Protein AF-0000000084336436 (afdb_homodimer)

Radius of gyration: 24.44 Å; Cα contacts (8 Å, |Δi|>4): 1216; chains: 2; bounding box: 79×57×63 Å

pLDDT: mean 85.17, std 22.77, range [29.2, 98.94]

Solvent-accessible surface area (backbone atoms only — not comparable to full-atom values): 19191 Å² total; per-residue (Å²): 118,68,67,59,51,52,50,51,50,45,49,48,48,43,42,50,48,41,46,50,44,49,47,39,57,66,70,48,52,79,75,49,39,40,53,66,83,33,50,74,69,47,58,77,39,84,58,49,68,41,61,39,40,39,32,42,28,52,22,47,38,39,38,32,40,68,29,36,38,28,11,29,59,77,58,43,68,75,45,28,58,38,48,21,35,39,38,27,32,68,73,8,38,39,36,36,40,36,48,24,39,36,25,12,28,38,37,40,26,52,34,29,32,40,36,35,37,34,29,45,41,28,45,39,23,35,41,32,14,46,58,90,46,25,85,49,68,70,46,34,74,67,65,39,67,88,58,36,57,57,31,48,28,38,37,31,38,38,23,37,37,26,33,53,18,37,41,34,41,52,16,33,39,27,41,50,15,36,36,37,58,56,14,32,37,71,52,71,38,63,56,32,27,33,31,35,17,61,66,43,38,87,72,48,74,58,84,130,118,72,67,58,53,52,51,51,50,47,49,49,49,44,42,53,48,40,52,52,44,53,57,36,59,74,75,44,52,86,71,58,50,36,57,61,82,32,49,73,66,46,55,76,38,83,60,48,68,40,64,40,46,38,32,43,26,51,22,45,37,39,38,30,37,70,28,38,36,27,11,28,60,75,57,44,90,87,62,39,55,23,40,22,22,38,30,27,33,66,75,7,38,38,36,37,40,37,49,23,41,38,25,13,28,14,35,34,26,52,34,29,33,42,36,35,35,35,30,45,41,28,45,39,22,34,41,33,13,47,60,90,46,27,88,47,56,72,47,33,74,66,64,39,70,88,60,36,56,56,30,48,26,39,37,33,37,49,22,37,38,26,34,51,17,37,40,34,40,52,17,34,38,27,41,51,14,35,38,36,58,54,13,32,37,70,51,72,39,62,54,31,27,34,31,36,35,42,61,43,38,88,73,48,73,58,83,130

InterPro domains:
  IPR001451 Hexapeptide repeat [PF14602] (152-187)
  IPR011004 Trimeric LpxA-like superfamily [SSF51161] (95-206)
  IPR018357 Hexapeptide transferase, conserved site [PS00101] (161-189)
  IPR051159 Hexapeptide-repeat containing acetyltransferases [PTHR23416] (104-206)

Sequence (416 aa):
MKRIYKICRKIYLDIETWCTYKIRSLCKKIYYPFIFNAQEIEYITIPIIRGKLKINNYGRCVLGTNLVFNSSFVSNPMGLSKQCTIYVSKTGYLSIDNGSGFSGVSIYCSNKIIIGKNLFCGGNVSIWDTDFHSLNYKLRREHDENSIISLPIEIGNDVFIGANSIILKGVIIGDKSIIGAGSVVTKKIPAYEIWAGNPAKFIKKIIDMKRIYKICRKIYLDIETWCTYKIRSLCKKIYYPFIFNAQEIEYITIPIIRGKLKINNYGRCVLGTNLVFNSSFVSNPMGLSKQCTIYVSKTGYLSIDNGSGFSGVSIYCSNKIIIGKNLFCGGNVSIWDTDFHSLNYKLRREHDENSIISLPIEIGNDVFIGANSIILKGVIIGDKSIIGAGSVVTKKIPAYEIWAGNPAKFIKKIID

Secondary structure (DSSP, 8-state):
-HHHHHHHHHHHHHHHHHIIIIIHHHSS-----SEE-SS-EEESSPPEEEE--EEEESSEEEE-SS-EEEESTTSSTTT--S--EEEE-TT-EEEE-TT-EEES-EEEESSEEEE-S--EEEET-EEE-B-SS-SSHHHHHTT-GGG--B--EEE-TT-EE-TT-EEPTT-EE-TT-EE-TT-EE-S-B-TTEEEEETTEEEEEE---/-HHHHHHHHHHHHHHHHHHHHHHHHHS-S----S---SS-EEESSPPEEEE--EEEESSEEEE-SS-EEEESTTSSTTT-SS--EEEE-TT-EEEE-TT-EEES-EEEESSEEEE-SS-EEEET-EEE-B-SS-SSHHHHHTT-GGG--B--EEE-TT-EE-TT-EEPTT-EE-TT-EEPTT-EE-S-B-TTEEEEETTEEEEEE---

Foldseek 3Di:
DVVVVVVVVVVVVCCCVVCCVVCCVPVVPCCVLAPEPEDDAAEPDDEAEADREHEYHDDYHYYEEHEYFAADQVSDPVGADGGHYYYADNQWHEYAYEAEYAAREYHHTDHYEYHEAYEDYEHNEYEHQWPCAAPPPVCRVVRPVVRIDGAYEYHYHCEYEYHCEYEYHPEYEEHNEYEYHNEYEDYYHYHQFYWYDDPIDTDGGHDD/DVVVVVVVVVVVVVCVVVVCVVCCVPVVPCPQLAPEPADDEAEPDDEAEADREHEYHQDYHYYEEHEYFAADQPSDVVGADGGHYHYADNQWHEYAYPAEYAYREYHHTDHYEYAEAYEDEEHNEYEHQWPCAAPDVVCRVVRPPVRIDGAYEAEYYCEYEYHCEYEYHPEYEEHNEYEYHNEYEDYYHYHQFYWYDDPTDTDGGHDD

Organism: NCBI:txid1302689

Structure (mmCIF, N/CA/C/O backbone):
data_AF-0000000084336436-model_v1
#
loop_
_entity.id
_entity.type
_entity.pdbx_description
1 polymer Acyltransferase
#
loop_
_atom_site.group_PDB
_atom_site.id
_atom_site.type_symbol
_atom_site.label_atom_id
_atom_site.label_alt_id
_atom_site.label_comp_id
_atom_site.label_asym_id
_atom_site.label_entity_id
_atom_site.label_seq_id
_atom_site.pdbx_PDB_ins_code
_atom_site.Cartn_x
_atom_site.Cartn_y
_atom_site.Cartn_z
_atom_site.occupancy
_atom_site.B_iso_or_equiv
_atom_site.auth_seq_id
_atom_site.auth_comp_id
_atom_site.auth_asym_id
_atom_site.auth_atom_id
_atom_site.pdbx_PDB_model_num
ATOM 1 N N . MET A 1 1 ? -54.031 -21.281 12.773 1 31.69 1 MET A N 1
ATOM 2 C CA . MET A 1 1 ? -53.062 -20.609 13.625 1 31.69 1 MET A CA 1
ATOM 3 C C . MET A 1 1 ? -51.719 -20.438 12.914 1 31.69 1 MET A C 1
ATOM 5 O O . MET A 1 1 ? -50.938 -19.531 13.234 1 31.69 1 MET A O 1
ATOM 9 N N . LYS A 1 2 ? -51.469 -21.281 11.898 1 47.47 2 LYS A N 1
ATOM 10 C CA . LYS A 1 2 ? -50.25 -21.266 11.109 1 47.47 2 LYS A CA 1
ATOM 11 C C . LYS A 1 2 ? -50.281 -20.172 10.047 1 47.47 2 LYS A C 1
ATOM 13 O O . LYS A 1 2 ? -49.25 -19.578 9.711 1 47.47 2 LYS A O 1
ATOM 18 N N . ARG A 1 3 ? -51.438 -19.828 9.508 1 46.62 3 ARG A N 1
ATOM 19 C CA . ARG A 1 3 ? -51.562 -18.859 8.43 1 46.62 3 ARG A CA 1
ATOM 20 C C . ARG A 1 3 ? -51.438 -17.438 8.945 1 46.62 3 ARG A C 1
ATOM 22 O O . ARG A 1 3 ? -50.844 -16.578 8.273 1 46.62 3 ARG A O 1
ATOM 29 N N . ILE A 1 4 ? -51.844 -17.203 10.117 1 42.69 4 ILE A N 1
ATOM 30 C CA . ILE A 1 4 ? -51.719 -15.875 10.711 1 42.69 4 ILE A CA 1
ATOM 31 C C . ILE A 1 4 ? -50.281 -15.617 11.125 1 42.69 4 ILE A C 1
ATOM 33 O O . ILE A 1 4 ? -49.781 -14.5 10.969 1 42.69 4 ILE A O 1
ATOM 37 N N . TYR A 1 5 ? -49.562 -16.734 11.539 1 40.16 5 TYR A N 1
ATOM 38 C CA . TYR A 1 5 ? -48.156 -16.547 11.914 1 40.16 5 TYR A CA 1
ATOM 39 C C . TYR A 1 5 ? -47.312 -16.203 10.703 1 40.16 5 TYR A C 1
ATOM 41 O O . TYR A 1 5 ? -46.375 -15.398 10.789 1 40.16 5 TYR A O 1
ATOM 49 N N . LYS A 1 6 ? -47.719 -16.672 9.492 1 46.62 6 LYS A N 1
ATOM 50 C CA . LYS A 1 6 ? -46.938 -16.375 8.289 1 46.62 6 LYS A CA 1
ATOM 51 C C . LYS A 1 6 ? -47.188 -14.945 7.824 1 46.62 6 LYS A C 1
ATOM 53 O O . LYS A 1 6 ? -46.25 -14.273 7.371 1 46.62 6 LYS A O 1
ATOM 58 N N . ILE A 1 7 ? -48.375 -14.5 8.062 1 43.38 7 ILE A N 1
ATOM 59 C CA . ILE A 1 7 ? -48.688 -13.141 7.645 1 43.38 7 ILE A CA 1
ATOM 60 C C . ILE A 1 7 ? -48.031 -12.141 8.602 1 43.38 7 ILE A C 1
ATOM 62 O O . ILE A 1 7 ? -47.438 -11.156 8.172 1 43.38 7 ILE A O 1
ATOM 66 N N . CYS A 1 8 ? -48.031 -12.438 9.938 1 42.44 8 CYS A N 1
ATOM 67 C CA . CYS A 1 8 ? -47.406 -11.516 10.875 1 42.44 8 CYS A CA 1
ATOM 68 C C . CYS A 1 8 ? -45.875 -11.547 10.719 1 42.44 8 CYS A C 1
ATOM 70 O O . CYS A 1 8 ? -45.219 -10.508 10.82 1 42.44 8 CYS A O 1
ATOM 72 N N . ARG A 1 9 ? -45.25 -12.766 10.461 1 42.75 9 ARG A N 1
ATOM 73 C CA . ARG A 1 9 ? -43.812 -12.805 10.211 1 42.75 9 ARG A CA 1
ATOM 74 C C . ARG A 1 9 ? -43.469 -12.062 8.922 1 42.75 9 ARG A C 1
ATOM 76 O O . ARG A 1 9 ? -42.438 -11.398 8.852 1 42.75 9 ARG A O 1
ATOM 83 N N . LYS A 1 10 ? -44.375 -12.094 7.941 1 45.69 10 LYS A N 1
ATOM 84 C CA . LYS A 1 10 ? -44.125 -11.344 6.715 1 45.69 10 LYS A CA 1
ATOM 85 C C . LYS A 1 10 ? -44.281 -9.844 6.953 1 45.69 10 LYS A C 1
ATOM 87 O O . LYS A 1 10 ? -43.469 -9.055 6.461 1 45.69 10 LYS A O 1
ATOM 92 N N . ILE A 1 11 ? -45.281 -9.461 7.645 1 42.94 11 ILE A N 1
ATOM 93 C CA . ILE A 1 11 ? -45.438 -8.039 7.965 1 42.94 11 ILE A CA 1
ATOM 94 C C . ILE A 1 11 ? -44.281 -7.594 8.844 1 42.94 11 ILE A C 1
ATOM 96 O O . ILE A 1 11 ? -43.688 -6.52 8.633 1 42.94 11 ILE A O 1
ATOM 100 N N . TYR A 1 12 ? -43.844 -8.469 9.906 1 36.88 12 TYR A N 1
ATOM 101 C CA . TYR A 1 12 ? -42.688 -8.117 10.695 1 36.88 12 TYR A CA 1
ATOM 102 C C . TYR A 1 12 ? -41.438 -8.055 9.828 1 36.88 12 TYR A C 1
ATOM 104 O O . TYR A 1 12 ? -40.625 -7.129 9.961 1 36.88 12 TYR A O 1
ATOM 112 N N . LEU A 1 13 ? -41.25 -9.016 8.898 1 41.38 13 LEU A N 1
ATOM 113 C CA . LEU A 1 13 ? -40.125 -8.953 7.98 1 41.38 13 LEU A CA 1
ATOM 114 C C . LEU A 1 13 ? -40.281 -7.785 7.016 1 41.38 13 LEU A C 1
ATOM 116 O O . LEU A 1 13 ? -39.281 -7.133 6.676 1 41.38 13 LEU A O 1
ATOM 120 N N . ASP A 1 14 ? -41.438 -7.57 6.594 1 42.78 14 ASP A N 1
ATOM 121 C CA . ASP A 1 14 ? -41.688 -6.418 5.727 1 42.78 14 ASP A CA 1
ATOM 122 C C . ASP A 1 14 ? -41.5 -5.109 6.488 1 42.78 14 ASP A C 1
ATOM 124 O O . ASP A 1 14 ? -40.938 -4.152 5.957 1 42.78 14 ASP A O 1
ATOM 128 N N . ILE A 1 15 ? -42.062 -5.047 7.738 1 38.72 15 ILE A N 1
ATOM 129 C CA . ILE A 1 15 ? -41.844 -3.84 8.531 1 38.72 15 ILE A CA 1
ATOM 130 C C . ILE A 1 15 ? -40.375 -3.74 8.938 1 38.72 15 ILE A C 1
ATOM 132 O O . ILE A 1 15 ? -39.781 -2.654 8.914 1 38.72 15 ILE A O 1
ATOM 136 N N . GLU A 1 16 ? -39.75 -4.926 9.422 1 35.56 16 GLU A N 1
ATOM 137 C CA . GLU A 1 16 ? -38.312 -4.848 9.664 1 35.56 16 GLU A CA 1
ATOM 138 C C . GLU A 1 16 ? -37.562 -4.453 8.398 1 35.56 16 GLU A C 1
ATOM 140 O O . GLU A 1 16 ? -36.625 -3.645 8.445 1 35.56 16 GLU A O 1
ATOM 145 N N . THR A 1 17 ? -37.875 -5.059 7.246 1 36.53 17 THR A N 1
ATOM 146 C CA . THR A 1 17 ? -37.281 -4.637 5.973 1 36.53 17 THR A CA 1
ATOM 147 C C . THR A 1 17 ? -37.719 -3.209 5.637 1 36.53 17 THR A C 1
ATOM 149 O O . THR A 1 17 ? -36.906 -2.412 5.16 1 36.53 17 THR A O 1
ATOM 152 N N . TRP A 1 18 ? -39.062 -2.967 5.711 1 34.72 18 TRP A N 1
ATOM 153 C CA . TRP A 1 18 ? -39.531 -1.622 5.402 1 34.72 18 TRP A CA 1
ATOM 154 C C . TRP A 1 18 ? -39 -0.615 6.426 1 34.72 18 TRP A C 1
ATOM 156 O O . TRP A 1 18 ? -38.531 0.465 6.059 1 34.72 18 TRP A O 1
ATOM 166 N N . CYS A 1 19 ? -39.188 -0.868 7.824 1 31.12 19 CYS A N 1
ATOM 167 C CA . CYS A 1 19 ? -38.625 0.05 8.789 1 31.12 19 CYS A CA 1
ATOM 168 C C . CYS A 1 19 ? -37.094 0.109 8.633 1 31.12 19 CYS A C 1
ATOM 170 O O . CYS A 1 19 ? -36.5 1.163 8.828 1 31.12 19 CYS A O 1
ATOM 172 N N . THR A 1 20 ? -36.375 -1.113 8.391 1 31.91 20 THR A N 1
ATOM 173 C CA . THR A 1 20 ? -34.969 -1.029 8.047 1 31.91 20 THR A CA 1
ATOM 174 C C . THR A 1 20 ? -34.781 -0.245 6.75 1 31.91 20 THR A C 1
ATOM 176 O O . THR A 1 20 ? -33.781 0.478 6.602 1 31.91 20 THR A O 1
ATOM 179 N N . TYR A 1 21 ? -35.625 -0.418 5.727 1 29.59 21 TYR A N 1
ATOM 180 C CA . TYR A 1 21 ? -35.562 0.346 4.484 1 29.59 21 TYR A CA 1
ATOM 181 C C . TYR A 1 21 ? -35.938 1.804 4.723 1 29.59 21 TYR A C 1
ATOM 183 O O . TYR A 1 21 ? -35.25 2.713 4.23 1 29.59 21 TYR A O 1
ATOM 191 N N . LYS A 1 22 ? -37.25 2.207 5.148 1 32.25 22 LYS A N 1
ATOM 192 C CA . LYS A 1 22 ? -37.625 3.609 5.297 1 32.25 22 LYS A CA 1
ATOM 193 C C . LYS A 1 22 ? -36.812 4.285 6.398 1 32.25 22 LYS A C 1
ATOM 195 O O . LYS A 1 22 ? -36.406 5.449 6.266 1 32.25 22 LYS A O 1
ATOM 200 N N . ILE A 1 23 ? -36.781 3.795 7.703 1 29.2 23 ILE A N 1
ATOM 201 C CA . ILE A 1 23 ? -35.938 4.398 8.719 1 29.2 23 ILE A CA 1
ATOM 202 C C . ILE A 1 23 ? -34.469 4.277 8.305 1 29.2 23 ILE A C 1
ATOM 204 O O . ILE A 1 23 ? -33.656 5.109 8.68 1 29.2 23 ILE A O 1
ATOM 208 N N . ARG A 1 24 ? -33.969 3.199 7.574 1 31.31 24 ARG A N 1
ATOM 209 C CA . ARG A 1 24 ? -32.75 3.229 6.797 1 31.31 24 ARG A CA 1
ATOM 210 C C . ARG A 1 24 ? -32.781 4.328 5.742 1 31.31 24 ARG A C 1
ATOM 212 O O . ARG A 1 24 ? -31.734 4.871 5.359 1 31.31 24 ARG A O 1
ATOM 219 N N . SER A 1 25 ? -33.781 4.598 5.027 1 31.28 25 SER A N 1
ATOM 220 C CA . SER A 1 25 ? -34 5.719 4.113 1 31.28 25 SER A CA 1
ATOM 221 C C . SER A 1 25 ? -33.844 7.055 4.832 1 31.28 25 SER A C 1
ATOM 223 O O . SER A 1 25 ? -33.188 7.969 4.316 1 31.28 25 SER A O 1
ATOM 225 N N . LEU A 1 26 ? -34.844 7.594 5.715 1 30.36 26 LEU A N 1
ATOM 226 C CA . LEU A 1 26 ? -34.781 8.891 6.383 1 30.36 26 LEU A CA 1
ATOM 227 C C . LEU A 1 26 ? -33.562 8.953 7.297 1 30.36 26 LEU A C 1
ATOM 229 O O . LEU A 1 26 ? -32.812 9.953 7.297 1 30.36 26 LEU A O 1
ATOM 233 N N . CYS A 1 27 ? -33.625 8.383 8.57 1 29.61 27 CYS A N 1
ATOM 234 C CA . CYS A 1 27 ? -32.5 8.367 9.516 1 29.61 27 CYS A CA 1
ATOM 235 C C . CYS A 1 27 ? -31.344 7.547 8.969 1 29.61 27 CYS A C 1
ATOM 237 O O . CYS A 1 27 ? -30.438 7.184 9.719 1 29.61 27 CYS A O 1
ATOM 239 N N . LYS A 1 28 ? -31.453 6.727 8.102 1 31.61 28 LYS A N 1
ATOM 240 C CA . LYS A 1 28 ? -30.234 6.227 7.492 1 31.61 28 LYS A CA 1
ATOM 241 C C . LYS A 1 28 ? -29.312 7.375 7.094 1 31.61 28 LYS A C 1
ATOM 243 O O . LYS A 1 28 ? -28.75 7.383 5.992 1 31.61 28 LYS A O 1
ATOM 248 N N . LYS A 1 29 ? -29.531 8.609 7.387 1 30.83 29 LYS A N 1
ATOM 249 C CA . LYS A 1 29 ? -28.688 9.789 7.52 1 30.83 29 LYS A CA 1
ATOM 250 C C . LYS A 1 29 ? -27.25 9.398 7.82 1 30.83 29 LYS A C 1
ATOM 252 O O . LYS A 1 29 ? -26.969 8.258 8.195 1 30.83 29 LYS A O 1
ATOM 257 N N . ILE A 1 30 ? -26.344 10.648 8.555 1 29.91 30 ILE A N 1
ATOM 258 C CA . ILE A 1 30 ? -24.906 10.883 8.711 1 29.91 30 ILE A CA 1
ATOM 259 C C . ILE A 1 30 ? -24.297 9.82 9.625 1 29.91 30 ILE A C 1
ATOM 261 O O . ILE A 1 30 ? -24.422 9.906 10.852 1 29.91 30 ILE A O 1
ATOM 265 N N . TYR A 1 31 ? -24.891 8.758 9.867 1 32.06 31 TYR A N 1
ATOM 266 C CA . TYR A 1 31 ? -23.938 7.91 10.562 1 32.06 31 TYR A CA 1
ATOM 267 C C . TYR A 1 31 ? -22.5 8.297 10.203 1 32.06 31 TYR A C 1
ATOM 269 O O . TYR A 1 31 ? -22.016 7.957 9.117 1 32.06 31 TYR A O 1
ATOM 277 N N . TYR A 1 32 ? -22.188 9.539 10.195 1 35.62 32 TYR A N 1
ATOM 278 C CA . TYR A 1 32 ? -20.953 10.219 9.828 1 35.62 32 TYR A CA 1
ATOM 279 C C . TYR A 1 32 ? -19.734 9.461 10.359 1 35.62 32 TYR A C 1
ATOM 281 O O . TYR A 1 32 ? -19.484 9.453 11.57 1 35.62 32 TYR A O 1
ATOM 289 N N . PRO A 1 33 ? -19.703 8.336 9.938 1 41.66 33 PRO A N 1
ATOM 290 C CA . PRO A 1 33 ? -18.469 7.66 10.359 1 41.66 33 PRO A CA 1
ATOM 291 C C . PRO A 1 33 ? -17.328 8.633 10.609 1 41.66 33 PRO A C 1
ATOM 293 O O . PRO A 1 33 ? -16.172 8.211 10.734 1 41.66 33 PRO A O 1
ATOM 296 N N . PHE A 1 34 ? -17.594 9.836 10.164 1 45.47 34 PHE A N 1
ATOM 297 C CA . PHE A 1 34 ? -16.672 10.914 10.508 1 45.47 34 PHE A CA 1
ATOM 298 C C . PHE A 1 34 ? -16.703 11.195 12 1 45.47 34 PHE A C 1
ATOM 300 O O . PHE A 1 34 ? -17.766 11.266 12.609 1 45.47 34 PHE A O 1
ATOM 307 N N . ILE A 1 35 ? -16.141 10.625 12.797 1 46.66 35 ILE A N 1
ATOM 308 C CA . ILE A 1 35 ? -15.977 11.156 14.141 1 46.66 35 ILE A CA 1
ATOM 309 C C . ILE A 1 35 ? -15.523 12.609 14.078 1 46.66 35 ILE A C 1
ATOM 311 O O . ILE A 1 35 ? -14.43 12.898 13.586 1 46.66 35 ILE A O 1
ATOM 315 N N . PHE A 1 36 ? -16.438 13.625 13.945 1 48 36 PHE A N 1
ATOM 316 C CA . PHE A 1 36 ? -16.234 15.055 13.766 1 48 36 PHE A CA 1
ATOM 317 C C . PHE A 1 36 ? -16.016 15.742 15.109 1 48 36 PHE A C 1
ATOM 319 O O . PHE A 1 36 ? -16.812 15.586 16.031 1 48 36 PHE A O 1
ATOM 326 N N . ASN A 1 37 ? -14.945 15.562 15.711 1 50.47 37 ASN A N 1
ATOM 327 C CA . ASN A 1 37 ? -14.867 16.578 16.766 1 50.47 37 ASN A CA 1
ATOM 328 C C . ASN A 1 37 ? -14.719 17.984 16.172 1 50.47 37 ASN A C 1
ATOM 330 O O . ASN A 1 37 ? -14.43 18.938 16.891 1 50.47 37 ASN A O 1
ATOM 334 N N . ALA A 1 38 ? -14.508 18.234 14.758 1 53.06 38 ALA A N 1
ATOM 335 C CA . ALA A 1 38 ? -13.695 19.328 14.242 1 53.06 38 ALA A CA 1
ATOM 336 C C . ALA A 1 38 ? -14.562 20.438 13.664 1 53.06 38 ALA A C 1
ATOM 338 O O . ALA A 1 38 ? -15.766 20.25 13.461 1 53.06 38 ALA A O 1
ATOM 339 N N . GLN A 1 39 ? -13.984 21.844 13.789 1 61.22 39 GLN A N 1
ATOM 340 C CA . GLN A 1 39 ? -14.336 22.969 12.93 1 61.22 39 GLN A CA 1
ATOM 341 C C . GLN A 1 39 ? -14.93 22.5 11.609 1 61.22 39 GLN A C 1
ATOM 343 O O . GLN A 1 39 ? -14.719 21.359 11.203 1 61.22 39 GLN A O 1
ATOM 348 N N . GLU A 1 40 ? -15.805 23.344 11.062 1 69.25 40 GLU A N 1
ATOM 349 C CA . GLU A 1 40 ? -16.578 23.078 9.852 1 69.25 40 GLU A CA 1
ATOM 350 C C . GLU A 1 40 ? -15.664 22.641 8.703 1 69.25 40 GLU A C 1
ATOM 352 O O . GLU A 1 40 ? -14.531 23.125 8.586 1 69.25 40 GLU A O 1
ATOM 357 N N . ILE A 1 41 ? -15.969 21.516 8.133 1 78.06 41 ILE A N 1
ATOM 358 C CA . ILE A 1 41 ? -15.383 21.062 6.871 1 78.06 41 ILE A CA 1
ATOM 359 C C . ILE A 1 41 ? -16.172 21.641 5.699 1 78.06 41 ILE A C 1
ATOM 361 O O . ILE A 1 41 ? -17.406 21.594 5.691 1 78.06 41 ILE A O 1
ATOM 365 N N . GLU A 1 42 ? -15.469 22.391 4.875 1 81.06 42 GLU A N 1
ATOM 366 C CA . GLU A 1 42 ? -16.094 22.844 3.637 1 81.06 42 GLU A CA 1
ATOM 367 C C . GLU A 1 42 ? -16.047 21.766 2.561 1 81.06 42 GLU A C 1
ATOM 369 O O . GLU A 1 42 ? -14.977 21.234 2.254 1 81.06 42 GLU A O 1
ATOM 374 N N . TYR A 1 43 ? -17.203 21.281 2.166 1 78 43 TYR A N 1
ATOM 375 C CA . TYR A 1 43 ? -17.234 20.312 1.073 1 78 43 TYR A CA 1
ATOM 376 C C . TYR A 1 43 ? -18.172 20.781 -0.031 1 78 43 TYR A C 1
ATOM 378 O O . TYR A 1 43 ? -19.219 21.375 0.245 1 78 43 TYR A O 1
ATOM 386 N N . ILE A 1 44 ? -17.625 20.562 -1.24 1 74.5 44 ILE A N 1
ATOM 387 C CA . ILE A 1 44 ? -18.516 20.859 -2.354 1 74.5 44 ILE A CA 1
ATOM 388 C C . ILE A 1 44 ? -19.578 19.766 -2.467 1 74.5 44 ILE A C 1
ATOM 390 O O . ILE A 1 44 ? -20.766 20.062 -2.594 1 74.5 44 ILE A O 1
ATOM 394 N N . THR A 1 45 ? -19.234 18.531 -2.449 1 79.19 45 THR A N 1
ATOM 395 C CA . THR A 1 45 ? -20.125 17.375 -2.352 1 79.19 45 THR A CA 1
ATOM 396 C C . THR A 1 45 ? -19.625 16.391 -1.298 1 79.19 45 THR A C 1
ATOM 398 O O . THR A 1 45 ? -18.422 16.328 -1.024 1 79.19 45 THR A O 1
ATOM 401 N N . ILE A 1 46 ? -20.547 15.695 -0.781 1 83.19 46 ILE A N 1
ATOM 402 C CA . ILE A 1 46 ? -20.203 14.695 0.221 1 83.19 46 ILE A CA 1
ATOM 403 C C . ILE A 1 46 ? -19.422 13.562 -0.434 1 83.19 46 ILE A C 1
ATOM 405 O O . ILE A 1 46 ? -19.859 12.992 -1.436 1 83.19 46 ILE A O 1
ATOM 409 N N . PRO A 1 47 ? -18.297 13.281 0.141 1 91.56 47 PRO A N 1
ATOM 410 C CA . PRO A 1 47 ? -17.531 12.172 -0.429 1 91.56 47 PRO A CA 1
ATOM 411 C C . PRO A 1 47 ? -18.219 10.82 -0.241 1 91.56 47 PRO A C 1
ATOM 413 O O . PRO A 1 47 ? -19.078 10.68 0.625 1 91.56 47 PRO A O 1
ATOM 416 N N . ILE A 1 48 ? -17.922 9.906 -1.159 1 92.94 48 ILE A N 1
ATOM 417 C CA . ILE A 1 48 ? -18.312 8.516 -0.959 1 92.94 48 ILE A CA 1
ATOM 418 C C . ILE A 1 48 ? -17.391 7.852 0.055 1 92.94 48 ILE A C 1
ATOM 420 O O . ILE A 1 48 ? -16.156 7.867 -0.111 1 92.94 48 ILE A O 1
ATOM 424 N N . ILE A 1 49 ? -17.953 7.305 1.114 1 91.62 49 ILE A N 1
ATOM 425 C CA . ILE A 1 49 ? -17.172 6.68 2.166 1 91.62 49 ILE A CA 1
ATOM 426 C C . ILE A 1 49 ? -17.594 5.223 2.336 1 91.62 49 ILE A C 1
ATOM 428 O O . ILE A 1 49 ? -18.766 4.938 2.602 1 91.62 49 ILE A O 1
ATOM 432 N N . ARG A 1 50 ? -16.719 4.363 2.131 1 91.69 50 ARG A N 1
ATOM 433 C CA . ARG A 1 50 ? -16.922 2.949 2.41 1 91.69 50 ARG A CA 1
ATOM 434 C C . ARG A 1 50 ? -16.219 2.531 3.695 1 91.69 50 ARG A C 1
ATOM 436 O O . ARG A 1 50 ? -15 2.33 3.701 1 91.69 50 ARG A O 1
ATOM 443 N N . GLY A 1 51 ? -17 2.42 4.703 1 89.88 51 GLY A N 1
ATOM 444 C CA . GLY A 1 51 ? -16.453 2.207 6.031 1 89.88 51 GLY A CA 1
ATOM 445 C C . GLY A 1 51 ? -16.531 3.438 6.914 1 89.88 51 GLY A C 1
ATOM 446 O O . GLY A 1 51 ? -17.516 4.16 6.895 1 89.88 51 GLY A O 1
ATOM 447 N N . LYS A 1 52 ? -15.539 3.555 7.77 1 87.94 52 LYS A N 1
ATOM 448 C CA . LYS A 1 52 ? -15.531 4.664 8.719 1 87.94 52 LYS A CA 1
ATOM 449 C C . LYS A 1 52 ? -14.375 5.613 8.445 1 87.94 52 LYS A C 1
ATOM 451 O O . LYS A 1 52 ? -13.211 5.207 8.477 1 87.94 52 LYS A O 1
ATOM 456 N N . LEU A 1 53 ? -14.664 6.805 8.117 1 90.44 53 LEU A N 1
ATOM 457 C CA . LEU A 1 53 ? -13.656 7.848 7.961 1 90.44 53 LEU A CA 1
ATOM 458 C C . LEU A 1 53 ? -13.539 8.68 9.234 1 90.44 53 LEU A C 1
ATOM 460 O O . LEU A 1 53 ? -14.5 9.32 9.656 1 90.44 53 LEU A O 1
ATOM 464 N N . LYS A 1 54 ? -12.43 8.625 9.852 1 90.75 54 LYS A N 1
ATOM 465 C CA . LYS A 1 54 ? -12.195 9.43 11.047 1 90.75 54 LYS A CA 1
ATOM 466 C C . LYS A 1 54 ? -11.609 10.789 10.688 1 90.75 54 LYS A C 1
ATOM 468 O O . LYS A 1 54 ? -10.5 10.875 10.156 1 90.75 54 LYS A O 1
ATOM 473 N N . ILE A 1 55 ? -12.32 11.852 10.992 1 91.81 55 ILE A N 1
ATOM 474 C CA . ILE A 1 55 ? -11.867 13.203 10.68 1 91.81 55 ILE A CA 1
ATOM 475 C C . ILE A 1 55 ? -11.812 14.039 11.961 1 91.81 55 ILE A C 1
ATOM 477 O O . ILE A 1 55 ? -12.812 14.164 12.672 1 91.81 55 ILE A O 1
ATOM 481 N N . ASN A 1 56 ? -10.664 14.453 12.328 1 92.12 56 ASN A N 1
ATOM 482 C CA . ASN A 1 56 ? -10.453 15.453 13.367 1 92.12 56 ASN A CA 1
ATOM 483 C C . ASN A 1 56 ? -9.984 16.781 12.781 1 92.12 56 ASN A C 1
ATOM 485 O O . ASN A 1 56 ? -8.797 16.969 12.516 1 92.12 56 ASN A O 1
ATOM 489 N N . ASN A 1 57 ? -10.922 17.703 12.609 1 92 57 ASN A N 1
ATOM 490 C CA . ASN A 1 57 ? -10.609 18.984 11.969 1 92 57 ASN A CA 1
ATOM 491 C C . ASN A 1 57 ? -10.672 20.141 12.961 1 92 57 ASN A C 1
ATOM 493 O O . ASN A 1 57 ? -11.75 20.484 13.445 1 92 57 ASN A O 1
ATOM 497 N N . TYR A 1 58 ? -9.523 20.734 13.25 1 92.5 58 TYR A N 1
ATOM 498 C CA . TYR A 1 58 ? -9.469 21.891 14.133 1 92.5 58 TYR A CA 1
ATOM 499 C C . TYR A 1 58 ? -9.094 23.156 13.359 1 92.5 58 TYR A C 1
ATOM 501 O O . TYR A 1 58 ? -9.094 24.25 13.914 1 92.5 58 TYR A O 1
ATOM 509 N N . GLY A 1 59 ? -8.688 22.922 12.086 1 93.94 59 GLY A N 1
ATOM 510 C CA . GLY A 1 59 ? -8.297 24.016 11.211 1 93.94 59 GLY A CA 1
ATOM 511 C C . GLY A 1 59 ? -9.227 24.203 10.023 1 93.94 59 GLY A C 1
ATOM 512 O O . GLY A 1 59 ? -10.445 24.203 10.18 1 93.94 59 GLY A O 1
ATOM 513 N N . ARG A 1 60 ? -8.68 24.453 8.852 1 93.69 60 ARG A N 1
ATOM 514 C CA . ARG A 1 60 ? -9.469 24.625 7.633 1 93.69 60 ARG A CA 1
ATOM 515 C C . ARG A 1 60 ? -9.328 23.406 6.719 1 93.69 60 ARG A C 1
ATOM 517 O O . ARG A 1 60 ? -8.219 22.969 6.422 1 93.69 60 ARG A O 1
ATOM 524 N N . CYS A 1 61 ? -10.445 22.875 6.375 1 94.44 61 CYS A N 1
ATOM 525 C CA . CYS A 1 61 ? -10.484 21.703 5.516 1 94.44 61 CYS A CA 1
ATOM 526 C C . CYS A 1 61 ? -11.492 21.891 4.387 1 94.44 61 CYS A C 1
ATOM 528 O O . CYS A 1 61 ? -12.68 22.125 4.637 1 94.44 61 CYS A O 1
ATOM 530 N N . VAL A 1 62 ? -10.984 21.797 3.158 1 95 62 VAL A N 1
ATOM 531 C CA . VAL A 1 62 ? -11.812 21.969 1.968 1 95 62 VAL A CA 1
ATOM 532 C C . VAL A 1 62 ? -11.75 20.688 1.119 1 95 62 VAL A C 1
ATOM 534 O O . VAL A 1 62 ? -10.672 20.281 0.686 1 95 62 VAL A O 1
ATOM 537 N N . LEU A 1 63 ? -12.867 20.078 0.843 1 95.62 63 LEU A N 1
ATOM 538 C CA . LEU A 1 63 ? -12.961 18.859 0.049 1 95.62 63 LEU A CA 1
ATOM 539 C C . LEU A 1 63 ? -13.742 19.109 -1.234 1 95.62 63 LEU A C 1
ATOM 541 O O . LEU A 1 63 ? -14.875 19.594 -1.192 1 95.62 63 LEU A O 1
ATOM 545 N N . GLY A 1 64 ? -13.094 18.703 -2.355 1 96.62 64 GLY A N 1
ATOM 546 C CA . GLY A 1 64 ? -13.719 18.891 -3.654 1 96.62 64 GLY A CA 1
ATOM 547 C C . GLY A 1 64 ? -14.805 17.875 -3.949 1 96.62 64 GLY A C 1
ATOM 548 O O . GLY A 1 64 ? -15.383 17.297 -3.031 1 96.62 64 GLY A O 1
ATOM 549 N N . THR A 1 65 ? -15.125 17.688 -5.277 1 96.38 65 THR A N 1
ATOM 550 C CA . THR A 1 65 ? -16.219 16.812 -5.695 1 96.38 65 THR A CA 1
ATOM 551 C C . THR A 1 65 ? -15.703 15.438 -6.082 1 96.38 65 THR A C 1
ATOM 553 O O . THR A 1 65 ? -14.523 15.281 -6.414 1 96.38 65 THR A O 1
ATOM 556 N N . ASN A 1 66 ? -16.516 14.414 -5.938 1 96.56 66 ASN A N 1
ATOM 557 C CA . ASN A 1 66 ? -16.266 13.055 -6.422 1 96.56 66 ASN A CA 1
ATOM 558 C C . ASN A 1 66 ? -15.062 12.43 -5.723 1 96.56 66 ASN A C 1
ATOM 560 O O . ASN A 1 66 ? -14.211 11.82 -6.375 1 96.56 66 ASN A O 1
ATOM 564 N N . LEU A 1 67 ? -15.008 12.68 -4.465 1 96.81 67 LEU A N 1
ATOM 565 C CA . LEU A 1 67 ? -13.984 12.031 -3.65 1 96.81 67 LEU A CA 1
ATOM 566 C C . LEU A 1 67 ? -14.477 10.695 -3.105 1 96.81 67 LEU A C 1
ATOM 568 O O . LEU A 1 67 ? -15.648 10.57 -2.74 1 96.81 67 LEU A O 1
ATOM 572 N N . VAL A 1 68 ? -13.609 9.711 -3.119 1 96.69 68 VAL A N 1
ATOM 573 C CA . VAL A 1 68 ? -13.945 8.383 -2.609 1 96.69 68 VAL A CA 1
ATOM 574 C C . VAL A 1 68 ? -12.938 7.969 -1.542 1 96.69 68 VAL A C 1
ATOM 576 O O . VAL A 1 68 ? -11.727 8.078 -1.75 1 96.69 68 VAL A O 1
ATOM 579 N N . PHE A 1 69 ? -13.453 7.5 -0.361 1 96.19 69 PHE A N 1
ATOM 580 C CA . PHE A 1 69 ? -12.625 6.953 0.71 1 96.19 69 PHE A CA 1
ATOM 581 C C . PHE A 1 69 ? -13.023 5.516 1.018 1 96.19 69 PHE A C 1
ATOM 583 O O . PHE A 1 69 ? -14.086 5.266 1.586 1 96.19 69 PHE A O 1
ATOM 590 N N . ASN A 1 70 ? -12.188 4.621 0.617 1 96.12 70 ASN A N 1
ATOM 591 C CA . ASN A 1 70 ? -12.305 3.246 1.094 1 96.12 70 ASN A CA 1
ATOM 592 C C . ASN A 1 70 ? -11.672 3.076 2.475 1 96.12 70 ASN A C 1
ATOM 594 O O . ASN A 1 70 ? -10.453 3.084 2.607 1 96.12 70 ASN A O 1
ATOM 598 N N . SER A 1 71 ? -12.555 2.854 3.447 1 94.38 71 SER A N 1
ATOM 599 C CA . SER A 1 71 ? -12.102 3.035 4.824 1 94.38 71 SER A CA 1
ATOM 600 C C . SER A 1 71 ? -12.531 1.869 5.707 1 94.38 71 SER A C 1
ATOM 602 O O . SER A 1 71 ? -12.953 2.07 6.844 1 94.38 71 SER A O 1
ATOM 604 N N . SER A 1 72 ? -12.586 0.789 5.16 1 88.44 72 SER A N 1
ATOM 605 C CA . SER A 1 72 ? -12.727 -0.457 5.906 1 88.44 72 SER A CA 1
ATOM 606 C C . SER A 1 72 ? -11.68 -1.483 5.469 1 88.44 72 SER A C 1
ATOM 608 O O . SER A 1 72 ? -11.164 -1.409 4.355 1 88.44 72 SER A O 1
ATOM 610 N N . PHE A 1 73 ? -11.492 -2.424 6.246 1 84.81 73 PHE A N 1
ATOM 611 C CA . PHE A 1 73 ? -10.445 -3.402 5.98 1 84.81 73 PHE A CA 1
ATOM 612 C C . PHE A 1 73 ? -10.844 -4.324 4.832 1 84.81 73 PHE A C 1
ATOM 614 O O . PHE A 1 73 ? -10 -5.02 4.27 1 84.81 73 PHE A O 1
ATOM 621 N N . VAL A 1 74 ? -12.141 -4.258 4.492 1 79.81 74 VAL A N 1
ATOM 622 C CA . VAL A 1 74 ? -12.602 -5.156 3.439 1 79.81 74 VAL A CA 1
ATOM 623 C C . VAL A 1 74 ? -13.102 -4.344 2.248 1 79.81 74 VAL A C 1
ATOM 625 O O . VAL A 1 74 ? -13.656 -4.898 1.296 1 79.81 74 VAL A O 1
ATOM 628 N N . SER A 1 75 ? -12.883 -3.029 2.328 1 85.81 75 SER A N 1
ATOM 629 C CA . SER A 1 75 ? -13.438 -2.158 1.295 1 85.81 75 SER A CA 1
ATOM 630 C C . SER A 1 75 ? -12.555 -2.15 0.051 1 85.81 75 SER A C 1
ATOM 632 O O . SER A 1 75 ? -12.938 -1.605 -0.986 1 85.81 75 SER A O 1
ATOM 634 N N . ASN A 1 76 ? -11.383 -2.709 0.126 1 89.5 76 ASN A N 1
ATOM 635 C CA . ASN A 1 76 ? -10.43 -2.877 -0.961 1 89.5 76 ASN A CA 1
ATOM 636 C C . ASN A 1 76 ? -9.727 -4.23 -0.885 1 89.5 76 ASN A C 1
ATOM 638 O O . ASN A 1 76 ? -9.188 -4.598 0.159 1 89.5 76 ASN A O 1
ATOM 642 N N . PRO A 1 77 ? -9.742 -4.965 -1.935 1 87.12 77 PRO A N 1
ATOM 643 C CA . PRO A 1 77 ? -9.234 -6.332 -1.883 1 87.12 77 PRO A CA 1
ATOM 644 C C . PRO A 1 77 ? -7.707 -6.391 -1.808 1 87.12 77 PRO A C 1
ATOM 646 O O . PRO A 1 77 ? -7.133 -7.469 -1.653 1 87.12 77 PRO A O 1
ATOM 649 N N . MET A 1 78 ? -7.004 -5.324 -1.869 1 90.5 78 MET A N 1
ATOM 650 C CA . MET A 1 78 ? -5.543 -5.316 -1.837 1 90.5 78 MET A CA 1
ATOM 651 C C . MET A 1 78 ? -5.027 -5.578 -0.425 1 90.5 78 MET A C 1
ATOM 653 O O . MET A 1 78 ? -3.842 -5.852 -0.233 1 90.5 78 MET A O 1
ATOM 657 N N . GLY A 1 79 ? -5.879 -5.617 0.589 1 91 79 GLY A N 1
ATOM 658 C CA . GLY A 1 79 ? -5.465 -5.844 1.965 1 91 79 GLY A CA 1
ATOM 659 C C . GLY A 1 79 ? -5.141 -4.559 2.705 1 91 79 GLY A C 1
ATOM 660 O O . GLY A 1 79 ? -3.969 -4.266 2.959 1 91 79 GLY A O 1
ATOM 661 N N . LEU A 1 80 ? -6.125 -3.869 3.162 1 94.81 80 LEU A N 1
ATOM 662 C CA . LEU A 1 80 ? -5.945 -2.637 3.922 1 94.81 80 LEU A CA 1
ATOM 663 C C . LEU A 1 80 ? -5.543 -2.938 5.359 1 94.81 80 LEU A C 1
ATOM 665 O O . LEU A 1 80 ? -6.062 -3.871 5.973 1 94.81 80 LEU A O 1
ATOM 669 N N . SER A 1 81 ? -4.672 -2.123 5.797 1 95.12 81 SER A N 1
ATOM 670 C CA . SER A 1 81 ? -4.176 -2.303 7.156 1 95.12 81 SER A CA 1
ATOM 671 C C . SER A 1 81 ? -4.703 -1.213 8.086 1 95.12 81 SER A C 1
ATOM 673 O O . SER A 1 81 ? -4.453 -1.242 9.289 1 95.12 81 SER A O 1
ATOM 675 N N . LYS A 1 82 ? -5.438 -0.274 7.555 1 94 82 LYS A N 1
ATOM 676 C CA . LYS A 1 82 ? -5.98 0.809 8.367 1 94 82 LYS A CA 1
ATOM 677 C C . LYS A 1 82 ? -7.191 1.449 7.699 1 94 82 LYS A C 1
ATOM 679 O O . LYS A 1 82 ? -7.395 1.291 6.492 1 94 82 LYS A O 1
ATOM 684 N N . GLN A 1 83 ? -7.941 2.113 8.547 1 93.81 83 GLN A N 1
ATOM 685 C CA . GLN A 1 83 ? -9.008 2.982 8.062 1 93.81 83 GLN A CA 1
ATOM 686 C C . GLN A 1 83 ? -8.461 4.344 7.648 1 93.81 83 GLN A C 1
ATOM 688 O O . GLN A 1 83 ? -7.336 4.699 7.996 1 93.81 83 GLN A O 1
ATOM 693 N N . CYS A 1 84 ? -9.25 5.02 6.832 1 97 84 CYS A N 1
ATOM 694 C CA . CYS A 1 84 ? -8.852 6.371 6.453 1 97 84 CYS A CA 1
ATOM 695 C C . CYS A 1 84 ? -8.977 7.328 7.633 1 97 84 CYS A C 1
ATOM 697 O O . CYS A 1 84 ? -9.945 7.262 8.391 1 97 84 CYS A O 1
ATOM 699 N N . THR A 1 85 ? -7.984 8.148 7.816 1 96.88 85 THR A N 1
ATOM 700 C CA . THR A 1 85 ? -7.988 9.172 8.859 1 96.88 85 THR A CA 1
ATOM 701 C C . THR A 1 85 ? -7.535 10.516 8.305 1 96.88 85 THR A C 1
ATOM 703 O O . THR A 1 85 ? -6.633 10.578 7.469 1 96.88 85 THR A O 1
ATOM 706 N N . ILE A 1 86 ? -8.203 11.586 8.742 1 96.88 86 ILE A N 1
ATOM 707 C CA . ILE A 1 86 ? -7.824 12.961 8.43 1 96.88 86 ILE A CA 1
ATOM 708 C C . ILE A 1 86 ? -7.73 13.773 9.719 1 96.88 86 ILE A C 1
ATOM 710 O O . ILE A 1 86 ? -8.68 13.828 10.5 1 96.88 86 ILE A O 1
ATOM 714 N N . TYR A 1 87 ? -6.605 14.273 9.922 1 96.69 87 TYR A N 1
ATOM 715 C CA . TYR A 1 87 ? -6.383 15.203 11.023 1 96.69 87 TYR A CA 1
ATOM 716 C C . TYR A 1 87 ? -5.906 16.562 10.508 1 96.69 87 TYR A C 1
ATOM 718 O O . TYR A 1 87 ? -4.98 16.625 9.695 1 96.69 87 TYR A O 1
ATOM 726 N N . VAL A 1 88 ? -6.562 17.625 10.961 1 96.19 88 VAL A N 1
ATOM 727 C CA . VAL A 1 88 ? -6.152 19 10.641 1 96.19 88 VAL A CA 1
ATOM 728 C C . VAL A 1 88 ? -5.992 19.797 11.93 1 96.19 88 VAL A C 1
ATOM 730 O O . VAL A 1 88 ? -6.961 19.984 12.672 1 96.19 88 VAL A O 1
ATOM 733 N N . SER A 1 89 ? -4.73 20.281 12.141 1 95.25 89 SER A N 1
ATOM 734 C CA . SER A 1 89 ? -4.461 21.062 13.352 1 95.25 89 SER A CA 1
ATOM 735 C C . SER A 1 89 ? -5.125 22.438 13.281 1 95.25 89 SER A C 1
ATOM 737 O O . SER A 1 89 ? -5.656 22.828 12.234 1 95.25 89 SER A O 1
ATOM 739 N N . LYS A 1 90 ? -5.098 23.188 14.406 1 93.44 90 LYS A N 1
ATOM 740 C CA . LYS A 1 90 ? -5.734 24.5 14.531 1 93.44 90 LYS A CA 1
ATOM 741 C C . LYS A 1 90 ? -5.211 25.469 13.477 1 93.44 90 LYS A C 1
ATOM 743 O O . LYS A 1 90 ? -5.969 26.281 12.945 1 93.44 90 LYS A O 1
ATOM 748 N N . THR A 1 91 ? -3.971 25.297 13.164 1 94.31 91 THR A N 1
ATOM 749 C CA . THR A 1 91 ? -3.371 26.219 12.203 1 94.31 91 THR A CA 1
ATOM 750 C C . THR A 1 91 ? -3.205 25.562 10.844 1 94.31 91 THR A C 1
ATOM 752 O O . THR A 1 91 ? -2.564 26.109 9.945 1 94.31 91 THR A O 1
ATOM 755 N N . GLY A 1 92 ? -3.719 24.359 10.75 1 96.94 92 GLY A N 1
ATOM 756 C CA . GLY A 1 92 ? -3.551 23.609 9.523 1 96.94 92 GLY A CA 1
ATOM 757 C C . GLY A 1 92 ? -4.555 23.984 8.445 1 96.94 92 GLY A C 1
ATOM 758 O O . GLY A 1 92 ? -5.664 24.438 8.758 1 96.94 92 GLY A O 1
ATOM 759 N N . TYR A 1 93 ? -4.133 23.812 7.176 1 97.94 93 TYR A N 1
ATOM 760 C CA . TYR A 1 93 ? -4.984 24 6.008 1 97.94 93 TYR A CA 1
ATOM 761 C C . TYR A 1 93 ? -4.879 22.812 5.059 1 97.94 93 TYR A C 1
ATOM 763 O O . TYR A 1 93 ? -3.826 22.578 4.465 1 97.94 93 TYR A O 1
ATOM 771 N N . LEU A 1 94 ? -5.988 22.047 4.93 1 98.12 94 LEU A N 1
ATOM 772 C CA . LEU A 1 94 ? -6.062 20.922 4.012 1 98.12 94 LEU A CA 1
ATOM 773 C C . LEU A 1 94 ? -7.02 21.219 2.861 1 98.12 94 LEU A C 1
ATOM 775 O O . LEU A 1 94 ? -8.164 21.609 3.088 1 98.12 94 LEU A O 1
ATOM 779 N N . SER A 1 95 ? -6.496 21.094 1.687 1 98.56 95 SER A N 1
ATOM 780 C CA . SER A 1 95 ? -7.344 21.203 0.502 1 98.56 95 SER A CA 1
ATOM 781 C C . SER A 1 95 ? -7.16 20 -0.416 1 98.56 95 SER A C 1
ATOM 783 O O . SER A 1 95 ? -6.035 19.672 -0.798 1 98.56 95 SER A O 1
ATOM 785 N N . ILE A 1 96 ? -8.25 19.281 -0.661 1 98.56 96 ILE A N 1
ATOM 786 C CA . ILE A 1 96 ? -8.258 18.188 -1.633 1 98.56 96 ILE A CA 1
ATOM 787 C C . ILE A 1 96 ? -9.188 18.547 -2.793 1 98.56 96 ILE A C 1
ATOM 789 O O . ILE A 1 96 ? -10.398 18.703 -2.602 1 98.56 96 ILE A O 1
ATOM 793 N N . ASP A 1 97 ? -8.625 18.641 -3.998 1 98.38 97 ASP A N 1
ATOM 794 C CA . ASP A 1 97 ? -9.422 19 -5.168 1 98.38 97 ASP A CA 1
ATOM 795 C C . ASP A 1 97 ? -10.211 17.797 -5.668 1 98.38 97 ASP A C 1
ATOM 797 O O . ASP A 1 97 ? -10.352 16.797 -4.961 1 98.38 97 ASP A O 1
ATOM 801 N N . ASN A 1 98 ? -10.82 17.859 -6.852 1 98.19 98 ASN A N 1
ATOM 802 C CA . ASN A 1 98 ? -11.867 16.969 -7.332 1 98.19 98 ASN A CA 1
ATOM 803 C C . ASN A 1 98 ? -11.297 15.633 -7.793 1 98.19 98 ASN A C 1
ATOM 805 O O . ASN A 1 98 ? -10.172 15.57 -8.289 1 98.19 98 ASN A O 1
ATOM 809 N N . GLY A 1 99 ? -12 14.547 -7.582 1 98 99 GLY A N 1
ATOM 810 C CA . GLY A 1 99 ? -11.852 13.32 -8.352 1 98 99 GLY A CA 1
ATOM 811 C C . GLY A 1 99 ? -10.82 12.367 -7.773 1 98 99 GLY A C 1
ATOM 812 O O . GLY A 1 99 ? -10.32 11.492 -8.469 1 98 99 GLY A O 1
ATOM 813 N N . SER A 1 100 ? -10.469 12.531 -6.496 1 98.31 100 SER A N 1
ATOM 814 C CA . SER A 1 100 ? -9.43 11.688 -5.914 1 98.31 100 SER A CA 1
ATOM 815 C C . SER A 1 100 ? -10.031 10.484 -5.199 1 98.31 100 SER A C 1
ATOM 817 O O . SER A 1 100 ? -11.141 10.555 -4.676 1 98.31 100 SER A O 1
ATOM 819 N N . GLY A 1 101 ? -9.344 9.391 -5.27 1 97.94 101 GLY A N 1
ATOM 820 C CA . GLY A 1 101 ? -9.688 8.188 -4.535 1 97.94 101 GLY A CA 1
ATOM 821 C C . GLY A 1 101 ? -8.625 7.777 -3.531 1 97.94 101 GLY A C 1
ATOM 822 O O . GLY A 1 101 ? -7.434 7.855 -3.816 1 97.94 101 GLY A O 1
ATOM 823 N N . PHE A 1 102 ? -9.086 7.352 -2.322 1 98.38 102 PHE A N 1
ATOM 824 C CA . PHE A 1 102 ? -8.211 6.961 -1.225 1 98.38 102 PHE A CA 1
ATOM 825 C C . PHE A 1 102 ? -8.625 5.609 -0.653 1 98.38 102 PHE A C 1
ATOM 827 O O . PHE A 1 102 ? -9.82 5.312 -0.561 1 98.38 102 PHE A O 1
ATOM 834 N N . SER A 1 103 ? -7.645 4.801 -0.318 1 97.81 103 SER A N 1
ATOM 835 C CA . SER A 1 103 ? -7.895 3.549 0.385 1 97.81 103 SER A CA 1
ATOM 836 C C . SER A 1 103 ? -7 3.416 1.614 1 97.81 103 SER A C 1
ATOM 838 O O . SER A 1 103 ? -5.797 3.168 1.491 1 97.81 103 SER A O 1
ATOM 840 N N . GLY A 1 104 ? -7.605 3.547 2.768 1 97.81 104 GLY A N 1
ATOM 841 C CA . GLY A 1 104 ? -6.832 3.443 3.994 1 97.81 104 GLY A CA 1
ATOM 842 C C . GLY A 1 104 ? -5.777 4.523 4.1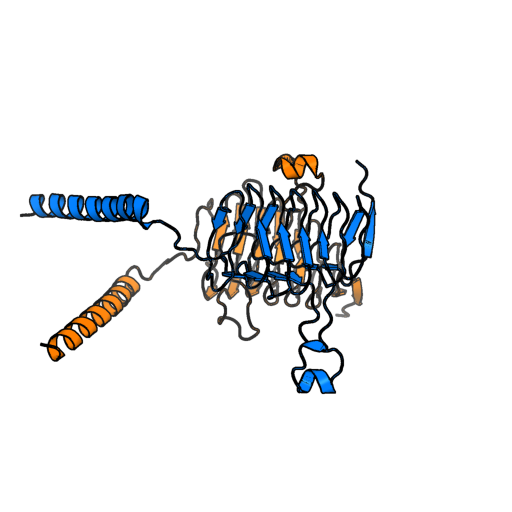29 1 97.81 104 GLY A C 1
ATOM 843 O O . GLY A 1 104 ? -4.66 4.258 4.582 1 97.81 104 GLY A O 1
ATOM 844 N N . VAL A 1 105 ? -6.109 5.758 3.779 1 98.62 105 VAL A N 1
ATOM 845 C CA . VAL A 1 105 ? -5.133 6.84 3.807 1 98.62 105 VAL A CA 1
ATOM 846 C C . VAL A 1 105 ? -5.078 7.453 5.207 1 98.62 105 VAL A C 1
ATOM 848 O O . VAL A 1 105 ? -6.086 7.477 5.918 1 98.62 105 VAL A O 1
ATOM 851 N N . SER A 1 106 ? -3.922 7.887 5.605 1 98.69 106 SER A N 1
ATOM 852 C CA . SER A 1 106 ? -3.734 8.758 6.762 1 98.69 106 SER A CA 1
ATOM 853 C C . SER A 1 106 ? -3.213 10.125 6.348 1 98.69 106 SER A C 1
ATOM 855 O O . SER A 1 106 ? -2.113 10.242 5.801 1 98.69 106 SER A O 1
ATOM 857 N N . ILE A 1 107 ? -4.02 11.141 6.527 1 98.81 107 ILE A N 1
ATOM 858 C CA . ILE A 1 107 ? -3.611 12.516 6.258 1 98.81 107 ILE A CA 1
ATOM 859 C C . ILE A 1 107 ? -3.51 13.289 7.57 1 98.81 107 ILE A C 1
ATOM 861 O O . ILE A 1 107 ? -4.504 13.445 8.289 1 98.81 107 ILE A O 1
ATOM 865 N N . TYR A 1 108 ? -2.332 13.688 7.902 1 98.75 108 TYR A N 1
ATOM 866 C CA . TYR A 1 108 ? -2.076 14.5 9.086 1 98.75 108 TYR A CA 1
ATOM 867 C C . TYR A 1 108 ? -1.552 15.875 8.695 1 98.75 108 TYR A C 1
ATOM 869 O O . TYR A 1 108 ? -0.396 16.016 8.289 1 98.75 108 TYR A O 1
ATOM 877 N N . CYS A 1 109 ? -2.389 16.891 8.875 1 98.56 109 CYS A N 1
ATOM 878 C CA . CYS A 1 109 ? -2.105 18.25 8.414 1 98.56 109 CYS A CA 1
ATOM 879 C C . CYS A 1 109 ? -1.875 19.188 9.594 1 98.56 109 CYS A C 1
ATOM 881 O O . CYS A 1 109 ? -2.826 19.609 10.25 1 98.56 109 CYS A O 1
ATOM 883 N N . SER A 1 110 ? -0.591 19.5 9.789 1 98 110 SER A N 1
ATOM 884 C CA . SER A 1 110 ? -0.229 20.422 10.852 1 98 110 SER A CA 1
ATOM 885 C C . SER A 1 110 ? 0.004 21.828 10.312 1 98 110 SER A C 1
ATOM 887 O O . SER A 1 110 ? -0.133 22.812 11.039 1 98 110 SER A O 1
ATOM 889 N N . ASN A 1 111 ? 0.4 21.891 9.094 1 97.44 111 ASN A N 1
ATOM 890 C CA . ASN A 1 111 ? 0.713 23.141 8.414 1 97.44 111 ASN A CA 1
ATOM 891 C C . ASN A 1 111 ? -0.164 23.344 7.18 1 97.44 111 ASN A C 1
ATOM 893 O O . ASN A 1 111 ? -1.201 24 7.25 1 97.44 111 ASN A O 1
ATOM 897 N N . LYS A 1 112 ? 0.166 22.688 6.133 1 98.81 112 LYS A N 1
ATOM 898 C CA . LYS A 1 112 ? -0.564 22.844 4.879 1 98.81 112 LYS A CA 1
ATOM 899 C C . LYS A 1 112 ? -0.366 21.641 3.963 1 98.81 112 LYS A C 1
ATOM 901 O O . LYS A 1 112 ? 0.767 21.234 3.707 1 98.81 112 LYS A O 1
ATOM 906 N N . ILE A 1 113 ? -1.483 21.062 3.564 1 98.94 113 ILE A N 1
ATOM 907 C CA . ILE A 1 113 ? -1.462 20 2.562 1 98.94 113 ILE A CA 1
ATOM 908 C C . ILE A 1 113 ? -2.443 20.328 1.441 1 98.94 113 ILE A C 1
ATOM 910 O O . ILE A 1 113 ? -3.633 20.547 1.691 1 98.94 113 ILE A O 1
ATOM 914 N N . ILE A 1 114 ? -1.894 20.438 0.246 1 98.94 114 ILE A N 1
ATOM 915 C CA . ILE A 1 114 ? -2.699 20.688 -0.943 1 98.94 114 ILE A CA 1
ATOM 916 C C . ILE A 1 114 ? -2.609 19.5 -1.893 1 98.94 114 ILE A C 1
ATOM 918 O O . ILE A 1 114 ? -1.519 19.125 -2.324 1 98.94 114 ILE A O 1
ATOM 922 N N . ILE A 1 115 ? -3.742 18.906 -2.176 1 98.94 115 ILE A N 1
ATOM 923 C CA . ILE A 1 115 ? -3.834 17.797 -3.119 1 98.94 115 ILE A CA 1
ATOM 924 C C . ILE A 1 115 ? -4.629 18.234 -4.348 1 98.94 115 ILE A C 1
ATOM 926 O O . ILE A 1 115 ? -5.789 18.625 -4.238 1 98.94 115 ILE A O 1
ATOM 930 N N . GLY A 1 116 ? -3.994 18.172 -5.512 1 98.88 116 GLY A N 1
ATOM 931 C CA . GLY A 1 116 ? -4.633 18.547 -6.762 1 98.88 116 GLY A CA 1
ATOM 932 C C . GLY A 1 116 ? -5.723 17.594 -7.195 1 98.88 116 GLY A C 1
ATOM 933 O O . GLY A 1 116 ? -6.262 16.844 -6.375 1 98.88 116 GLY A O 1
ATOM 934 N N . LYS A 1 117 ? -6.102 17.672 -8.523 1 98.81 117 LYS A N 1
ATOM 935 C CA . LYS A 1 117 ? -7.195 16.875 -9.078 1 98.81 117 LYS A CA 1
ATOM 936 C C . LYS A 1 117 ? -6.738 15.453 -9.391 1 98.81 117 LYS A C 1
ATOM 938 O O . LYS A 1 117 ? -5.609 15.25 -9.844 1 98.81 117 LYS A O 1
ATOM 943 N N . ASN A 1 118 ? -7.609 14.453 -9.133 1 98.62 118 ASN A N 1
ATOM 944 C CA . ASN A 1 118 ? -7.469 13.094 -9.641 1 98.62 118 ASN A CA 1
ATOM 945 C C . ASN A 1 118 ? -6.215 12.422 -9.094 1 98.62 118 ASN A C 1
ATOM 947 O O . ASN A 1 118 ? -5.422 11.859 -9.859 1 98.62 118 ASN A O 1
ATOM 951 N N . LEU A 1 119 ? -6.055 12.492 -7.812 1 98.81 119 LEU A N 1
ATOM 952 C CA . LEU A 1 119 ? -5.039 11.664 -7.172 1 98.81 119 LEU A CA 1
ATOM 953 C C . LEU A 1 119 ? -5.512 10.219 -7.043 1 98.81 119 LEU A C 1
ATOM 955 O O . LEU A 1 119 ? -6.582 9.961 -6.488 1 98.81 119 LEU A O 1
ATOM 959 N N . PHE A 1 120 ? -4.801 9.344 -7.672 1 98.5 120 PHE A N 1
ATOM 960 C CA . PHE A 1 120 ? -4.945 7.922 -7.367 1 98.5 120 PHE A CA 1
ATOM 961 C C . PHE A 1 120 ? -4.008 7.512 -6.238 1 98.5 120 PHE A C 1
ATOM 963 O O . PHE A 1 120 ? -2.814 7.293 -6.465 1 98.5 120 PHE A O 1
ATOM 970 N N . CYS A 1 121 ? -4.539 7.402 -5.043 1 98.38 121 CYS A N 1
ATOM 971 C CA . CYS A 1 121 ? -3.775 7.137 -3.826 1 98.38 121 CYS A CA 1
ATOM 972 C C . CYS A 1 121 ? -3.861 5.664 -3.441 1 98.38 121 CYS A C 1
ATOM 974 O O . CYS A 1 121 ? -4.91 5.195 -2.994 1 98.38 121 CYS A O 1
ATOM 976 N N . GLY A 1 122 ? -2.732 4.938 -3.617 1 97.5 122 GLY A N 1
ATOM 977 C CA . GLY A 1 122 ? -2.717 3.514 -3.326 1 97.5 122 GLY A CA 1
ATOM 978 C C . GLY A 1 122 ? -3.088 3.193 -1.89 1 97.5 122 GLY A C 1
ATOM 979 O O . GLY A 1 122 ? -3.293 4.102 -1.08 1 97.5 122 GLY A O 1
ATOM 980 N N . GLY A 1 123 ? -3.307 1.946 -1.626 1 97.94 123 GLY A N 1
ATOM 981 C CA . GLY A 1 123 ? -3.723 1.497 -0.307 1 97.94 123 GLY A CA 1
ATOM 982 C C . GLY A 1 123 ? -2.732 1.857 0.785 1 97.94 123 GLY A C 1
ATOM 983 O O . GLY A 1 123 ? -1.52 1.753 0.589 1 97.94 123 GLY A O 1
ATOM 984 N N . ASN A 1 124 ? -3.205 2.332 1.903 1 98.44 124 ASN A N 1
ATOM 985 C CA . ASN A 1 124 ? -2.461 2.49 3.146 1 98.44 124 ASN A CA 1
ATOM 986 C C . ASN A 1 124 ? -1.405 3.588 3.033 1 98.44 124 ASN A C 1
ATOM 988 O O . ASN A 1 124 ? -0.396 3.561 3.74 1 98.44 124 ASN A O 1
ATOM 992 N N . VAL A 1 125 ? -1.552 4.543 2.172 1 98.88 125 VAL A N 1
ATOM 993 C CA . VAL A 1 125 ? -0.605 5.645 2.02 1 98.88 125 VAL A CA 1
ATOM 994 C C . VAL A 1 125 ? -0.725 6.598 3.207 1 98.88 125 VAL A C 1
ATOM 996 O O . VAL A 1 125 ? -1.817 6.797 3.744 1 98.88 125 VAL A O 1
ATOM 999 N N . SER A 1 126 ? 0.397 7.145 3.615 1 98.94 126 SER A N 1
ATOM 1000 C CA . SER A 1 126 ? 0.451 8.156 4.664 1 98.94 126 SER A CA 1
ATOM 1001 C C . SER A 1 126 ? 0.98 9.484 4.129 1 98.94 126 SER A C 1
ATOM 1003 O O . SER A 1 126 ? 2.016 9.523 3.463 1 98.94 126 SER A O 1
ATOM 1005 N N . ILE A 1 127 ? 0.253 10.57 4.395 1 98.94 127 ILE A N 1
ATOM 1006 C CA . ILE A 1 127 ? 0.633 11.93 4.02 1 98.94 127 ILE A CA 1
ATOM 1007 C C . ILE A 1 127 ? 0.709 12.805 5.27 1 98.94 127 ILE A C 1
ATOM 1009 O O . ILE A 1 127 ? -0.319 13.188 5.828 1 98.94 127 ILE A O 1
ATOM 1013 N N . TRP A 1 128 ? 1.933 13.039 5.742 1 98.94 128 TRP A N 1
ATOM 1014 C CA . TRP A 1 128 ? 2.168 13.727 7.012 1 98.94 128 TRP A CA 1
ATOM 1015 C C . TRP A 1 128 ? 3.082 14.93 6.82 1 98.94 128 TRP A C 1
ATOM 1017 O O . TRP A 1 128 ? 4.242 14.781 6.434 1 98.94 128 TRP A O 1
ATOM 1027 N N . ASP A 1 129 ? 2.623 16.141 7.188 1 98.88 129 ASP A N 1
ATOM 1028 C CA . ASP A 1 129 ? 3.422 17.328 6.91 1 98.88 129 ASP A CA 1
ATOM 1029 C C . ASP A 1 129 ? 4.164 17.797 8.156 1 98.88 129 ASP A C 1
ATOM 1031 O O . ASP A 1 129 ? 4.488 18.969 8.289 1 98.88 129 ASP A O 1
ATOM 1035 N N . THR A 1 130 ? 4.387 16.828 9.086 1 98.69 130 THR A N 1
ATOM 1036 C CA . THR A 1 130 ? 4.996 17.203 10.359 1 98.69 130 THR A CA 1
ATOM 1037 C C . THR A 1 130 ? 5.945 16.109 10.844 1 98.69 130 THR A C 1
ATOM 1039 O O . THR A 1 130 ? 5.84 14.953 10.422 1 98.69 130 THR A O 1
ATOM 1042 N N . ASP A 1 131 ? 6.852 16.594 11.789 1 98.19 131 ASP A N 1
ATOM 1043 C CA . ASP A 1 131 ? 7.758 15.625 12.414 1 98.19 131 ASP A CA 1
ATOM 1044 C C . ASP A 1 131 ? 7.109 14.969 13.633 1 98.19 131 ASP A C 1
ATOM 1046 O O . ASP A 1 131 ? 7.699 14.078 14.25 1 98.19 131 ASP A O 1
ATOM 1050 N N . PHE A 1 132 ? 5.973 15.367 14.039 1 97.69 132 PHE A N 1
ATOM 1051 C CA . PHE A 1 132 ? 5.172 14.852 15.148 1 97.69 132 PHE A CA 1
ATOM 1052 C C . PHE A 1 132 ? 5.816 15.203 16.484 1 97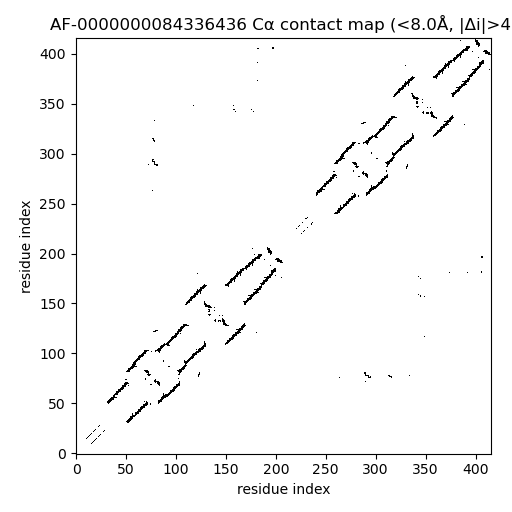.69 132 PHE A C 1
ATOM 1054 O O . PHE A 1 132 ? 5.121 15.422 17.484 1 97.69 132 PHE A O 1
ATOM 1061 N N . HIS A 1 133 ? 7.113 15.125 16.516 1 98 133 HIS A N 1
ATOM 1062 C CA . HIS A 1 133 ? 7.863 15.453 17.719 1 98 133 HIS A CA 1
ATOM 1063 C C . HIS A 1 133 ? 9.117 16.266 17.391 1 98 133 HIS A C 1
ATOM 1065 O O . HIS A 1 133 ? 9.641 16.172 16.281 1 98 133 HIS A O 1
ATOM 1071 N N . SER A 1 134 ? 9.594 16.922 18.438 1 97.81 134 SER A N 1
ATOM 1072 C CA . SER A 1 134 ? 10.812 17.703 18.297 1 97.81 134 SER A CA 1
ATOM 1073 C C . SER A 1 134 ? 12.008 16.828 17.953 1 97.81 134 SER A C 1
ATOM 1075 O O . SER A 1 134 ? 12.148 15.727 18.5 1 97.81 134 SER A O 1
ATOM 1077 N N . LEU A 1 135 ? 12.93 17.328 17.172 1 97.5 135 LEU A N 1
ATOM 1078 C CA . LEU A 1 135 ? 14.164 16.609 16.859 1 97.5 135 LEU A CA 1
ATOM 1079 C C . LEU A 1 135 ? 15.203 16.812 17.953 1 97.5 135 LEU A C 1
ATOM 1081 O O . LEU A 1 135 ? 16.172 16.062 18.031 1 97.5 135 LEU A O 1
ATOM 1085 N N . ASN A 1 136 ? 14.969 17.891 18.703 1 97.94 136 ASN A N 1
ATOM 1086 C CA . ASN A 1 136 ? 15.781 18.094 19.891 1 97.94 136 ASN A CA 1
ATOM 1087 C C . ASN A 1 136 ? 15.289 17.234 21.047 1 97.94 136 ASN A C 1
ATOM 1089 O O . ASN A 1 136 ? 14.156 17.391 21.516 1 97.94 136 ASN A O 1
ATOM 1093 N N . TYR A 1 137 ? 16.234 16.312 21.547 1 98 137 TYR A N 1
ATOM 1094 C CA . TYR A 1 137 ? 15.773 15.305 22.5 1 98 137 TYR A CA 1
ATOM 1095 C C . TYR A 1 137 ? 15.305 15.945 23.797 1 98 137 TYR A C 1
ATOM 1097 O O . TYR A 1 137 ? 14.406 15.422 24.469 1 98 137 TYR A O 1
ATOM 1105 N N . LYS A 1 138 ? 15.852 17.109 24.234 1 98 138 LYS A N 1
ATOM 1106 C CA . LYS A 1 138 ? 15.43 17.781 25.453 1 98 138 LYS A CA 1
ATOM 1107 C C . LYS A 1 138 ? 14.031 18.359 25.312 1 98 138 LYS A C 1
ATOM 1109 O O . LYS A 1 138 ? 13.172 18.156 26.172 1 98 138 LYS A O 1
ATOM 1114 N N . LEU A 1 139 ? 13.867 18.984 24.219 1 98.06 139 LEU A N 1
ATOM 1115 C CA . LEU A 1 139 ? 12.57 19.594 23.938 1 98.06 139 LEU A CA 1
ATOM 1116 C C . LEU A 1 139 ? 11.516 18.531 23.672 1 98.06 139 LEU A C 1
ATOM 1118 O O . LEU A 1 139 ? 10.344 18.703 24.016 1 98.06 139 LEU A O 1
ATOM 1122 N N . ARG A 1 140 ? 11.953 17.391 23.047 1 97.12 140 ARG A N 1
ATOM 1123 C CA . ARG A 1 140 ? 11.055 16.266 22.797 1 97.12 140 ARG A CA 1
ATOM 1124 C C . ARG A 1 140 ? 10.555 15.672 24.109 1 97.12 140 ARG A C 1
ATOM 1126 O O . ARG A 1 140 ? 9.367 15.383 24.266 1 97.12 140 ARG A O 1
ATOM 1133 N N . ARG A 1 141 ? 11.359 15.562 25.062 1 98.06 141 ARG A N 1
ATOM 1134 C CA . ARG A 1 141 ? 11.008 15.023 26.375 1 98.06 141 ARG A CA 1
ATOM 1135 C C . ARG A 1 141 ? 9.992 15.922 27.078 1 98.06 141 ARG A C 1
ATOM 1137 O O . ARG A 1 141 ? 9.117 15.43 27.797 1 98.06 141 ARG A O 1
ATOM 1144 N N . GLU A 1 142 ? 10.109 17.172 26.797 1 97.44 142 GLU A N 1
ATOM 1145 C CA . GLU A 1 142 ? 9.227 18.141 27.438 1 97.44 142 GLU A CA 1
ATOM 1146 C C . GLU A 1 142 ? 7.934 18.328 26.641 1 97.44 142 GLU A C 1
ATOM 1148 O O . GLU A 1 142 ? 7.082 19.141 27 1 97.44 142 GLU A O 1
ATOM 1153 N N . HIS A 1 143 ? 7.816 17.609 25.562 1 96.62 143 HIS A N 1
ATOM 1154 C CA . HIS A 1 143 ? 6.656 17.688 24.672 1 96.62 143 HIS A CA 1
ATOM 1155 C C . HIS A 1 143 ? 6.438 19.109 24.188 1 96.62 143 HIS A C 1
ATOM 1157 O O . HIS A 1 143 ? 5.301 19.594 24.156 1 96.62 143 HIS A O 1
ATOM 1163 N N . ASP A 1 144 ? 7.582 19.734 23.938 1 95.81 144 ASP A N 1
ATOM 1164 C CA . ASP A 1 144 ? 7.492 21.094 23.438 1 95.81 144 ASP A CA 1
ATOM 1165 C C . ASP A 1 144 ? 6.898 21.125 22.031 1 95.81 144 ASP A C 1
ATOM 1167 O O . ASP A 1 144 ? 7.59 20.844 21.062 1 95.81 144 ASP A O 1
ATOM 1171 N N . GLU A 1 145 ? 5.715 21.594 21.844 1 94.12 145 GLU A N 1
ATOM 1172 C CA . GLU A 1 145 ? 5.008 21.594 20.578 1 94.12 145 GLU A CA 1
ATOM 1173 C C . GLU A 1 145 ? 5.578 22.641 19.625 1 94.12 145 GLU A C 1
ATOM 1175 O O . GLU A 1 145 ? 5.527 22.484 18.406 1 94.12 145 GLU A O 1
ATOM 1180 N N . ASN A 1 146 ? 6.07 23.703 20.203 1 94.62 146 ASN A N 1
ATOM 1181 C CA . ASN A 1 146 ? 6.574 24.812 19.406 1 94.62 146 ASN A CA 1
ATOM 1182 C C . ASN A 1 146 ? 7.844 24.422 18.656 1 94.62 146 ASN A C 1
ATOM 1184 O O . ASN A 1 146 ? 8.227 25.094 17.688 1 94.62 146 ASN A O 1
ATOM 1188 N N . SER A 1 147 ? 8.43 23.328 19.094 1 96.81 147 SER A N 1
ATOM 1189 C CA . SER A 1 147 ? 9.695 22.906 18.5 1 96.81 147 SER A CA 1
ATOM 1190 C C . SER A 1 147 ? 9.484 21.875 17.406 1 96.81 147 SER A C 1
ATOM 1192 O O . SER A 1 147 ? 10.445 21.422 16.781 1 96.81 147 SER A O 1
ATOM 1194 N N . ILE A 1 148 ? 8.289 21.562 17.203 1 97.56 148 ILE A N 1
ATOM 1195 C CA . ILE A 1 148 ? 7.977 20.578 16.156 1 97.56 148 ILE A CA 1
ATOM 1196 C C . ILE A 1 148 ? 7.98 21.25 14.789 1 97.56 148 ILE A C 1
ATOM 1198 O O . ILE A 1 148 ? 7.336 22.297 14.602 1 97.56 148 ILE A O 1
ATOM 1202 N N . ILE A 1 149 ? 8.703 20.656 13.867 1 97.75 149 ILE A N 1
ATOM 1203 C CA . ILE A 1 149 ? 8.828 21.25 12.531 1 97.75 149 ILE A CA 1
ATOM 1204 C C . ILE A 1 149 ? 7.75 20.672 11.617 1 97.75 149 ILE A C 1
ATOM 1206 O O . ILE A 1 149 ? 7.562 19.453 11.555 1 97.75 149 ILE A O 1
ATOM 1210 N N . SER A 1 150 ? 7.02 21.469 10.969 1 98.25 150 SER A N 1
ATOM 1211 C CA . SER A 1 150 ? 6.051 21.141 9.93 1 98.25 150 SER A CA 1
ATOM 1212 C C . SER A 1 150 ? 6.301 21.938 8.664 1 98.25 150 SER A C 1
ATOM 1214 O O . SER A 1 150 ? 6.648 23.125 8.734 1 98.25 150 SER A O 1
ATOM 1216 N N . LEU A 1 151 ? 6.27 21.281 7.539 1 98.62 151 LEU A N 1
ATOM 1217 C CA . LEU A 1 151 ? 6.414 21.938 6.242 1 98.62 151 LEU A CA 1
ATOM 1218 C C . LEU A 1 151 ? 5.305 21.5 5.293 1 98.62 151 LEU A C 1
ATOM 1220 O O . LEU A 1 151 ? 4.863 20.344 5.328 1 98.62 151 LEU A O 1
ATOM 1224 N N . PRO A 1 152 ? 4.906 22.391 4.422 1 98.88 152 PRO A N 1
ATOM 1225 C CA . PRO A 1 152 ? 3.771 22.078 3.547 1 98.88 152 PRO A CA 1
ATOM 1226 C C . PRO A 1 152 ? 4.074 20.953 2.572 1 98.88 152 PRO A C 1
ATOM 1228 O O . PRO A 1 152 ? 5.227 20.766 2.174 1 98.88 152 PRO A O 1
ATOM 1231 N N . ILE A 1 153 ? 2.996 20.156 2.26 1 98.94 153 ILE A N 1
ATOM 1232 C CA . ILE A 1 153 ? 3.023 19.156 1.19 1 98.94 153 ILE A CA 1
ATOM 1233 C C . ILE A 1 153 ? 2.111 19.609 0.049 1 98.94 153 ILE A C 1
ATOM 1235 O O . ILE A 1 153 ? 0.995 20.078 0.285 1 98.94 153 ILE A O 1
ATOM 1239 N N . GLU A 1 154 ? 2.629 19.547 -1.165 1 98.94 154 GLU A N 1
ATOM 1240 C CA . GLU A 1 154 ? 1.824 19.797 -2.355 1 98.94 154 GLU A CA 1
ATOM 1241 C C . GLU A 1 154 ? 1.878 18.625 -3.328 1 98.94 154 GLU A C 1
ATOM 1243 O O . GLU A 1 154 ? 2.959 18.219 -3.762 1 98.94 154 GLU A O 1
ATOM 1248 N N . ILE A 1 155 ? 0.733 18.078 -3.641 1 98.94 155 ILE A N 1
ATOM 1249 C CA . ILE A 1 155 ? 0.594 17.016 -4.633 1 98.94 155 ILE A CA 1
ATOM 1250 C C . ILE A 1 155 ? -0.178 17.547 -5.844 1 98.94 155 ILE A C 1
ATOM 1252 O O . ILE A 1 155 ? -1.313 18 -5.707 1 98.94 155 ILE A O 1
ATOM 1256 N N . GLY A 1 156 ? 0.427 17.438 -6.98 1 98.94 156 GLY A N 1
ATOM 1257 C CA . GLY A 1 156 ? -0.144 18 -8.195 1 98.94 156 GLY A CA 1
ATOM 1258 C C . GLY A 1 156 ? -1.313 17.203 -8.734 1 98.94 156 GLY A C 1
ATOM 1259 O O . GLY A 1 156 ? -1.869 16.359 -8.031 1 98.94 156 GLY A O 1
ATOM 1260 N N . ASN A 1 157 ? -1.747 17.547 -10.023 1 98.88 157 ASN A N 1
ATOM 1261 C CA . ASN A 1 157 ? -2.867 16.891 -10.688 1 98.88 157 ASN A CA 1
ATOM 1262 C C . ASN A 1 157 ? -2.445 15.562 -11.32 1 98.88 157 ASN A C 1
ATOM 1264 O O . ASN A 1 157 ? -1.333 15.445 -11.844 1 98.88 157 ASN A O 1
ATOM 1268 N N . ASP A 1 158 ? -3.328 14.555 -11.25 1 98.69 158 ASP A N 1
ATOM 1269 C CA . ASP A 1 158 ? -3.174 13.289 -11.961 1 98.69 158 ASP A CA 1
ATOM 1270 C C . ASP A 1 158 ? -1.938 12.531 -11.477 1 98.69 158 ASP A C 1
ATOM 1272 O O . ASP A 1 158 ? -1.234 11.906 -12.273 1 98.69 158 ASP A O 1
ATOM 1276 N N . VAL A 1 159 ? -1.684 12.648 -10.227 1 98.88 159 VAL A N 1
ATOM 1277 C CA . VAL A 1 159 ? -0.591 11.914 -9.602 1 98.88 159 VAL A CA 1
ATOM 1278 C C . VAL A 1 159 ? -1.075 10.523 -9.188 1 98.88 159 VAL A C 1
ATOM 1280 O O . VAL A 1 159 ? -2.24 10.352 -8.828 1 98.88 159 VAL A O 1
ATOM 1283 N N . PHE A 1 160 ? -0.164 9.539 -9.359 1 98.88 160 PHE A N 1
ATOM 1284 C CA . PHE A 1 160 ? -0.399 8.18 -8.883 1 98.88 160 PHE A CA 1
ATOM 1285 C C . PHE A 1 160 ? 0.617 7.797 -7.812 1 98.88 160 PHE A C 1
ATOM 1287 O O . PHE A 1 160 ? 1.822 7.773 -8.078 1 98.88 160 PHE A O 1
ATOM 1294 N N . ILE A 1 161 ? 0.104 7.504 -6.566 1 98.94 161 ILE A N 1
ATOM 1295 C CA . ILE A 1 161 ? 0.98 7.086 -5.477 1 98.94 161 ILE A CA 1
ATOM 1296 C C . ILE A 1 161 ? 0.741 5.613 -5.156 1 98.94 161 ILE A C 1
ATOM 1298 O O . ILE A 1 161 ? -0.369 5.227 -4.781 1 98.94 161 ILE A O 1
ATOM 1302 N N . GLY A 1 162 ? 1.766 4.84 -5.242 1 98.75 162 GLY A N 1
ATOM 1303 C CA . GLY A 1 162 ? 1.678 3.412 -4.984 1 98.75 162 GLY A CA 1
ATOM 1304 C C . GLY A 1 162 ? 1.381 3.084 -3.535 1 98.75 162 GLY A C 1
ATOM 1305 O O . GLY A 1 162 ? 1.65 3.891 -2.643 1 98.75 162 GLY A O 1
ATOM 1306 N N . ALA A 1 163 ? 0.888 1.899 -3.355 1 98.62 163 ALA A N 1
ATOM 1307 C CA . ALA A 1 163 ? 0.437 1.438 -2.045 1 98.62 163 ALA A CA 1
ATOM 1308 C C . ALA A 1 163 ? 1.578 1.466 -1.032 1 98.62 163 ALA A C 1
ATOM 1310 O O . ALA A 1 163 ? 2.744 1.305 -1.397 1 98.62 163 ALA A O 1
ATOM 1311 N N . ASN A 1 164 ? 1.215 1.678 0.267 1 98.62 164 ASN A N 1
ATOM 1312 C CA . ASN A 1 164 ? 2.102 1.589 1.424 1 98.62 164 ASN A CA 1
ATOM 1313 C C . ASN A 1 164 ? 3.215 2.629 1.357 1 98.62 164 ASN A C 1
ATOM 1315 O O . ASN A 1 164 ? 4.301 2.418 1.9 1 98.62 164 ASN A O 1
ATOM 1319 N N . SER A 1 165 ? 3.018 3.762 0.686 1 98.94 165 SER A N 1
ATOM 1320 C CA . SER A 1 165 ? 4.016 4.824 0.595 1 98.94 165 SER A CA 1
ATOM 1321 C C . SER A 1 165 ? 3.809 5.871 1.686 1 98.94 165 SER A C 1
ATOM 1323 O O . SER A 1 165 ? 2.721 5.973 2.258 1 98.94 165 SER A O 1
ATOM 1325 N N . ILE A 1 166 ? 4.863 6.582 1.989 1 98.94 166 ILE A N 1
ATOM 1326 C CA . ILE A 1 166 ? 4.84 7.672 2.957 1 98.94 166 ILE A CA 1
ATOM 1327 C C . ILE A 1 166 ? 5.312 8.961 2.293 1 98.94 166 ILE A C 1
ATOM 1329 O O . ILE A 1 166 ? 6.391 9 1.691 1 98.94 166 ILE A O 1
ATOM 1333 N N . ILE A 1 167 ? 4.473 10.008 2.332 1 98.94 167 ILE A N 1
ATOM 1334 C CA . ILE A 1 167 ? 4.832 11.352 1.879 1 98.94 167 ILE A CA 1
ATOM 1335 C C . ILE A 1 167 ? 5.152 12.234 3.082 1 98.94 167 ILE A C 1
ATOM 1337 O O . ILE A 1 167 ? 4.285 12.484 3.924 1 98.94 167 ILE A O 1
ATOM 1341 N N . LEU A 1 168 ? 6.395 12.727 3.146 1 98.88 168 LEU A N 1
ATOM 1342 C CA . LEU A 1 168 ? 6.844 13.43 4.344 1 98.88 168 LEU A CA 1
ATOM 1343 C C . LEU A 1 168 ? 6.758 14.938 4.156 1 98.88 168 LEU A C 1
ATOM 1345 O O . LEU A 1 168 ? 6.465 15.414 3.059 1 98.88 168 LEU A O 1
ATOM 1349 N N . LYS A 1 169 ? 6.988 15.656 5.324 1 98.81 169 LYS A N 1
ATOM 1350 C CA . LYS A 1 169 ? 6.875 17.109 5.324 1 98.81 169 LYS A CA 1
ATOM 1351 C C . LYS A 1 169 ? 7.781 17.734 4.27 1 98.81 169 LYS A C 1
ATOM 1353 O O . LYS A 1 169 ? 8.883 17.25 4.023 1 98.81 169 LYS A O 1
ATOM 1358 N N . GLY A 1 170 ? 7.27 18.75 3.588 1 98.75 170 GLY A N 1
ATOM 1359 C CA . GLY A 1 170 ? 8.078 19.531 2.656 1 98.75 170 GLY A CA 1
ATOM 1360 C C . GLY A 1 170 ? 8.062 18.969 1.246 1 98.75 170 GLY A C 1
ATOM 1361 O O . GLY A 1 170 ? 8.641 19.547 0.333 1 98.75 170 GLY A O 1
ATOM 1362 N N . VAL A 1 171 ? 7.395 17.875 0.998 1 98.88 171 VAL A N 1
ATOM 1363 C CA . VAL A 1 171 ? 7.402 17.203 -0.294 1 98.88 171 VAL A CA 1
ATOM 1364 C C . VAL A 1 171 ? 6.461 17.922 -1.259 1 98.88 171 VAL A C 1
ATOM 1366 O O . VAL A 1 171 ? 5.352 18.297 -0.881 1 98.88 171 VAL A O 1
ATOM 1369 N N . ILE A 1 172 ? 6.961 18.156 -2.445 1 98.94 172 ILE A N 1
ATOM 1370 C CA . ILE A 1 172 ? 6.156 18.594 -3.588 1 98.94 172 ILE A CA 1
ATOM 1371 C C . ILE A 1 172 ? 6.207 17.516 -4.68 1 98.94 172 ILE A C 1
ATOM 1373 O O . ILE A 1 172 ? 7.289 17.109 -5.105 1 98.94 172 ILE A O 1
ATOM 1377 N N . ILE A 1 173 ? 5.047 17.047 -5.082 1 98.94 173 ILE A N 1
ATOM 1378 C CA . ILE A 1 173 ? 4.973 16.094 -6.195 1 98.94 173 ILE A CA 1
ATOM 1379 C C . ILE A 1 173 ? 4.336 16.781 -7.406 1 98.94 173 ILE A C 1
ATOM 1381 O O . ILE A 1 173 ? 3.182 17.203 -7.352 1 98.94 173 ILE A O 1
ATOM 1385 N N . GLY A 1 174 ? 5.062 16.828 -8.508 1 98.88 174 GLY A N 1
ATOM 1386 C CA . GLY A 1 174 ? 4.594 17.5 -9.711 1 98.88 174 GLY A CA 1
ATOM 1387 C C . GLY A 1 174 ? 3.486 16.75 -10.414 1 98.88 174 GLY A C 1
ATOM 1388 O O . GLY A 1 174 ? 3.312 15.547 -10.203 1 98.88 174 GLY A O 1
ATOM 1389 N N . ASP A 1 175 ? 2.828 17.469 -11.367 1 98.75 175 ASP A N 1
ATOM 1390 C CA . ASP A 1 175 ? 1.688 16.938 -12.102 1 98.75 175 ASP A CA 1
ATOM 1391 C C . ASP A 1 175 ? 2.066 15.641 -12.828 1 98.75 175 ASP A C 1
ATOM 1393 O O . ASP A 1 175 ? 3.168 15.523 -13.367 1 98.75 175 ASP A O 1
ATOM 1397 N N . LYS A 1 176 ? 1.117 14.617 -12.75 1 98.62 176 LYS A N 1
ATOM 1398 C CA . LYS A 1 176 ? 1.142 13.438 -13.609 1 98.62 176 LYS A CA 1
ATOM 1399 C C . LYS A 1 176 ? 2.314 12.523 -13.258 1 98.62 176 LYS A C 1
ATOM 1401 O O . LYS A 1 176 ? 2.67 11.633 -14.031 1 98.62 176 LYS A O 1
ATOM 1406 N N . SER A 1 177 ? 2.918 12.703 -12.086 1 98.81 177 SER A N 1
ATOM 1407 C CA . SER A 1 177 ? 4.027 11.859 -11.648 1 98.81 177 SER A CA 1
ATOM 1408 C C . SER A 1 177 ? 3.521 10.609 -10.93 1 98.81 177 SER A C 1
ATOM 1410 O O . SER A 1 177 ? 2.342 10.523 -10.586 1 98.81 177 SER A O 1
ATOM 1412 N N . ILE A 1 178 ? 4.441 9.656 -10.844 1 98.81 178 ILE A N 1
ATOM 1413 C CA . ILE A 1 178 ? 4.102 8.367 -10.25 1 98.81 178 ILE A CA 1
ATOM 1414 C C . ILE A 1 178 ? 5.105 8.031 -9.148 1 98.81 178 ILE A C 1
ATOM 1416 O O . ILE A 1 178 ? 6.316 8.164 -9.344 1 98.81 178 ILE A O 1
ATOM 1420 N N . ILE A 1 179 ? 4.594 7.66 -7.969 1 98.94 179 ILE A N 1
ATOM 1421 C CA . ILE A 1 179 ? 5.391 7.121 -6.875 1 98.94 179 ILE A CA 1
ATOM 1422 C C . ILE A 1 179 ? 5.176 5.613 -6.777 1 98.94 179 ILE A C 1
ATOM 1424 O O . ILE A 1 179 ? 4.043 5.145 -6.66 1 98.94 179 ILE A O 1
ATOM 1428 N N . GLY A 1 180 ? 6.23 4.828 -6.848 1 98.75 180 GLY A N 1
ATOM 1429 C CA . GLY A 1 180 ? 6.121 3.381 -6.727 1 98.75 180 GLY A CA 1
ATOM 1430 C C . GLY A 1 180 ? 5.676 2.93 -5.348 1 98.75 180 GLY A C 1
ATOM 1431 O O . GLY A 1 180 ? 5.805 3.676 -4.375 1 98.75 180 GLY A O 1
ATOM 1432 N N . ALA A 1 181 ? 5.129 1.721 -5.312 1 98.69 181 ALA A N 1
ATOM 1433 C CA . ALA A 1 181 ? 4.652 1.157 -4.051 1 98.69 181 ALA A CA 1
ATOM 1434 C C . ALA A 1 181 ? 5.785 1.056 -3.035 1 98.69 181 ALA A C 1
ATOM 1436 O O . ALA A 1 181 ? 6.934 0.789 -3.398 1 98.69 181 ALA A O 1
ATOM 1437 N N . GLY A 1 182 ? 5.414 1.271 -1.729 1 98.75 182 GLY A N 1
ATOM 1438 C CA . GLY A 1 182 ? 6.352 1.101 -0.627 1 98.75 182 GLY A CA 1
ATOM 1439 C C . GLY A 1 182 ? 7.367 2.221 -0.528 1 98.75 182 GLY A C 1
ATOM 1440 O O . GLY A 1 182 ? 8.391 2.082 0.148 1 98.75 182 GLY A O 1
ATOM 1441 N N . SER A 1 183 ? 7.145 3.352 -1.132 1 98.94 183 SER A N 1
ATOM 1442 C CA . SER A 1 183 ? 8.156 4.402 -1.209 1 98.94 183 SER A CA 1
ATOM 1443 C C . SER A 1 183 ? 8.062 5.34 -0.011 1 98.94 183 SER A C 1
ATOM 1445 O O . SER A 1 183 ? 6.992 5.516 0.572 1 98.94 183 SER A O 1
ATOM 1447 N N . VAL A 1 184 ? 9.188 5.887 0.345 1 98.94 184 VAL A N 1
ATOM 1448 C CA . VAL A 1 184 ? 9.25 7.02 1.258 1 98.94 184 VAL A CA 1
ATOM 1449 C C . VAL A 1 184 ? 9.766 8.25 0.516 1 98.94 184 VAL A C 1
ATOM 1451 O O . VAL A 1 184 ? 10.922 8.289 0.09 1 98.94 184 VAL A O 1
ATOM 1454 N N . VAL A 1 185 ? 8.914 9.273 0.379 1 98.94 185 VAL A N 1
ATOM 1455 C CA . VAL A 1 185 ? 9.25 10.461 -0.398 1 98.94 185 VAL A CA 1
ATOM 1456 C C . VAL A 1 185 ? 9.688 11.586 0.539 1 98.94 185 VAL A C 1
ATOM 1458 O O . VAL A 1 185 ? 8.938 11.992 1.425 1 98.94 185 VAL A O 1
ATOM 1461 N N . THR A 1 186 ? 10.844 12.07 0.274 1 98.25 186 THR A N 1
ATOM 1462 C CA . THR A 1 186 ? 11.438 13.047 1.184 1 98.25 186 THR A CA 1
ATOM 1463 C C . THR A 1 186 ? 11.805 14.328 0.439 1 98.25 186 THR A C 1
ATOM 1465 O O . THR A 1 186 ? 12.211 15.312 1.056 1 98.25 186 THR A O 1
ATOM 1468 N N . LYS A 1 187 ? 11.609 14.25 -0.896 1 96.62 187 LYS A N 1
ATOM 1469 C CA . LYS A 1 187 ? 12.086 15.367 -1.707 1 96.62 187 LYS A CA 1
ATOM 1470 C C . LYS A 1 187 ? 11.039 15.781 -2.736 1 96.62 187 LYS A C 1
ATOM 1472 O O . LYS A 1 187 ? 9.992 15.141 -2.859 1 96.62 187 LYS A O 1
ATOM 1477 N N . LYS A 1 188 ? 11.445 16.906 -3.371 1 98.38 188 LYS A N 1
ATOM 1478 C CA . LYS A 1 188 ? 10.602 17.375 -4.465 1 98.38 188 LYS A CA 1
ATOM 1479 C C . LYS A 1 188 ? 10.711 16.469 -5.68 1 98.38 188 LYS A C 1
ATOM 1481 O O . LYS A 1 188 ? 11.805 16.031 -6.047 1 98.38 188 LYS A O 1
ATOM 1486 N N . ILE A 1 189 ? 9.594 16.188 -6.262 1 98.81 189 ILE A N 1
ATOM 1487 C CA . ILE A 1 189 ? 9.492 15.359 -7.457 1 98.81 189 ILE A CA 1
ATOM 1488 C C . ILE A 1 189 ? 8.961 16.188 -8.625 1 98.81 189 ILE A C 1
ATOM 1490 O O . ILE A 1 189 ? 7.82 16.656 -8.586 1 98.81 189 ILE A O 1
ATOM 1494 N N . PRO A 1 190 ? 9.766 16.375 -9.711 1 98.69 190 PRO A N 1
ATOM 1495 C CA . PRO A 1 190 ? 9.273 17.109 -10.867 1 98.69 190 PRO A CA 1
ATOM 1496 C C . PRO A 1 190 ? 8.07 16.438 -11.539 1 98.69 190 PRO A C 1
ATOM 1498 O O . PRO A 1 190 ? 7.852 15.234 -11.344 1 98.69 190 PRO A O 1
ATOM 1501 N N . ALA A 1 191 ? 7.395 17.25 -12.312 1 98.69 191 ALA A N 1
ATOM 1502 C CA . ALA A 1 191 ? 6.27 16.703 -13.07 1 98.69 191 ALA A CA 1
ATOM 1503 C C . ALA A 1 191 ? 6.742 15.672 -14.094 1 98.69 191 ALA A C 1
ATOM 1505 O O . ALA A 1 191 ? 7.867 15.75 -14.586 1 98.69 191 ALA A O 1
ATOM 1506 N N . TYR A 1 192 ? 5.902 14.664 -14.328 1 98.5 192 TYR A N 1
ATOM 1507 C CA . TYR A 1 192 ? 6.098 13.688 -15.391 1 98.5 192 TYR A CA 1
ATOM 1508 C C . TYR A 1 192 ? 7.297 12.797 -15.094 1 98.5 192 TYR A C 1
ATOM 1510 O O . TYR A 1 192 ? 8.07 12.469 -16 1 98.5 192 TYR A O 1
ATOM 1518 N N . GLU A 1 193 ? 7.422 12.43 -13.828 1 98.69 193 GLU A N 1
ATOM 1519 C CA . GLU A 1 193 ? 8.492 11.5 -13.492 1 98.69 193 GLU A CA 1
ATOM 1520 C C . GLU A 1 193 ? 7.977 10.352 -12.633 1 98.69 193 GLU A C 1
ATOM 1522 O O . GLU A 1 193 ? 6.953 10.484 -11.961 1 98.69 193 GLU A O 1
ATOM 1527 N N . ILE A 1 194 ? 8.656 9.273 -12.75 1 98.62 194 ILE A N 1
ATOM 1528 C CA . ILE A 1 194 ? 8.43 8.133 -11.875 1 98.62 194 ILE A CA 1
ATOM 1529 C C . ILE A 1 194 ? 9.547 8.039 -10.836 1 98.62 194 ILE A C 1
ATOM 1531 O O . ILE A 1 194 ? 10.727 8.094 -11.18 1 98.62 194 ILE A O 1
ATOM 1535 N N . TRP A 1 195 ? 9.172 7.984 -9.586 1 98.88 195 TRP A N 1
ATOM 1536 C CA . TRP A 1 195 ? 10.086 7.809 -8.461 1 98.88 195 TRP A CA 1
ATOM 1537 C C . TRP A 1 195 ? 9.688 6.602 -7.617 1 98.88 195 TRP A C 1
ATOM 1539 O O . TRP A 1 195 ? 8.508 6.246 -7.555 1 98.88 195 TRP A O 1
ATOM 1549 N N . ALA A 1 196 ? 10.672 5.918 -7.031 1 98.81 196 ALA A N 1
ATOM 1550 C CA . ALA A 1 196 ? 10.375 4.805 -6.137 1 98.81 196 ALA A CA 1
ATOM 1551 C C . ALA A 1 196 ? 11.555 4.52 -5.207 1 98.81 196 ALA A C 1
ATOM 1553 O O . ALA A 1 196 ? 12.672 4.965 -5.461 1 98.81 196 ALA A O 1
ATOM 1554 N N . GLY A 1 197 ? 11.203 3.83 -4.07 1 98.56 197 GLY A N 1
ATOM 1555 C CA . GLY A 1 197 ? 12.242 3.396 -3.15 1 98.56 197 GLY A CA 1
ATOM 1556 C C . GLY A 1 197 ? 12.172 4.09 -1.803 1 98.56 197 GLY A C 1
ATOM 1557 O O . GLY A 1 197 ? 11.289 4.922 -1.571 1 98.56 197 GLY A O 1
ATOM 1558 N N . ASN A 1 198 ? 13.094 3.77 -0.895 1 98.5 198 ASN A N 1
ATOM 1559 C CA . ASN A 1 198 ? 13.242 4.324 0.446 1 98.5 198 ASN A CA 1
ATOM 1560 C C . ASN A 1 198 ? 14.711 4.621 0.771 1 98.5 198 ASN A C 1
ATOM 1562 O O . ASN A 1 198 ? 15.461 3.721 1.145 1 98.5 198 ASN A O 1
ATOM 1566 N N . PRO A 1 199 ? 15.055 5.84 0.627 1 98.25 199 PRO A N 1
ATOM 1567 C CA . PRO A 1 199 ? 14.242 6.949 0.132 1 98.25 199 PRO A CA 1
ATOM 1568 C C . PRO A 1 199 ? 13.938 6.84 -1.361 1 98.25 199 PRO A C 1
ATOM 1570 O O . PRO A 1 199 ? 14.664 6.164 -2.094 1 98.25 199 PRO A O 1
ATOM 1573 N N . ALA A 1 200 ? 12.828 7.477 -1.734 1 98.75 200 ALA A N 1
ATOM 1574 C CA . ALA A 1 200 ? 12.461 7.457 -3.148 1 98.75 200 ALA A CA 1
ATOM 1575 C C . ALA A 1 200 ? 13.531 8.133 -4.004 1 98.75 200 ALA A C 1
ATOM 1577 O O . ALA A 1 200 ? 14.062 9.18 -3.627 1 98.75 200 ALA A O 1
ATOM 1578 N N . LYS A 1 201 ? 13.828 7.504 -5.121 1 98.56 201 LYS A N 1
ATOM 1579 C CA . LYS A 1 201 ? 14.766 8.039 -6.102 1 98.56 201 LYS A CA 1
ATOM 1580 C C . LYS A 1 201 ? 14.156 8.047 -7.5 1 98.56 201 LYS A C 1
ATOM 1582 O O . LYS A 1 201 ? 13.203 7.312 -7.77 1 98.56 201 LYS A O 1
ATOM 1587 N N . PHE A 1 202 ? 14.781 8.961 -8.359 1 98.69 202 PHE A N 1
ATOM 1588 C CA . PHE A 1 202 ? 14.344 9.07 -9.742 1 98.69 202 PHE A CA 1
ATOM 1589 C C . PHE A 1 202 ? 14.484 7.727 -10.461 1 98.69 202 PHE A C 1
ATOM 1591 O O . PHE A 1 202 ? 15.5 7.047 -10.312 1 98.69 202 PHE A O 1
ATOM 1598 N N . ILE A 1 203 ? 13.453 7.336 -11.18 1 98.06 203 ILE A N 1
ATOM 1599 C CA . ILE A 1 203 ? 13.508 6.125 -11.992 1 98.06 203 ILE A CA 1
ATOM 1600 C C . ILE A 1 203 ? 13.562 6.496 -13.469 1 98.06 203 ILE A C 1
ATOM 1602 O O . ILE A 1 203 ? 14.516 6.148 -14.172 1 98.06 203 ILE A O 1
ATOM 1606 N N . LYS A 1 204 ? 12.562 7.188 -13.938 1 97.69 204 LYS A N 1
ATOM 1607 C CA . LYS A 1 204 ? 12.523 7.582 -15.344 1 97.69 204 LYS A CA 1
ATOM 1608 C C . LYS A 1 204 ? 11.5 8.695 -15.57 1 97.69 204 LYS A C 1
ATOM 1610 O O . LYS A 1 204 ? 10.664 8.961 -14.711 1 97.69 204 LYS A O 1
ATOM 1615 N N . LYS A 1 205 ? 11.562 9.344 -16.766 1 98 205 LYS A N 1
ATOM 1616 C CA . LYS A 1 205 ? 10.57 10.328 -17.203 1 98 205 LYS A CA 1
ATOM 1617 C C . LYS A 1 205 ? 9.375 9.648 -17.859 1 98 205 LYS A C 1
ATOM 1619 O O . LYS A 1 205 ? 9.508 8.586 -18.469 1 98 205 LYS A O 1
ATOM 1624 N N . ILE A 1 206 ? 8.273 10.211 -17.656 1 96.31 206 ILE A N 1
ATOM 1625 C CA . ILE A 1 206 ? 7.074 9.75 -18.359 1 96.31 206 ILE A CA 1
ATOM 1626 C C . ILE A 1 206 ? 6.945 10.461 -19.703 1 96.31 206 ILE A C 1
ATOM 1628 O O . ILE A 1 206 ? 6.957 11.695 -19.75 1 96.31 206 ILE A O 1
ATOM 1632 N N . ILE A 1 207 ? 6.988 9.695 -20.75 1 86.94 207 ILE A N 1
ATOM 1633 C CA . ILE A 1 207 ? 6.906 10.281 -22.078 1 86.94 207 ILE A CA 1
ATOM 1634 C C . ILE A 1 207 ? 5.449 10.297 -22.547 1 86.94 207 ILE A C 1
ATOM 1636 O O . ILE A 1 207 ? 4.797 9.25 -22.594 1 86.94 207 ILE A O 1
ATOM 1640 N N . ASP A 1 208 ? 4.73 11.492 -22.531 1 68.19 208 ASP A N 1
ATOM 1641 C CA . ASP A 1 208 ? 3.35 11.695 -22.969 1 68.19 208 ASP A CA 1
ATOM 1642 C C . ASP A 1 208 ? 3.158 11.281 -24.422 1 68.19 208 ASP A C 1
ATOM 1644 O O . ASP A 1 208 ? 4.051 11.477 -25.25 1 68.19 208 ASP A O 1
ATOM 1648 N N . MET B 1 1 ? -39.219 -2.932 40.688 1 34.91 1 MET B N 1
ATOM 1649 C CA . MET B 1 1 ? -39.406 -2.936 39.25 1 34.91 1 MET B CA 1
ATOM 1650 C C . MET B 1 1 ? -38.062 -2.922 38.531 1 34.91 1 MET B C 1
ATOM 1652 O O . MET B 1 1 ? -37.969 -3.354 37.375 1 34.91 1 MET B O 1
ATOM 1656 N N . LYS B 1 2 ? -37.062 -2.387 39.25 1 45.66 2 LYS B N 1
ATOM 1657 C CA . LYS B 1 2 ? -35.688 -2.23 38.75 1 45.66 2 LYS B CA 1
ATOM 1658 C C . LYS B 1 2 ? -34.938 -3.551 38.812 1 45.66 2 LYS B C 1
ATOM 1660 O O . LYS B 1 2 ? -34.094 -3.824 37.969 1 45.66 2 LYS B O 1
ATOM 1665 N N . ARG B 1 3 ? -35.312 -4.496 39.719 1 45.75 3 ARG B N 1
ATOM 1666 C CA . ARG B 1 3 ? -34.594 -5.746 39.906 1 45.75 3 ARG B CA 1
ATOM 1667 C C . ARG B 1 3 ? -34.969 -6.777 38.844 1 45.75 3 ARG B C 1
ATOM 1669 O O . ARG B 1 3 ? -34.125 -7.531 38.344 1 45.75 3 ARG B O 1
ATOM 1676 N N . ILE B 1 4 ? -36.188 -6.75 38.438 1 45.91 4 ILE B N 1
ATOM 1677 C CA . ILE B 1 4 ? -36.688 -7.695 37.438 1 45.91 4 ILE B CA 1
ATOM 1678 C C . ILE B 1 4 ? -36.188 -7.312 36.062 1 45.91 4 ILE B C 1
ATOM 1680 O O . ILE B 1 4 ? -35.812 -8.18 35.25 1 45.91 4 ILE B O 1
ATOM 1684 N N . TYR B 1 5 ? -36.062 -5.949 35.844 1 43.12 5 TYR B N 1
ATOM 1685 C CA . TYR B 1 5 ? -35.562 -5.52 34.562 1 43.12 5 TYR B CA 1
ATOM 1686 C C . TYR B 1 5 ? -34.125 -5.938 34.375 1 43.12 5 TYR B C 1
ATOM 1688 O O . TYR B 1 5 ? -33.688 -6.293 33.25 1 43.12 5 TYR B O 1
ATOM 1696 N N . LYS B 1 6 ? -33.344 -6.125 35.469 1 48.38 6 LYS B N 1
ATOM 1697 C CA . LYS B 1 6 ? -31.953 -6.531 35.375 1 48.38 6 LYS B CA 1
ATOM 1698 C C . LYS B 1 6 ? -31.828 -8.023 35.094 1 48.38 6 LYS B C 1
ATOM 1700 O O . LYS B 1 6 ? -30.953 -8.438 34.312 1 48.38 6 LYS B O 1
ATOM 1705 N N . ILE B 1 7 ? -32.719 -8.742 35.625 1 44.22 7 ILE B N 1
ATOM 1706 C CA . ILE B 1 7 ? -32.719 -10.188 35.438 1 44.22 7 ILE B CA 1
ATOM 1707 C C . ILE B 1 7 ? -33.156 -10.516 34 1 44.22 7 ILE B C 1
ATOM 1709 O O . ILE B 1 7 ? -32.562 -11.328 33.312 1 44.22 7 ILE B O 1
ATOM 1713 N N . CYS B 1 8 ? -34.188 -9.805 33.531 1 43.88 8 CYS B N 1
ATOM 1714 C CA . CYS B 1 8 ? -34.688 -10.07 32.156 1 43.88 8 CYS B CA 1
ATOM 1715 C C . CYS B 1 8 ? -33.625 -9.641 31.125 1 43.88 8 CYS B C 1
ATOM 1717 O O . CYS B 1 8 ? -33.438 -10.32 30.125 1 43.88 8 CYS B O 1
ATOM 1719 N N . ARG B 1 9 ? -32.938 -8.531 31.391 1 42.88 9 ARG B N 1
ATOM 1720 C CA . ARG B 1 9 ? -31.875 -8.109 30.484 1 42.88 9 ARG B CA 1
ATOM 1721 C C . ARG B 1 9 ? -30.703 -9.086 30.5 1 42.88 9 ARG B C 1
ATOM 1723 O O . ARG B 1 9 ? -30.125 -9.398 29.453 1 42.88 9 ARG B O 1
ATOM 1730 N N . LYS B 1 10 ? -30.438 -9.734 31.641 1 46.47 10 LYS B N 1
ATOM 1731 C CA . LYS B 1 10 ? -29.375 -10.75 31.719 1 46.47 10 LYS B CA 1
ATOM 1732 C C . LYS B 1 10 ? -29.797 -12.023 30.984 1 46.47 10 LYS B C 1
ATOM 1734 O O . LYS B 1 10 ? -29 -12.617 30.266 1 46.47 10 LYS B O 1
ATOM 1739 N N . ILE B 1 11 ? -30.969 -12.391 31.188 1 44.78 11 ILE B N 1
ATOM 1740 C CA . ILE B 1 11 ? -31.469 -13.578 30.5 1 44.78 11 ILE B CA 1
ATOM 1741 C C . ILE B 1 11 ? -31.516 -13.312 29 1 44.78 11 ILE B C 1
ATOM 1743 O O . ILE B 1 11 ? -31.109 -14.164 28.203 1 44.78 11 ILE B O 1
ATOM 1747 N N . TYR B 1 12 ? -32 -12.031 28.562 1 38.19 12 TYR B N 1
ATOM 1748 C CA . TYR B 1 12 ? -31.984 -11.688 27.156 1 38.19 12 TYR B CA 1
ATOM 1749 C C . TYR B 1 12 ? -30.562 -11.68 26.609 1 38.19 12 TYR B C 1
ATOM 1751 O O . TYR B 1 12 ? -30.297 -12.195 25.516 1 38.19 12 TYR B O 1
ATOM 1759 N N . LEU B 1 13 ? -29.594 -11.172 27.406 1 42.34 13 LEU B N 1
ATOM 1760 C CA . LEU B 1 13 ? -28.203 -11.195 27 1 42.34 13 LEU B CA 1
ATOM 1761 C C . LEU B 1 13 ? -27.641 -12.617 27.016 1 42.34 13 LEU B C 1
ATOM 1763 O O . LEU B 1 13 ? -26.844 -13 26.156 1 42.34 13 LEU B O 1
ATOM 1767 N N . ASP B 1 14 ? -28.094 -13.32 27.953 1 43.97 14 ASP B N 1
ATOM 1768 C CA . ASP B 1 14 ? -27.688 -14.719 28.031 1 43.97 14 ASP B CA 1
ATOM 1769 C C . ASP B 1 14 ? -28.297 -15.531 26.891 1 43.97 14 ASP B C 1
ATOM 1771 O O . ASP B 1 14 ? -27.609 -16.375 26.297 1 43.97 14 ASP B O 1
ATOM 1775 N N . ILE B 1 15 ? -29.594 -15.266 26.625 1 39.69 15 ILE B N 1
ATOM 1776 C CA . ILE B 1 15 ? -30.234 -16 25.531 1 39.69 15 ILE B CA 1
ATOM 1777 C C . ILE B 1 15 ? -29.656 -15.547 24.203 1 39.69 15 ILE B C 1
ATOM 1779 O O . ILE B 1 15 ? -29.391 -16.375 23.328 1 39.69 15 ILE B O 1
ATOM 1783 N N . GLU B 1 16 ? -29.516 -14.164 23.984 1 37.31 16 GLU B N 1
ATOM 1784 C CA . GLU B 1 16 ? -28.828 -13.742 22.766 1 37.31 16 GLU B CA 1
ATOM 1785 C C . GLU B 1 16 ? -27.422 -14.328 22.688 1 37.31 16 GLU B C 1
ATOM 1787 O O . GLU B 1 16 ? -26.984 -14.758 21.625 1 37.31 16 GLU B O 1
ATOM 1792 N N . THR B 1 17 ? -26.719 -14.391 23.781 1 38.19 17 THR B N 1
ATOM 1793 C CA . THR B 1 17 ? -25.422 -15.062 23.859 1 38.19 17 THR B CA 1
ATOM 1794 C C . THR B 1 17 ? -25.578 -16.562 23.656 1 38.19 17 THR B C 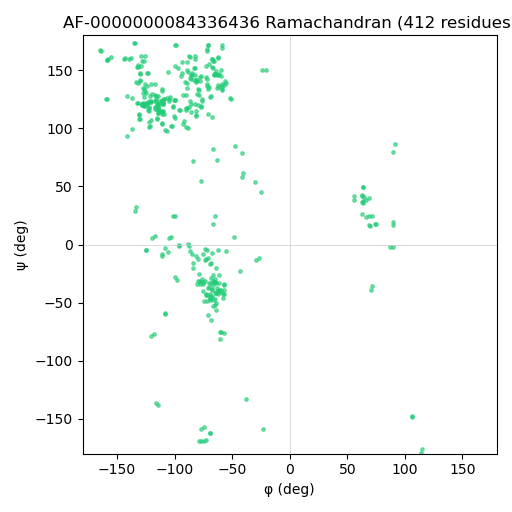1
ATOM 1796 O O . THR B 1 17 ? -24.797 -17.188 22.938 1 38.19 17 THR B O 1
ATOM 1799 N N . TRP B 1 18 ? -26.531 -17.109 24.375 1 36.53 18 TRP B N 1
ATOM 1800 C CA . TRP B 1 18 ? -26.734 -18.547 24.281 1 36.53 18 TRP B CA 1
ATOM 1801 C C . TRP B 1 18 ? -27.297 -18.922 22.906 1 36.53 18 TRP B C 1
ATOM 1803 O O . TRP B 1 18 ? -26.828 -19.875 22.281 1 36.53 18 TRP B O 1
ATOM 1813 N N . CYS B 1 19 ? -28.406 -18.172 22.406 1 33.84 19 CYS B N 1
ATOM 1814 C CA . CYS B 1 19 ? -28.859 -18.469 21.062 1 33.84 19 CYS B CA 1
ATOM 1815 C C . CYS B 1 19 ? -27.75 -18.234 20.031 1 33.84 19 CYS B C 1
ATOM 1817 O O . CYS B 1 19 ? -27.609 -19 19.078 1 33.84 19 CYS B O 1
ATOM 1819 N N . THR B 1 20 ? -26.938 -17.109 20.234 1 34.97 20 THR B N 1
ATOM 1820 C CA . THR B 1 20 ? -25.766 -16.953 19.375 1 34.97 20 THR B CA 1
ATOM 1821 C C . THR B 1 20 ? -24.781 -18.094 19.609 1 34.97 20 THR B C 1
ATOM 1823 O O . THR B 1 20 ? -24.078 -18.516 18.688 1 34.97 20 THR B O 1
ATOM 1826 N N . TYR B 1 21 ? -24.688 -18.594 20.781 1 31.12 21 TYR B N 1
ATOM 1827 C CA . TYR B 1 21 ? -23.812 -19.719 21.078 1 31.12 21 TYR B CA 1
ATOM 1828 C C . TYR B 1 21 ? -24.344 -21 20.469 1 31.12 21 TYR B C 1
ATOM 1830 O O . TYR B 1 21 ? -23.594 -21.781 19.875 1 31.12 21 TYR B O 1
ATOM 1838 N N . LYS B 1 22 ? -25.594 -21.516 20.812 1 34.47 22 LYS B N 1
ATOM 1839 C CA . LYS B 1 22 ? -26.078 -22.812 20.344 1 34.47 22 LYS B CA 1
ATOM 1840 C C . LYS B 1 22 ? -26.312 -22.812 18.828 1 34.47 22 LYS B C 1
ATOM 1842 O O 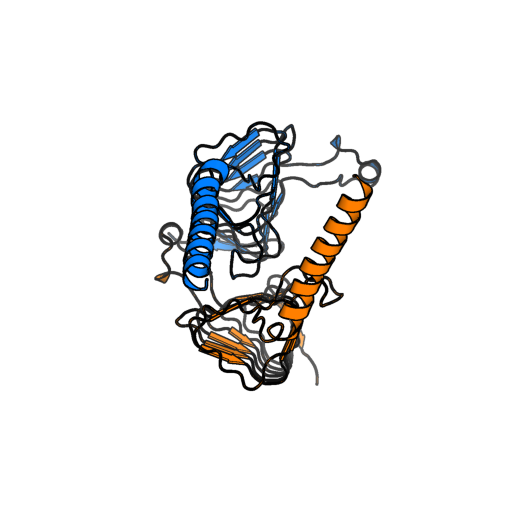. LYS B 1 22 ? -26.047 -23.797 18.156 1 34.47 22 LYS B O 1
ATOM 1847 N N . ILE B 1 23 ? -27.125 -21.812 18.281 1 31.8 23 ILE B N 1
ATOM 1848 C CA . ILE B 1 23 ? -27.203 -21.828 16.828 1 31.8 23 ILE B CA 1
ATOM 1849 C C . ILE B 1 23 ? -25.812 -21.594 16.234 1 31.8 23 ILE B C 1
ATOM 1851 O O . ILE B 1 23 ? -25.531 -22.031 15.117 1 31.8 23 ILE B O 1
ATOM 1855 N N . ARG B 1 24 ? -24.812 -20.922 16.875 1 31.75 24 ARG B N 1
ATOM 1856 C CA . ARG B 1 24 ? -23.375 -20.984 16.609 1 31.75 24 ARG B CA 1
ATOM 1857 C C . ARG B 1 24 ? -22.859 -22.406 16.734 1 31.75 24 ARG B C 1
ATOM 1859 O O . ARG B 1 24 ? -21.906 -22.797 16.031 1 31.75 24 ARG B O 1
ATOM 1866 N N . SER B 1 25 ? -23.188 -23.219 17.641 1 31.94 25 SER B N 1
ATOM 1867 C CA . SER B 1 25 ? -22.75 -24.609 17.797 1 31.94 25 SER B CA 1
ATOM 1868 C C . SER B 1 25 ? -23.125 -25.453 16.578 1 31.94 25 SER B C 1
ATOM 1870 O O . SER B 1 25 ? -22.312 -26.234 16.094 1 31.94 25 SER B O 1
ATOM 1872 N N . LEU B 1 26 ? -24.422 -25.922 16.281 1 31.36 26 LEU B N 1
ATOM 1873 C CA . LEU B 1 26 ? -24.781 -26.797 15.164 1 31.36 26 LEU B CA 1
ATOM 1874 C C . LEU B 1 26 ? -24.453 -26.156 13.828 1 31.36 26 LEU B C 1
ATOM 1876 O O . LEU B 1 26 ? -23.922 -26.812 12.93 1 31.36 26 LEU B O 1
ATOM 1880 N N . CYS B 1 27 ? -25.172 -25.141 13.219 1 29.56 27 CYS B N 1
ATOM 1881 C CA . CYS B 1 27 ? -24.781 -24.344 12.062 1 29.56 27 CYS B CA 1
ATOM 1882 C C . CYS B 1 27 ? -23.516 -23.531 12.375 1 29.56 27 CYS B C 1
ATOM 1884 O O . CYS B 1 27 ? -23.219 -22.562 11.664 1 29.56 27 CYS B O 1
ATOM 1886 N N . LYS B 1 28 ? -22.906 -23.422 13.391 1 32.03 28 LYS B N 1
ATOM 1887 C CA . LYS B 1 28 ? -21.578 -22.953 13.789 1 32.03 28 LYS B CA 1
ATOM 1888 C C . LYS B 1 28 ? -20.516 -23.469 12.836 1 32.03 28 LYS B C 1
ATOM 1890 O O . LYS B 1 28 ? -19.312 -23.391 13.133 1 32.03 28 LYS B O 1
ATOM 1895 N N . LYS B 1 29 ? -20.656 -24.531 12.086 1 29.91 29 LYS B N 1
ATOM 1896 C CA . LYS B 1 29 ? -19.859 -25.109 11.008 1 29.91 29 LYS B CA 1
ATOM 1897 C C . LYS B 1 29 ? -19.266 -24.016 10.133 1 29.91 29 LYS B C 1
ATOM 1899 O O . LYS B 1 29 ? -19.641 -22.844 10.234 1 29.91 29 LYS B O 1
ATOM 1904 N N . ILE B 1 30 ? -19.406 -24.188 8.531 1 29.7 30 ILE B N 1
ATOM 1905 C CA . ILE B 1 30 ? -18.547 -23.547 7.543 1 29.7 30 ILE B CA 1
ATOM 1906 C C . ILE B 1 30 ? -18.719 -22.031 7.598 1 29.7 30 ILE B C 1
ATOM 1908 O O . ILE B 1 30 ? -19.672 -21.5 7.055 1 29.7 30 ILE B O 1
ATOM 1912 N N . TYR B 1 31 ? -19.109 -21.469 8.625 1 31.75 31 TYR B N 1
ATOM 1913 C CA . TYR B 1 31 ? -19.031 -20.016 8.648 1 31.75 31 TYR B CA 1
ATOM 1914 C C . TYR B 1 31 ? -17.875 -19.531 7.781 1 31.75 31 TYR B C 1
ATOM 1916 O O . TYR B 1 31 ? -16.703 -19.656 8.156 1 31.75 31 TYR B O 1
ATOM 1924 N N . TYR B 1 32 ? -17.844 -19.953 6.52 1 34.62 32 TYR B N 1
ATOM 1925 C CA . TYR B 1 32 ? -16.891 -19.594 5.461 1 34.62 32 TYR B CA 1
ATOM 1926 C C . TYR B 1 32 ? -16.562 -18.109 5.508 1 34.62 32 TYR B C 1
ATOM 1928 O O . TYR B 1 32 ? -17.391 -17.266 5.203 1 34.62 32 TYR B O 1
ATOM 1936 N N . PRO B 1 33 ? -16.031 -17.766 6.57 1 39.97 33 PRO B N 1
ATOM 1937 C CA . PRO B 1 33 ? -15.5 -16.406 6.621 1 39.97 33 PRO B CA 1
ATOM 1938 C C . PRO B 1 33 ? -15.039 -15.898 5.254 1 39.97 33 PRO B C 1
ATOM 1940 O O . PRO B 1 33 ? -14.391 -14.852 5.168 1 39.97 33 PRO B O 1
ATOM 1943 N N . PHE B 1 34 ? -14.93 -16.859 4.336 1 42.44 34 PHE B N 1
ATOM 1944 C CA . PHE B 1 34 ? -14.641 -16.609 2.93 1 42.44 34 PHE B CA 1
ATOM 1945 C C . PHE B 1 34 ? -15.758 -15.805 2.281 1 42.44 34 PHE B C 1
ATOM 1947 O O . PHE B 1 34 ? -16.938 -16.125 2.459 1 42.44 34 PHE B O 1
ATOM 1954 N N . ILE B 1 35 ? -15.977 -14.719 2.443 1 44.22 35 ILE B N 1
ATOM 1955 C CA . ILE B 1 35 ? -16.922 -14.039 1.568 1 44.22 35 ILE B CA 1
ATOM 1956 C C . ILE B 1 35 ? -16.703 -14.469 0.121 1 44.22 35 ILE B C 1
ATOM 1958 O O . ILE B 1 35 ? -15.641 -14.18 -0.457 1 44.22 35 ILE B O 1
ATOM 1962 N N . PHE B 1 36 ? -17.172 -15.656 -0.376 1 45.34 36 PHE B N 1
ATOM 1963 C CA . PHE B 1 36 ? -17 -16.375 -1.633 1 45.34 36 PHE B CA 1
ATOM 1964 C C . PHE B 1 36 ? -17.859 -15.758 -2.73 1 45.34 36 PHE B C 1
ATOM 1966 O O . PHE B 1 36 ? -19.078 -15.68 -2.598 1 45.34 36 PHE B O 1
ATOM 1973 N N . ASN B 1 37 ? -17.781 -14.594 -3.004 1 50.06 37 ASN B N 1
ATOM 1974 C CA . ASN B 1 37 ? -18.531 -14.508 -4.254 1 50.06 37 ASN B CA 1
ATOM 1975 C C . ASN B 1 37 ? -17.984 -15.469 -5.305 1 50.06 37 ASN B C 1
ATOM 1977 O O . ASN B 1 37 ? -18.281 -15.328 -6.492 1 50.06 37 ASN B O 1
ATOM 1981 N N . ALA B 1 38 ? -16.828 -16.234 -5.09 1 52 38 ALA B N 1
ATOM 1982 C CA . ALA B 1 38 ? -15.828 -16.641 -6.078 1 52 38 ALA B CA 1
ATOM 1983 C C . ALA B 1 38 ? -16.203 -17.969 -6.719 1 52 38 ALA B C 1
ATOM 1985 O O . ALA B 1 38 ? -17 -18.734 -6.168 1 52 38 ALA B O 1
ATOM 1986 N N . GLN B 1 39 ? -16.078 -18.047 -8.164 1 60.53 39 GLN B N 1
ATOM 1987 C CA . GLN B 1 39 ? -15.836 -19.297 -8.867 1 60.53 39 GLN B CA 1
ATOM 1988 C C . GLN B 1 39 ? -15.156 -20.312 -7.953 1 60.53 39 GLN B C 1
ATOM 1990 O O . GLN B 1 39 ? -14.523 -19.938 -6.961 1 60.53 39 GLN B O 1
ATOM 1995 N N . GLU B 1 40 ? -15.414 -21.578 -8.203 1 68.81 40 GLU B N 1
ATOM 1996 C CA . GLU B 1 40 ? -14.961 -22.719 -7.418 1 68.81 40 GLU B CA 1
ATOM 1997 C C . GLU B 1 40 ? -13.461 -22.656 -7.18 1 68.81 40 GLU B C 1
ATOM 1999 O O . GLU B 1 40 ? -12.703 -22.234 -8.055 1 68.81 40 GLU B O 1
ATOM 2004 N N . ILE B 1 41 ? -13.102 -22.719 -5.953 1 78.12 41 ILE B N 1
ATOM 2005 C CA . ILE B 1 41 ? -11.719 -22.938 -5.527 1 78.12 41 ILE B CA 1
ATOM 2006 C C . ILE B 1 41 ? -11.422 -24.422 -5.473 1 78.12 41 ILE B C 1
ATOM 2008 O O . ILE B 1 41 ? -12.211 -25.203 -4.926 1 78.12 41 ILE B O 1
ATOM 2012 N N . GLU B 1 42 ? -10.406 -24.828 -6.191 1 81.06 42 GLU B N 1
ATOM 2013 C CA . GLU B 1 42 ? -9.945 -26.219 -6.086 1 81.06 42 GLU B CA 1
ATOM 2014 C C . GLU B 1 42 ? -8.961 -26.375 -4.93 1 81.06 42 GLU B C 1
ATOM 2016 O O . GLU B 1 42 ? -7.949 -25.672 -4.859 1 81.06 42 GLU B O 1
ATOM 2021 N N . TYR B 1 43 ? -9.383 -27.125 -3.947 1 79.19 43 TYR B N 1
ATOM 2022 C CA . TYR B 1 43 ? -8.461 -27.406 -2.855 1 79.19 43 TYR B CA 1
ATOM 2023 C C . TYR B 1 43 ? -8.297 -28.922 -2.666 1 79.19 43 TYR B C 1
ATOM 2025 O O . TYR B 1 43 ? -9.258 -29.672 -2.822 1 79.19 43 TYR B O 1
ATOM 2033 N N . ILE B 1 44 ? -6.988 -29.234 -2.486 1 73.69 44 ILE B N 1
ATOM 2034 C CA . ILE B 1 44 ? -6.758 -30.641 -2.156 1 73.69 44 ILE B CA 1
ATOM 2035 C C . ILE B 1 44 ? -7.234 -30.922 -0.733 1 73.69 44 ILE B C 1
ATOM 2037 O O . ILE B 1 44 ? -7.953 -31.891 -0.492 1 73.69 44 ILE B O 1
ATOM 2041 N N . THR B 1 45 ? -6.867 -30.141 0.194 1 79.19 45 THR B N 1
ATOM 2042 C CA . THR B 1 45 ? -7.395 -30.141 1.555 1 79.19 45 THR B CA 1
ATOM 2043 C C . THR B 1 45 ? -7.754 -28.719 1.991 1 79.19 45 THR B C 1
ATOM 2045 O O . THR B 1 45 ? -7.168 -27.75 1.508 1 79.19 45 THR B O 1
ATOM 2048 N N . ILE B 1 46 ? -8.656 -28.672 2.904 1 83.31 46 ILE B N 1
ATOM 2049 C CA . ILE B 1 46 ? -9.062 -27.375 3.436 1 83.31 46 ILE B CA 1
ATOM 2050 C C . ILE B 1 46 ? -7.93 -26.766 4.262 1 83.31 46 ILE B C 1
ATOM 2052 O O . ILE B 1 46 ? -7.391 -27.422 5.16 1 83.31 46 ILE B O 1
ATOM 2056 N N . PRO B 1 47 ? -7.555 -25.562 3.951 1 91.56 47 PRO B N 1
ATOM 2057 C CA . PRO B 1 47 ? -6.5 -24.938 4.746 1 91.56 47 PRO B CA 1
ATOM 2058 C C . PRO B 1 47 ? -6.93 -24.656 6.188 1 91.56 47 PRO B C 1
ATOM 2060 O O . PRO B 1 47 ? -8.125 -24.609 6.477 1 91.56 47 PRO B O 1
ATOM 2063 N N . ILE B 1 48 ? -5.953 -24.656 7.062 1 93.62 48 ILE B N 1
ATOM 2064 C CA . ILE B 1 48 ? -6.207 -24.188 8.414 1 93.62 48 ILE B CA 1
ATOM 2065 C C . ILE B 1 48 ? -6.289 -22.656 8.422 1 93.62 48 ILE B C 1
ATOM 2067 O O . ILE B 1 48 ? -5.367 -21.969 7.965 1 93.62 48 ILE B O 1
ATOM 2071 N N . ILE B 1 49 ? -7.391 -22.109 8.938 1 92.38 49 ILE B N 1
ATOM 2072 C CA . ILE B 1 49 ? -7.594 -20.672 8.961 1 92.38 49 ILE B CA 1
ATOM 2073 C C . ILE B 1 49 ? -7.812 -20.203 10.398 1 92.38 49 ILE B C 1
ATOM 2075 O O . ILE B 1 49 ? -8.734 -20.672 11.078 1 92.38 49 ILE B O 1
ATOM 2079 N N . ARG B 1 50 ? -7 -19.438 10.836 1 93.31 50 ARG B N 1
ATOM 2080 C CA . ARG B 1 50 ? -7.172 -18.766 12.125 1 93.31 50 ARG B CA 1
ATOM 2081 C C . ARG B 1 50 ? -7.621 -17.328 11.938 1 93.31 50 ARG B C 1
ATOM 2083 O O . ARG B 1 50 ? -6.805 -16.453 11.633 1 93.31 50 ARG B O 1
ATOM 2090 N N . GLY B 1 51 ? -8.852 -17.094 12.125 1 90.5 51 GLY B N 1
ATOM 2091 C CA . GLY B 1 51 ? -9.453 -15.812 11.812 1 90.5 51 GLY B CA 1
ATOM 2092 C C . GLY B 1 51 ? -10.32 -15.844 10.57 1 90.5 51 GLY B C 1
ATOM 2093 O O . GLY B 1 51 ? -11.039 -16.812 10.328 1 90.5 51 GLY B O 1
ATOM 2094 N N . LYS B 1 52 ? -10.367 -14.711 9.867 1 85.5 52 LYS B N 1
ATOM 2095 C CA . LYS B 1 52 ? -11.211 -14.602 8.68 1 85.5 52 LYS B CA 1
ATOM 2096 C C . LYS B 1 52 ? -10.367 -14.445 7.422 1 85.5 52 LYS B C 1
ATOM 2098 O O . LYS B 1 52 ? -9.594 -13.492 7.305 1 85.5 52 LYS B O 1
ATOM 2103 N N . LEU B 1 53 ? -10.438 -15.398 6.539 1 88.19 53 LEU B N 1
ATOM 2104 C CA . LEU B 1 53 ? -9.797 -15.305 5.234 1 88.19 53 LEU B CA 1
ATOM 2105 C C . LEU B 1 53 ? -10.773 -14.797 4.18 1 88.19 53 LEU B C 1
ATOM 2107 O O . LEU B 1 53 ? -11.805 -15.414 3.936 1 88.19 53 LEU B O 1
ATOM 2111 N N . LYS B 1 54 ? -10.492 -13.656 3.652 1 88.06 54 LYS B N 1
ATOM 2112 C CA . LYS B 1 54 ? -11.336 -13.117 2.592 1 88.06 54 LYS B CA 1
ATOM 2113 C C . LYS B 1 54 ? -10.852 -13.57 1.217 1 88.06 54 LYS B C 1
ATOM 2115 O O . LYS B 1 54 ? -9.742 -13.227 0.805 1 88.06 54 LYS B O 1
ATOM 2120 N N . ILE B 1 55 ? -11.688 -14.312 0.525 1 90.38 55 ILE B N 1
ATOM 2121 C CA . ILE B 1 55 ? -11.328 -14.812 -0.798 1 90.38 55 ILE B CA 1
ATOM 2122 C C . ILE B 1 55 ? -12.352 -14.336 -1.824 1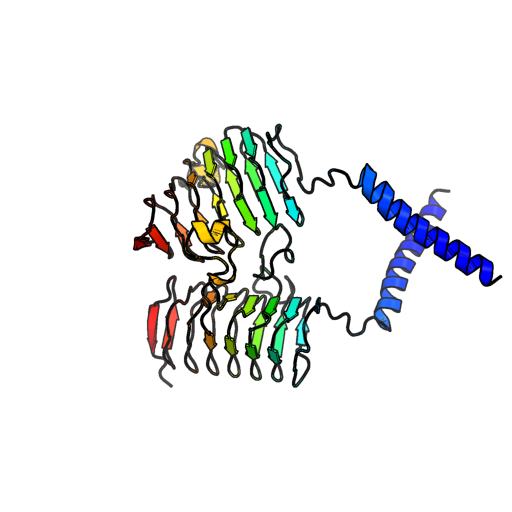 90.38 55 ILE B C 1
ATOM 2124 O O . ILE B 1 55 ? -13.547 -14.586 -1.678 1 90.38 55 ILE B O 1
ATOM 2128 N N . ASN B 1 56 ? -11.961 -13.547 -2.713 1 90.62 56 ASN B N 1
ATOM 2129 C CA . ASN B 1 56 ? -12.727 -13.203 -3.906 1 90.62 56 ASN B CA 1
ATOM 2130 C C . ASN B 1 56 ? -12.141 -13.859 -5.156 1 90.62 56 ASN B C 1
ATOM 2132 O O . ASN B 1 56 ? -11.188 -13.352 -5.742 1 90.62 56 ASN B O 1
ATOM 2136 N N . ASN B 1 57 ? -12.742 -15 -5.539 1 91.94 57 ASN B N 1
ATOM 2137 C CA . ASN B 1 57 ? -12.219 -15.766 -6.668 1 91.94 57 ASN B CA 1
ATOM 2138 C C . ASN B 1 57 ? -13.141 -15.688 -7.875 1 91.94 57 ASN B C 1
ATOM 2140 O O . ASN B 1 57 ? -14.258 -16.219 -7.848 1 91.94 57 ASN B O 1
ATOM 2144 N N . TYR B 1 58 ? -12.688 -15.047 -8.914 1 92.38 58 TYR B N 1
ATOM 2145 C CA . TYR B 1 58 ? -13.461 -14.969 -10.141 1 92.38 58 TYR B CA 1
ATOM 2146 C C . TYR B 1 58 ? -12.797 -15.773 -11.258 1 92.38 58 TYR B C 1
ATOM 2148 O O . TYR B 1 58 ? -13.352 -15.906 -12.352 1 92.38 58 TYR B O 1
ATOM 2156 N N . GLY B 1 59 ? -11.562 -16.234 -10.953 1 93.88 59 GLY B N 1
ATOM 2157 C CA . GLY B 1 59 ? -10.789 -17.016 -11.914 1 93.88 59 GLY B CA 1
ATOM 2158 C C . GLY B 1 59 ? -10.516 -18.422 -11.445 1 93.88 59 GLY B C 1
ATOM 2159 O O . GLY B 1 59 ? -11.422 -19.125 -10.992 1 93.88 59 GLY B O 1
ATOM 2160 N N . ARG B 1 60 ? -9.281 -18.891 -11.625 1 93.81 60 ARG B N 1
ATOM 2161 C CA . ARG B 1 60 ? -8.891 -20.234 -11.203 1 93.81 60 ARG B CA 1
ATOM 2162 C C . ARG B 1 60 ? -7.961 -20.188 -10 1 93.81 60 ARG B C 1
ATOM 2164 O O . ARG B 1 60 ? -6.957 -19.469 -10.016 1 93.81 60 ARG B O 1
ATOM 2171 N N . CYS B 1 61 ? -8.367 -20.875 -9.016 1 94.69 61 CYS B N 1
ATOM 2172 C CA . CYS B 1 61 ? -7.598 -20.922 -7.777 1 94.69 61 CYS B CA 1
ATOM 2173 C C . CYS B 1 61 ? -7.426 -22.359 -7.301 1 94.69 61 CYS B C 1
ATOM 2175 O O . CYS B 1 61 ? -8.414 -23.062 -7.066 1 94.69 61 CYS B O 1
ATOM 2177 N N . VAL B 1 62 ? -6.16 -22.75 -7.176 1 95 62 VAL B N 1
ATOM 2178 C CA . VAL B 1 62 ? -5.824 -24.109 -6.738 1 95 62 VAL B CA 1
ATOM 2179 C C . VAL B 1 62 ? -4.98 -24.047 -5.469 1 95 62 VAL B C 1
ATOM 2181 O O . VAL B 1 62 ? -3.896 -23.453 -5.461 1 95 62 VAL B O 1
ATOM 2184 N N . LEU B 1 63 ? -5.438 -24.672 -4.402 1 95.69 63 LEU B N 1
ATOM 2185 C CA . LEU B 1 63 ? -4.742 -24.688 -3.119 1 95.69 63 LEU B CA 1
ATOM 2186 C C . LEU B 1 63 ? -4.324 -26.109 -2.748 1 95.69 63 LEU B C 1
ATOM 2188 O O . LEU B 1 63 ? -5.16 -27.016 -2.715 1 95.69 63 LEU B O 1
ATOM 2192 N N . GLY B 1 64 ? -2.998 -26.234 -2.49 1 96.31 64 GLY B N 1
ATOM 2193 C CA . GLY B 1 64 ? -2.451 -27.531 -2.139 1 96.31 64 GLY B CA 1
ATOM 2194 C C . GLY B 1 64 ? -2.799 -27.969 -0.727 1 96.31 64 GLY B C 1
ATOM 2195 O O . GLY B 1 64 ? -3.797 -27.516 -0.162 1 96.31 64 GLY B O 1
ATOM 2196 N N . THR B 1 65 ? -1.974 -28.891 -0.119 1 96.5 65 THR B N 1
ATOM 2197 C CA . THR B 1 65 ? -2.258 -29.469 1.188 1 96.5 65 THR B CA 1
ATOM 2198 C C . THR B 1 65 ? -1.458 -28.766 2.279 1 96.5 65 THR B C 1
ATOM 2200 O O . THR B 1 65 ? -0.423 -28.156 2.002 1 96.5 65 THR B O 1
ATOM 2203 N N . ASN B 1 66 ? -1.986 -28.797 3.469 1 97.19 66 ASN B N 1
ATOM 2204 C CA . ASN B 1 66 ? -1.293 -28.344 4.668 1 97.19 66 ASN B CA 1
ATOM 2205 C C . ASN B 1 66 ? -0.956 -26.859 4.594 1 97.19 66 ASN B C 1
ATOM 2207 O O . ASN B 1 66 ? 0.165 -26.453 4.91 1 97.19 66 ASN B O 1
ATOM 2211 N N . LEU B 1 67 ? -1.877 -26.109 4.133 1 97.12 67 LEU B N 1
ATOM 2212 C CA . LEU B 1 67 ? -1.746 -24.656 4.117 1 97.12 67 LEU B CA 1
ATOM 2213 C C . LEU B 1 67 ? -2.322 -24.047 5.391 1 97.12 67 LEU B C 1
ATOM 2215 O O . LEU B 1 67 ? -3.34 -24.516 5.902 1 97.12 67 LEU B O 1
ATOM 2219 N N . VAL B 1 68 ? -1.641 -23.047 5.902 1 97.25 68 VAL B N 1
ATOM 2220 C CA . VAL B 1 68 ? -2.092 -22.359 7.105 1 97.25 68 VAL B CA 1
ATOM 2221 C C . VAL B 1 68 ? -2.197 -20.859 6.836 1 97.25 68 VAL B C 1
ATOM 2223 O O . VAL B 1 68 ? -1.266 -20.25 6.301 1 97.25 68 VAL B O 1
ATOM 2226 N N . PHE B 1 69 ? -3.357 -20.266 7.246 1 96.06 69 PHE B N 1
ATOM 2227 C CA . PHE B 1 69 ? -3.57 -18.828 7.172 1 96.06 69 PHE B CA 1
ATOM 2228 C C . PHE B 1 69 ? -3.881 -18.25 8.555 1 96.06 69 PHE B C 1
ATOM 2230 O O . PHE B 1 69 ? -4.969 -18.484 9.086 1 96.06 69 PHE B O 1
ATOM 2237 N N . ASN B 1 70 ? -2.945 -17.609 9.07 1 96.69 70 ASN B N 1
ATOM 2238 C CA . ASN B 1 70 ? -3.207 -16.781 10.242 1 96.69 70 ASN B CA 1
ATOM 2239 C C . ASN B 1 70 ? -3.807 -15.43 9.852 1 96.69 70 ASN B C 1
ATOM 2241 O O . ASN B 1 70 ? -3.111 -14.57 9.312 1 96.69 70 ASN B O 1
ATOM 2245 N N . SER B 1 71 ? -5.082 -15.234 10.211 1 93.69 71 SER B N 1
ATOM 2246 C CA . SER B 1 71 ? -5.828 -14.156 9.578 1 93.69 71 SER B CA 1
ATOM 2247 C C . SER B 1 71 ? -6.605 -13.344 10.609 1 93.69 71 SER B C 1
ATOM 2249 O O . SER B 1 71 ? -7.742 -12.93 10.352 1 93.69 71 SER B O 1
ATOM 2251 N N . SER B 1 72 ? -6.164 -13.281 11.711 1 89.62 72 SER B N 1
ATOM 2252 C CA . SER B 1 72 ? -6.652 -12.344 12.727 1 89.62 72 SER B CA 1
ATOM 2253 C C . SER B 1 72 ? -5.516 -11.508 13.297 1 89.62 72 SER B C 1
ATOM 2255 O O . SER B 1 72 ? -4.352 -11.906 13.227 1 89.62 72 SER B O 1
ATOM 2257 N N . PHE B 1 73 ? -5.902 -10.445 13.898 1 89.19 73 PHE B N 1
ATOM 2258 C CA . PHE B 1 73 ? -4.891 -9.516 14.391 1 89.19 73 PHE B CA 1
ATOM 2259 C C . PHE B 1 73 ? -4.152 -10.102 15.586 1 89.19 73 PHE B C 1
ATOM 2261 O O . PHE B 1 73 ? -3.086 -9.609 15.969 1 89.19 73 PHE B O 1
ATOM 2268 N N . VAL B 1 74 ? -4.746 -11.211 16.078 1 87.56 74 VAL B N 1
ATOM 2269 C CA . VAL B 1 74 ? -4.129 -11.781 17.266 1 87.56 74 VAL B CA 1
ATOM 2270 C C . VAL B 1 74 ? -3.672 -13.211 16.984 1 87.56 74 VAL B C 1
ATOM 2272 O O . VAL B 1 74 ? -3.215 -13.914 17.891 1 87.56 74 VAL B O 1
ATOM 2275 N N . SER B 1 75 ? -3.787 -13.633 15.742 1 88.12 75 SER B N 1
ATOM 2276 C CA . SER B 1 75 ? -3.5 -15.023 15.406 1 88.12 75 SER B CA 1
ATOM 2277 C C . SER B 1 75 ? -1.998 -15.258 15.289 1 88.12 75 SER B C 1
ATOM 2279 O O . SER B 1 75 ? -1.553 -16.406 15.188 1 88.12 75 SER B O 1
ATOM 2281 N N . ASN B 1 76 ? -1.242 -14.273 15.25 1 89.88 76 ASN B N 1
ATOM 2282 C CA . ASN B 1 76 ? 0.216 -14.289 15.25 1 89.88 76 ASN B CA 1
ATOM 2283 C C . ASN B 1 76 ? 0.79 -13.219 16.172 1 89.88 76 ASN B C 1
ATOM 2285 O O . ASN B 1 76 ? 0.47 -12.031 16.031 1 89.88 76 ASN B O 1
ATOM 2289 N N . PRO B 1 77 ? 1.637 -13.555 17.094 1 91.12 77 PRO B N 1
ATOM 2290 C CA . PRO B 1 77 ? 2.104 -12.609 18.109 1 91.12 77 PRO B CA 1
ATOM 2291 C C . PRO B 1 77 ? 3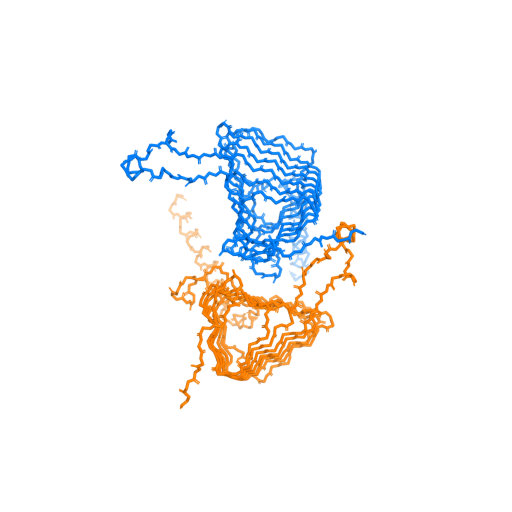.053 -11.555 17.547 1 91.12 77 PRO B C 1
ATOM 2293 O O . PRO B 1 77 ? 3.396 -10.594 18.234 1 91.12 77 PRO B O 1
ATOM 2296 N N . MET B 1 78 ? 3.426 -11.625 16.344 1 91.31 78 MET B N 1
ATOM 2297 C CA . MET B 1 78 ? 4.32 -10.633 15.758 1 91.31 78 MET B CA 1
ATOM 2298 C C . MET B 1 78 ? 3.59 -9.312 15.523 1 91.31 78 MET B C 1
ATOM 2300 O O . MET B 1 78 ? 4.223 -8.281 15.32 1 91.31 78 MET B O 1
ATOM 2304 N N . GLY B 1 79 ? 2.258 -9.258 15.617 1 92 79 GLY B N 1
ATOM 2305 C CA . GLY B 1 79 ? 1.484 -8.047 15.375 1 92 79 GLY B CA 1
ATOM 2306 C C . GLY B 1 79 ? 1.031 -7.906 13.93 1 92 79 GLY B C 1
ATOM 2307 O O . GLY B 1 79 ? 1.654 -7.188 13.148 1 92 79 GLY B O 1
ATOM 2308 N N . LEU B 1 80 ? -0.065 -8.469 13.594 1 94.12 80 LEU B N 1
ATOM 2309 C CA . LEU B 1 80 ? -0.613 -8.391 12.242 1 94.12 80 LEU B CA 1
ATOM 2310 C C . LEU B 1 80 ? -1.355 -7.074 12.039 1 94.12 80 LEU B C 1
ATOM 2312 O O . LEU B 1 80 ? -2.062 -6.609 12.93 1 94.12 80 LEU B O 1
ATOM 2316 N N . SER B 1 81 ? -1.164 -6.566 10.859 1 93.75 81 SER B N 1
ATOM 2317 C CA . SER B 1 81 ? -1.821 -5.305 10.539 1 93.75 81 SER B CA 1
ATOM 2318 C C . SER B 1 81 ? -3.002 -5.516 9.602 1 93.75 81 SER B C 1
ATOM 2320 O O . SER B 1 81 ? -3.744 -4.574 9.305 1 93.75 81 SER B O 1
ATOM 2322 N N . LYS B 1 82 ? -3.193 -6.668 9.133 1 93.19 82 LYS B N 1
ATOM 2323 C CA . LYS B 1 82 ? -4.297 -6.969 8.227 1 93.19 82 LYS B CA 1
ATOM 2324 C C . LYS B 1 82 ? -4.668 -8.453 8.289 1 93.19 82 LYS B C 1
ATOM 2326 O O . LYS B 1 82 ? -3.896 -9.266 8.797 1 93.19 82 LYS B O 1
ATOM 2331 N N . GLN B 1 83 ? -5.809 -8.727 7.836 1 91.88 83 GLN B N 1
ATOM 2332 C CA . GLN B 1 83 ? -6.238 -10.109 7.613 1 91.88 83 GLN B CA 1
ATOM 2333 C C . GLN B 1 83 ? -5.719 -10.641 6.281 1 91.88 83 GLN B C 1
ATOM 2335 O O . GLN B 1 83 ? -5.242 -9.875 5.441 1 91.88 83 GLN B O 1
ATOM 2340 N N . CYS B 1 84 ? -5.738 -11.938 6.164 1 94.75 84 CYS B N 1
ATOM 2341 C CA . CYS B 1 84 ? -5.371 -12.523 4.883 1 94.75 84 CYS B CA 1
ATOM 2342 C C . CYS B 1 84 ? -6.453 -12.273 3.838 1 94.75 84 CYS B C 1
ATOM 2344 O O . CYS B 1 84 ? -7.645 -12.398 4.129 1 94.75 84 CYS B O 1
ATOM 2346 N N . THR B 1 85 ? -6.023 -11.875 2.707 1 94.88 85 THR B N 1
ATOM 2347 C CA . THR B 1 85 ? -6.934 -11.672 1.583 1 94.88 85 THR B CA 1
ATOM 2348 C C . THR B 1 85 ? -6.395 -12.344 0.324 1 94.88 85 THR B C 1
ATOM 2350 O O . THR B 1 85 ? -5.188 -12.32 0.072 1 94.88 85 THR B O 1
ATOM 2353 N N . ILE B 1 86 ? -7.293 -12.969 -0.422 1 95.31 86 ILE B N 1
ATOM 2354 C CA . ILE B 1 86 ? -6.988 -13.531 -1.73 1 95.31 86 ILE B CA 1
ATOM 2355 C C . ILE B 1 86 ? -7.988 -13.023 -2.762 1 95.31 86 ILE B C 1
ATOM 2357 O O . ILE B 1 86 ? -9.203 -13.148 -2.578 1 95.31 86 ILE B O 1
ATOM 2361 N N . TYR B 1 87 ? -7.477 -12.414 -3.721 1 96 87 TYR B N 1
ATOM 2362 C CA . TYR B 1 87 ? -8.281 -11.977 -4.859 1 96 87 TYR B CA 1
ATOM 2363 C C . TYR B 1 87 ? -7.758 -12.578 -6.156 1 96 87 TYR B C 1
ATOM 2365 O O . TYR B 1 87 ? -6.562 -12.5 -6.449 1 96 87 TYR B O 1
ATOM 2373 N N . VAL B 1 88 ? -8.664 -13.203 -6.895 1 96.12 88 VAL B N 1
ATOM 2374 C CA . VAL B 1 88 ? -8.328 -13.742 -8.203 1 96.12 88 VAL B CA 1
ATOM 2375 C C . VAL B 1 88 ? -9.297 -13.195 -9.25 1 96.12 88 VAL B C 1
ATOM 2377 O O . VAL B 1 88 ? -10.508 -13.445 -9.188 1 96.12 88 VAL B O 1
ATOM 2380 N N . SER B 1 89 ? -8.703 -12.469 -10.258 1 95 89 SER B N 1
ATOM 2381 C CA . SER B 1 89 ? -9.539 -11.891 -11.312 1 95 89 SER B CA 1
ATOM 2382 C C . SER B 1 89 ? -10.086 -12.969 -12.242 1 95 89 SER B C 1
ATOM 2384 O O . SER B 1 89 ? -9.68 -14.133 -12.148 1 95 89 SER B O 1
ATOM 2386 N N . LYS B 1 90 ? -10.977 -12.586 -13.117 1 93.38 90 LYS B N 1
ATOM 2387 C CA . LYS B 1 90 ? -11.641 -13.5 -14.031 1 93.38 90 LYS B CA 1
ATOM 2388 C C . LYS B 1 90 ? -10.633 -14.266 -14.883 1 93.38 90 LYS B C 1
ATOM 2390 O O . LYS B 1 90 ? -10.82 -15.445 -15.172 1 93.38 90 LYS B O 1
ATOM 2395 N N . THR B 1 91 ? -9.562 -13.562 -15.211 1 94.75 91 THR B N 1
ATOM 2396 C CA . THR B 1 91 ? -8.57 -14.195 -16.078 1 94.75 91 THR B CA 1
ATOM 2397 C C . THR B 1 91 ? -7.355 -14.648 -15.266 1 94.75 91 THR B C 1
ATOM 2399 O O . THR B 1 91 ? -6.336 -15.039 -15.828 1 94.75 91 THR B O 1
ATOM 2402 N N . GLY B 1 92 ? -7.492 -14.508 -14 1 97.06 92 GLY B N 1
ATOM 2403 C CA . GLY B 1 92 ? -6.367 -14.828 -13.141 1 97.06 92 GLY B CA 1
ATOM 2404 C C . GLY B 1 92 ? -6.25 -16.312 -12.828 1 97.06 92 GLY B C 1
ATOM 2405 O O . GLY B 1 92 ? -7.254 -17.031 -12.828 1 97.06 92 GLY B O 1
ATOM 2406 N N . TYR B 1 93 ? -5.023 -16.812 -12.57 1 97.81 93 TYR B N 1
ATOM 2407 C CA . TYR B 1 93 ? -4.723 -18.172 -12.141 1 97.81 93 TYR B CA 1
ATOM 2408 C C . TYR B 1 93 ? -3.793 -18.172 -10.938 1 97.81 93 TYR B C 1
ATOM 2410 O O . TYR B 1 93 ? -2.629 -17.781 -11.039 1 97.81 93 TYR B O 1
ATOM 2418 N N . LEU B 1 94 ? -4.336 -18.578 -9.82 1 98.12 94 LEU B N 1
ATOM 2419 C CA . LEU B 1 94 ? -3.549 -18.703 -8.602 1 98.12 94 LEU B CA 1
ATOM 2420 C C . LEU B 1 94 ? -3.34 -20.172 -8.227 1 98.12 94 LEU B C 1
ATOM 2422 O O . LEU B 1 94 ? -4.301 -20.938 -8.148 1 98.12 94 LEU B O 1
ATOM 2426 N N . SER B 1 95 ? -2.07 -20.531 -8.07 1 98.5 95 SER B N 1
ATOM 2427 C CA . SER B 1 95 ? -1.737 -21.859 -7.57 1 98.5 95 SER B CA 1
ATOM 2428 C C . SER B 1 95 ? -0.777 -21.781 -6.387 1 98.5 95 SER B C 1
ATOM 2430 O O . SER B 1 95 ? 0.285 -21.156 -6.484 1 98.5 95 SER B O 1
ATOM 2432 N N . ILE B 1 96 ? -1.207 -22.312 -5.273 1 98.5 96 ILE B N 1
ATOM 2433 C CA . ILE B 1 96 ? -0.348 -22.453 -4.102 1 98.5 96 ILE B CA 1
ATOM 2434 C C . ILE B 1 96 ? -0.124 -23.938 -3.795 1 98.5 96 ILE B C 1
ATOM 2436 O O . ILE B 1 96 ? -1.069 -24.656 -3.477 1 98.5 96 ILE B O 1
ATOM 2440 N N . ASP B 1 97 ? 1.153 -24.375 -3.889 1 98.31 97 ASP B N 1
ATOM 2441 C CA . ASP B 1 97 ? 1.477 -25.766 -3.635 1 98.31 97 ASP B CA 1
ATOM 2442 C C . ASP B 1 97 ? 1.495 -26.062 -2.137 1 98.31 97 ASP B C 1
ATOM 2444 O O . ASP B 1 97 ? 1.005 -25.266 -1.335 1 98.31 97 ASP B O 1
ATOM 2448 N N . ASN B 1 98 ? 1.98 -27.219 -1.709 1 98.31 98 ASN B N 1
ATOM 2449 C CA . ASN B 1 98 ? 1.781 -27.797 -0.387 1 98.31 98 ASN B CA 1
ATOM 2450 C C . ASN B 1 98 ? 2.666 -27.125 0.661 1 98.31 98 ASN B C 1
ATOM 2452 O O . ASN B 1 98 ? 3.777 -26.703 0.355 1 98.31 98 ASN B O 1
ATOM 2456 N N . GLY B 1 99 ? 2.172 -26.984 1.882 1 98.56 99 GLY B N 1
ATOM 2457 C CA . GLY B 1 99 ? 3.006 -26.828 3.064 1 98.56 99 GLY B CA 1
ATOM 2458 C C . GLY B 1 99 ? 3.34 -25.391 3.377 1 98.56 99 GLY B C 1
ATOM 2459 O O . GLY B 1 99 ? 4.258 -25.109 4.148 1 98.56 99 GLY B O 1
ATOM 2460 N N . SER B 1 100 ? 2.609 -24.422 2.82 1 98.56 100 SER B N 1
ATOM 2461 C CA . SER B 1 100 ? 2.943 -23.016 3.025 1 98.56 100 SER B CA 1
ATOM 2462 C C . SER B 1 100 ? 2.16 -22.422 4.195 1 98.56 100 SER B C 1
ATOM 2464 O O . SER B 1 100 ? 1.036 -22.844 4.469 1 98.56 100 SER B O 1
ATOM 2466 N N . GLY B 1 101 ? 2.752 -21.5 4.875 1 98.25 101 GLY B N 1
ATOM 2467 C CA . GLY B 1 101 ? 2.119 -20.734 5.938 1 98.25 101 GLY B CA 1
ATOM 2468 C C . GLY B 1 101 ? 2.1 -19.234 5.664 1 98.25 101 GLY B C 1
ATOM 2469 O O . GLY B 1 101 ? 3.092 -18.672 5.203 1 98.25 101 GLY B O 1
ATOM 2470 N N . PHE B 1 102 ? 0.962 -18.641 5.984 1 98.25 102 PHE B N 1
ATOM 2471 C CA . PHE B 1 102 ? 0.762 -17.219 5.754 1 98.25 102 PHE B CA 1
ATOM 2472 C C . PHE B 1 102 ? 0.229 -16.531 7.008 1 98.25 102 PHE B C 1
ATOM 2474 O O . PHE B 1 102 ? -0.557 -17.125 7.754 1 98.25 102 PHE B O 1
ATOM 2481 N N . SER B 1 103 ? 0.691 -15.352 7.242 1 97.62 103 SER B N 1
ATOM 2482 C CA . SER B 1 103 ? 0.159 -14.516 8.312 1 97.62 103 SER B CA 1
ATOM 2483 C C . SER B 1 103 ? -0.165 -13.117 7.816 1 97.62 103 SER B C 1
ATOM 2485 O O . SER B 1 103 ? 0.739 -12.32 7.559 1 97.62 103 SER B O 1
ATOM 2487 N N . GLY B 1 104 ? -1.476 -12.758 7.684 1 96.38 104 GLY B N 1
ATOM 2488 C CA . GLY B 1 104 ? -1.872 -11.445 7.215 1 96.38 104 GLY B CA 1
ATOM 2489 C C . GLY B 1 104 ? -1.428 -11.156 5.793 1 96.38 104 GLY B C 1
ATOM 2490 O O . GLY B 1 104 ? -1.024 -10.039 5.473 1 96.38 104 GLY B O 1
ATOM 2491 N N . VAL B 1 105 ? -1.47 -12.172 4.922 1 97.75 105 VAL B N 1
ATOM 2492 C CA . VAL B 1 105 ? -0.999 -12.008 3.549 1 97.75 105 VAL B CA 1
ATOM 2493 C C . VAL B 1 105 ? -2.094 -11.367 2.699 1 97.75 105 VAL B C 1
ATOM 2495 O O . VAL B 1 105 ? -3.283 -11.594 2.936 1 97.75 105 VAL B O 1
ATOM 2498 N N . SER B 1 106 ? -1.707 -10.57 1.768 1 97.62 106 SER B N 1
ATOM 2499 C CA . SER B 1 106 ? -2.57 -10.109 0.684 1 97.62 106 SER B CA 1
ATOM 2500 C C . SER B 1 106 ? -2.092 -10.633 -0.666 1 97.62 106 SER B C 1
ATOM 2502 O O . SER B 1 106 ? -0.99 -10.305 -1.109 1 97.62 106 SER B O 1
ATOM 2504 N N . ILE B 1 107 ? -2.865 -11.5 -1.282 1 98.38 107 ILE B N 1
ATOM 2505 C CA . ILE B 1 107 ? -2.566 -12.023 -2.613 1 98.38 107 ILE B CA 1
ATOM 2506 C C . ILE B 1 107 ? -3.584 -11.484 -3.617 1 98.38 107 ILE B C 1
ATOM 2508 O O . ILE B 1 107 ? -4.785 -11.75 -3.496 1 98.38 107 ILE B O 1
ATOM 2512 N N . TYR B 1 108 ? -3.127 -10.688 -4.535 1 98.31 108 TYR B N 1
ATOM 2513 C CA . TYR B 1 108 ? -3.955 -10.148 -5.605 1 98.31 108 TYR B CA 1
ATOM 2514 C C . TYR B 1 108 ? -3.496 -10.656 -6.965 1 98.31 108 TYR B C 1
ATOM 2516 O O . TYR B 1 108 ? -2.461 -10.227 -7.48 1 98.31 108 TYR B O 1
ATOM 2524 N N . CYS B 1 109 ? -4.301 -11.539 -7.527 1 98.31 109 CYS B N 1
ATOM 2525 C CA . CYS B 1 109 ? -3.936 -12.242 -8.75 1 98.31 109 CYS B CA 1
ATOM 2526 C C . CYS B 1 109 ? -4.797 -11.789 -9.922 1 98.31 109 CYS B C 1
ATOM 2528 O O . CYS B 1 109 ? -5.957 -12.188 -10.039 1 98.31 109 CYS B O 1
ATOM 2530 N N . SER B 1 110 ? -4.172 -10.969 -10.758 1 97.62 110 SER B N 1
ATOM 2531 C CA . SER B 1 110 ? -4.871 -10.5 -11.945 1 97.62 110 SER B CA 1
ATOM 2532 C C . SER B 1 110 ? -4.496 -11.328 -13.172 1 97.62 110 SER B C 1
ATOM 2534 O O . SER B 1 110 ? -5.266 -11.406 -14.133 1 97.62 110 SER B O 1
ATOM 2536 N N . ASN B 1 111 ? -3.291 -11.828 -13.164 1 97.62 111 ASN B N 1
ATOM 2537 C CA . ASN B 1 111 ? -2.74 -12.617 -14.258 1 97.62 111 ASN B CA 1
ATOM 2538 C C . ASN B 1 111 ? -2.396 -14.039 -13.812 1 97.62 111 ASN B C 1
ATOM 2540 O O . ASN B 1 111 ? -3.197 -14.953 -13.984 1 97.62 111 ASN B O 1
ATOM 2544 N N . LYS B 1 112 ? -1.344 -14.188 -13.141 1 98.81 112 LYS B N 1
ATOM 2545 C CA . LYS B 1 112 ? -0.889 -15.508 -12.727 1 98.81 112 LYS B CA 1
ATOM 2546 C C . LYS B 1 112 ? 0.08 -15.414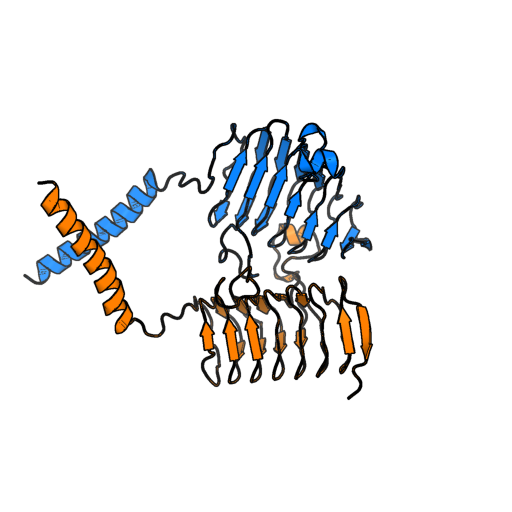 -11.547 1 98.81 112 LYS B C 1
ATOM 2548 O O . LYS B 1 112 ? 1.056 -14.664 -11.602 1 98.81 112 LYS B O 1
ATOM 2553 N N . ILE B 1 113 ? -0.26 -16.125 -10.5 1 98.94 113 ILE B N 1
ATOM 2554 C CA . ILE B 1 113 ? 0.646 -16.266 -9.359 1 98.94 113 ILE B CA 1
ATOM 2555 C C . ILE B 1 113 ? 0.819 -17.734 -9.016 1 98.94 113 ILE B C 1
ATOM 2557 O O . ILE B 1 113 ? -0.16 -18.438 -8.75 1 98.94 113 ILE B O 1
ATOM 2561 N N . ILE B 1 114 ? 2.059 -18.188 -9.094 1 98.94 114 ILE B N 1
ATOM 2562 C CA . ILE B 1 114 ? 2.406 -19.562 -8.742 1 98.94 114 ILE B CA 1
ATOM 2563 C C . ILE B 1 114 ? 3.328 -19.562 -7.523 1 98.94 114 ILE B C 1
ATOM 2565 O O . ILE B 1 114 ? 4.41 -18.969 -7.555 1 98.94 114 ILE B O 1
ATOM 2569 N N . ILE B 1 115 ? 2.887 -20.219 -6.48 1 98.94 115 ILE B N 1
ATOM 2570 C CA . ILE B 1 115 ? 3.682 -20.359 -5.27 1 98.94 115 ILE B CA 1
ATOM 2571 C C . ILE B 1 115 ? 4.039 -21.844 -5.07 1 98.94 115 ILE B C 1
ATOM 2573 O O . ILE B 1 115 ? 3.154 -22.688 -4.957 1 98.94 115 ILE B O 1
ATOM 2577 N N . GLY B 1 116 ? 5.355 -22.125 -5.031 1 98.88 116 GLY B N 1
ATOM 2578 C CA . GLY B 1 116 ? 5.844 -23.484 -4.855 1 98.88 116 GLY B CA 1
ATOM 2579 C C . GLY B 1 116 ? 5.586 -24.047 -3.467 1 98.88 116 GLY B C 1
ATOM 2580 O O . GLY B 1 116 ? 4.715 -23.547 -2.748 1 98.88 116 GLY B O 1
ATOM 2581 N N . LYS B 1 117 ? 6.332 -25.141 -3.119 1 98.81 117 LYS B N 1
ATOM 2582 C CA . LYS B 1 117 ? 6.145 -25.844 -1.851 1 98.81 117 LYS B CA 1
ATOM 2583 C C . LYS B 1 117 ? 6.867 -25.125 -0.715 1 98.81 117 LYS B C 1
ATOM 2585 O O . LYS B 1 117 ? 7.969 -24.594 -0.904 1 98.81 117 LYS B O 1
ATOM 2590 N N . ASN B 1 118 ? 6.207 -25.078 0.462 1 98.81 118 ASN B N 1
ATOM 2591 C CA . ASN B 1 118 ? 6.852 -24.703 1.716 1 98.81 118 ASN B CA 1
ATOM 2592 C C . ASN B 1 118 ? 7.348 -23.25 1.682 1 98.81 118 ASN B C 1
ATOM 2594 O O . ASN B 1 118 ? 8.508 -22.984 1.989 1 98.81 118 ASN B O 1
ATOM 2598 N N . LEU B 1 119 ? 6.473 -22.375 1.284 1 98.88 119 LEU B N 1
ATOM 2599 C CA . LEU B 1 119 ? 6.754 -20.953 1.469 1 98.88 119 LEU B CA 1
ATOM 2600 C C . LEU B 1 119 ? 6.535 -20.531 2.92 1 98.88 119 LEU B C 1
ATOM 2602 O O . LEU B 1 119 ? 5.457 -20.75 3.479 1 98.88 119 LEU B O 1
ATOM 2606 N N . PHE B 1 120 ? 7.555 -20.078 3.525 1 98.56 120 PHE B N 1
ATOM 2607 C CA . PHE B 1 120 ? 7.406 -19.359 4.793 1 98.56 120 PHE B CA 1
ATOM 2608 C C . PHE B 1 120 ? 7.223 -17.875 4.559 1 98.56 120 PHE B C 1
ATOM 2610 O O . PHE B 1 120 ? 8.195 -17.156 4.309 1 98.56 120 PHE B O 1
ATOM 2617 N N . CYS B 1 121 ? 5.996 -17.422 4.645 1 98.19 121 CYS B N 1
ATOM 2618 C CA . CYS B 1 121 ? 5.617 -16.047 4.324 1 98.19 121 CYS B CA 1
ATOM 2619 C C . CYS B 1 121 ? 5.465 -15.211 5.59 1 98.19 121 CYS B C 1
ATOM 2621 O O . CYS B 1 121 ? 4.535 -15.43 6.371 1 98.19 121 CYS B O 1
ATOM 2623 N N . GLY B 1 122 ? 6.355 -14.289 5.805 1 97.12 122 GLY B N 1
ATOM 2624 C CA . GLY B 1 122 ? 6.316 -13.453 6.992 1 97.12 122 GLY B CA 1
ATOM 2625 C C . GLY B 1 122 ? 5.023 -12.664 7.125 1 97.12 122 GLY B C 1
ATOM 2626 O O . GLY B 1 122 ? 4.172 -12.703 6.234 1 97.12 122 GLY B O 1
ATOM 2627 N N . GLY B 1 123 ? 4.852 -12.023 8.258 1 97.62 123 GLY B N 1
ATOM 2628 C CA . GLY B 1 123 ? 3.635 -11.281 8.547 1 97.62 123 GLY B CA 1
ATOM 2629 C C . GLY B 1 123 ? 3.402 -10.117 7.605 1 97.62 123 GLY B C 1
ATOM 2630 O O . GLY B 1 123 ? 4.344 -9.406 7.246 1 97.62 123 GLY B O 1
ATOM 2631 N N . ASN B 1 124 ? 2.174 -9.961 7.098 1 97.62 124 ASN B N 1
ATOM 2632 C CA . ASN B 1 124 ? 1.7 -8.773 6.391 1 97.62 124 ASN B CA 1
ATOM 2633 C C . ASN B 1 124 ? 2.344 -8.648 5.016 1 97.62 124 ASN B C 1
ATOM 2635 O O . ASN B 1 124 ? 2.484 -7.543 4.488 1 97.62 124 ASN B O 1
ATOM 2639 N N . VAL B 1 125 ? 2.801 -9.742 4.422 1 98.62 125 VAL B N 1
ATOM 2640 C CA . VAL B 1 125 ? 3.395 -9.711 3.09 1 98.62 125 VAL B CA 1
ATOM 2641 C C . VAL B 1 125 ? 2.311 -9.469 2.043 1 98.62 125 VAL B C 1
ATOM 2643 O O . VAL B 1 125 ? 1.175 -9.93 2.199 1 98.62 125 VAL B O 1
ATOM 2646 N N . SER B 1 126 ? 2.664 -8.695 1.021 1 98.69 126 SER B N 1
ATOM 2647 C CA . SER B 1 126 ? 1.788 -8.445 -0.118 1 98.69 126 SER B CA 1
ATOM 2648 C C . SER B 1 126 ? 2.365 -9.039 -1.399 1 98.69 126 SER B C 1
ATOM 2650 O O . SER B 1 126 ? 3.537 -8.82 -1.717 1 98.69 126 SER B O 1
ATOM 2652 N N . ILE B 1 127 ? 1.566 -9.828 -2.094 1 98.88 127 ILE B N 1
ATOM 2653 C CA . ILE B 1 127 ? 1.927 -10.414 -3.377 1 98.88 127 ILE B CA 1
ATOM 2654 C C . ILE B 1 127 ? 0.929 -9.977 -4.445 1 98.88 127 ILE B C 1
ATOM 2656 O O . ILE B 1 127 ? -0.201 -10.469 -4.488 1 98.88 127 ILE B O 1
ATOM 2660 N N . TRP B 1 128 ? 1.332 -9 -5.27 1 98.81 128 TRP B N 1
ATOM 2661 C CA . TRP B 1 128 ? 0.451 -8.367 -6.25 1 98.81 128 TRP B CA 1
ATOM 2662 C C . TRP B 1 128 ? 1.036 -8.469 -7.656 1 98.81 128 TRP B C 1
ATOM 2664 O O . TRP B 1 128 ? 2.105 -7.922 -7.93 1 98.81 128 TRP B O 1
ATOM 2674 N N . ASP B 1 129 ? 0.296 -9.102 -8.578 1 98.81 129 ASP B N 1
ATOM 2675 C CA . ASP B 1 129 ? 0.871 -9.289 -9.906 1 98.81 129 ASP B CA 1
ATOM 2676 C C . ASP B 1 129 ? 0.35 -8.234 -10.883 1 98.81 129 ASP B C 1
ATOM 2678 O O . ASP B 1 129 ? 0.305 -8.477 -12.094 1 98.81 129 ASP B O 1
ATOM 2682 N N . THR B 1 130 ? -0.084 -7.066 -10.328 1 98.38 130 THR B N 1
ATOM 2683 C CA . THR B 1 130 ? -0.707 -6.043 -11.164 1 98.38 130 THR B CA 1
ATOM 2684 C C . THR B 1 130 ? -0.318 -4.645 -10.68 1 98.38 130 THR B C 1
ATOM 2686 O O . THR B 1 130 ? 0.082 -4.469 -9.531 1 98.38 130 THR B O 1
ATOM 2689 N N . ASP B 1 131 ? -0.484 -3.666 -11.664 1 97.5 131 ASP B N 1
ATOM 2690 C CA . ASP B 1 131 ? -0.249 -2.271 -11.305 1 97.5 131 ASP B CA 1
ATOM 2691 C C . ASP B 1 131 ? -1.497 -1.646 -10.688 1 97.5 131 ASP B C 1
ATOM 2693 O O . ASP B 1 131 ? -1.463 -0.501 -10.227 1 97.5 131 ASP B O 1
ATOM 2697 N N . PHE B 1 132 ? -2.596 -2.264 -10.672 1 96.75 132 PHE B N 1
ATOM 2698 C CA . PHE B 1 132 ? -3.879 -1.853 -10.109 1 96.75 132 PHE B CA 1
ATOM 2699 C C . PHE B 1 132 ? -4.508 -0.747 -10.953 1 96.75 132 PHE B C 1
ATOM 2701 O O . PHE B 1 132 ? -5.734 -0.633 -11.016 1 96.75 132 PHE B O 1
ATOM 2708 N N . HIS B 1 133 ? -3.746 0.098 -11.469 1 97.31 133 HIS B N 1
ATOM 2709 C CA . HIS B 1 133 ? -4.203 1.2 -12.305 1 97.31 133 HIS B CA 1
ATOM 2710 C C . HIS B 1 133 ? -3.264 1.422 -13.484 1 97.31 133 HIS B C 1
ATOM 2712 O O . HIS B 1 133 ? -2.086 1.061 -13.422 1 97.31 133 HIS B O 1
ATOM 2718 N N . SER B 1 134 ? -3.838 2.104 -14.484 1 97.5 134 SER B N 1
ATOM 2719 C CA . SER B 1 134 ? -3.029 2.445 -15.656 1 97.5 134 SER B CA 1
ATOM 2720 C C . SER B 1 134 ? -1.916 3.42 -15.289 1 97.5 134 SER B C 1
ATOM 2722 O O . SER B 1 134 ? -2.125 4.344 -14.5 1 97.5 134 SER B O 1
ATOM 2724 N N . LEU B 1 135 ? -0.762 3.287 -15.953 1 96.75 135 LEU B N 1
ATOM 2725 C CA . LEU B 1 135 ? 0.336 4.23 -15.766 1 96.75 135 LEU B CA 1
ATOM 2726 C C . LEU B 1 135 ? 0.151 5.465 -16.641 1 96.75 135 LEU B C 1
ATOM 2728 O O . LEU B 1 135 ? 0.806 6.488 -16.422 1 96.75 135 LEU B O 1
ATOM 2732 N N . ASN B 1 136 ? -0.715 5.348 -17.594 1 97.06 136 ASN B N 1
ATOM 2733 C CA . ASN B 1 136 ? -1.133 6.512 -18.375 1 97.06 136 ASN B CA 1
ATOM 2734 C C . ASN B 1 136 ? -2.221 7.305 -17.656 1 97.06 136 ASN B C 1
ATOM 2736 O O . ASN B 1 136 ? -3.312 6.785 -17.406 1 97.06 136 ASN B O 1
ATOM 2740 N N . TYR B 1 137 ? -1.972 8.547 -17.375 1 97 137 TYR B N 1
ATOM 2741 C CA . TYR B 1 137 ? -2.861 9.305 -16.5 1 97 137 TYR B CA 1
ATOM 2742 C C . TYR B 1 137 ? -4.227 9.5 -17.156 1 97 137 TYR B C 1
ATOM 2744 O O . TYR B 1 137 ? -5.246 9.555 -16.453 1 97 137 TYR B O 1
ATOM 2752 N N . LYS B 1 138 ? -4.293 9.656 -18.453 1 96.81 138 LYS B N 1
ATOM 2753 C CA . LYS B 1 138 ? -5.578 9.828 -19.125 1 96.81 138 LYS B CA 1
ATOM 2754 C C . LYS B 1 138 ? -6.441 8.578 -19 1 96.81 138 LYS B C 1
ATOM 2756 O O . LYS B 1 138 ? -7.617 8.664 -18.641 1 96.81 138 LYS B O 1
ATOM 2761 N N . LEU B 1 139 ? -5.77 7.477 -19.281 1 97.31 139 LEU B N 1
ATOM 2762 C CA . LEU B 1 139 ? -6.469 6.199 -19.188 1 97.31 139 LEU B CA 1
ATOM 2763 C C . LEU B 1 139 ? -6.801 5.859 -17.75 1 97.31 139 LEU B C 1
ATOM 2765 O O . LEU B 1 139 ? -7.832 5.242 -17.469 1 97.31 139 LEU B O 1
ATOM 2769 N N . ARG B 1 140 ? -5.938 6.258 -16.812 1 97 140 ARG B N 1
ATOM 2770 C CA . ARG B 1 140 ? -6.184 6.055 -15.398 1 97 140 ARG B CA 1
ATOM 2771 C C . ARG B 1 140 ? -7.422 6.816 -14.938 1 97 140 ARG B C 1
ATOM 2773 O O . ARG B 1 140 ? -8.258 6.273 -14.219 1 97 140 ARG B O 1
ATOM 2780 N N . ARG B 1 141 ? -7.637 7.953 -15.438 1 95.88 141 ARG B N 1
ATOM 2781 C CA . ARG B 1 141 ? -8.789 8.773 -15.086 1 95.88 141 ARG B CA 1
ATOM 2782 C C . ARG B 1 141 ? -10.086 8.117 -15.547 1 95.88 141 ARG B C 1
ATOM 2784 O O . ARG B 1 141 ? -11.117 8.227 -14.875 1 95.88 141 ARG B O 1
ATOM 2791 N N . GLU B 1 142 ? -9.898 7.469 -16.594 1 95.44 142 GLU B N 1
ATOM 2792 C CA . GLU B 1 142 ? -11.07 6.832 -17.188 1 95.44 142 GLU B CA 1
ATOM 2793 C C . 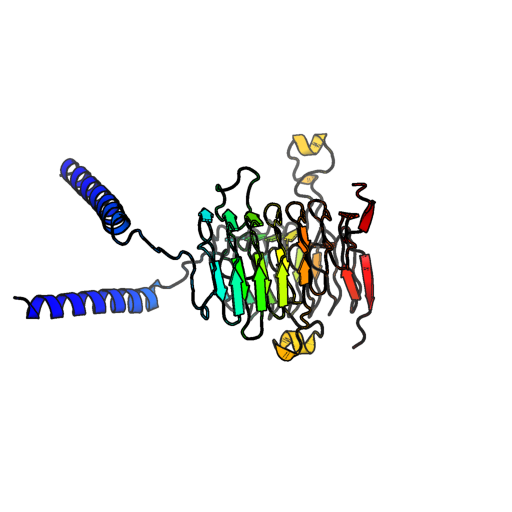GLU B 1 142 ? -11.297 5.438 -16.594 1 95.44 142 GLU B C 1
ATOM 2795 O O . GLU B 1 142 ? -12.219 4.73 -17 1 95.44 142 GLU B O 1
ATOM 2800 N N . HIS B 1 143 ? -10.445 5.062 -15.734 1 95.5 143 HIS B N 1
ATOM 2801 C CA . HIS B 1 143 ? -10.5 3.746 -15.109 1 95.5 143 HIS B CA 1
ATOM 2802 C C . HIS B 1 143 ? -10.5 2.641 -16.156 1 95.5 143 HIS B C 1
ATOM 2804 O O . HIS B 1 143 ? -11.266 1.681 -16.062 1 95.5 143 HIS B O 1
ATOM 2810 N N . ASP B 1 144 ? -9.664 2.885 -17.109 1 95.75 144 ASP B N 1
ATOM 2811 C CA . ASP B 1 144 ? -9.547 1.896 -18.172 1 95.75 144 ASP B CA 1
ATOM 2812 C C . ASP B 1 144 ? -8.859 0.628 -17.672 1 95.75 144 ASP B C 1
ATOM 2814 O O . ASP B 1 144 ? -7.633 0.595 -17.531 1 95.75 144 ASP B O 1
ATOM 2818 N N . GLU B 1 145 ? -9.547 -0.438 -17.594 1 93.69 145 GLU B N 1
ATOM 2819 C CA . GLU B 1 145 ? -9.016 -1.685 -17.031 1 93.69 145 GLU B CA 1
ATOM 2820 C C . GLU B 1 145 ? -8.078 -2.369 -18.016 1 93.69 145 GLU B C 1
ATOM 2822 O O . GLU B 1 145 ? -7.148 -3.072 -17.609 1 93.69 145 GLU B O 1
ATOM 2827 N N . ASN B 1 146 ? -8.359 -2.154 -19.266 1 94.69 146 ASN B N 1
ATOM 2828 C CA . ASN B 1 146 ? -7.582 -2.824 -20.297 1 94.69 146 ASN B CA 1
ATOM 2829 C C . ASN B 1 146 ? -6.152 -2.295 -20.359 1 94.69 146 ASN B C 1
ATOM 2831 O O . ASN B 1 146 ? -5.273 -2.938 -20.938 1 94.69 146 ASN B O 1
ATOM 2835 N N . SER B 1 147 ? -5.969 -1.167 -19.766 1 96.44 147 SER B N 1
ATOM 2836 C CA . SER B 1 147 ? -4.656 -0.528 -19.859 1 96.44 147 SER B CA 1
ATOM 2837 C C . SER B 1 147 ? -3.801 -0.863 -18.641 1 96.44 147 SER B C 1
ATOM 2839 O O . SER B 1 147 ? -2.641 -0.453 -18.562 1 96.44 147 SER B O 1
ATOM 2841 N N . ILE B 1 148 ? -4.332 -1.594 -17.734 1 97.56 148 ILE B N 1
ATOM 2842 C CA . ILE B 1 148 ? -3.596 -1.973 -16.531 1 97.56 148 ILE B CA 1
ATOM 2843 C C . ILE B 1 148 ? -2.643 -3.121 -16.859 1 97.56 148 ILE B C 1
ATOM 2845 O O . ILE B 1 148 ? -3.053 -4.137 -17.422 1 97.56 148 ILE B O 1
ATOM 2849 N N . ILE B 1 149 ? -1.414 -2.969 -16.5 1 97.44 149 ILE B N 1
ATOM 2850 C CA . ILE B 1 149 ? -0.408 -3.98 -16.797 1 97.44 149 ILE B CA 1
ATOM 2851 C C . ILE B 1 149 ? -0.327 -4.988 -15.656 1 97.44 149 ILE B C 1
ATOM 2853 O O . ILE B 1 149 ? -0.244 -4.602 -14.484 1 97.44 149 ILE B O 1
ATOM 2857 N N . SER B 1 150 ? -0.406 -6.23 -15.93 1 98.25 150 SER B N 1
ATOM 2858 C CA . SER B 1 150 ? -0.204 -7.355 -15.023 1 98.25 150 SER B CA 1
ATOM 2859 C C . SER B 1 150 ? 0.813 -8.344 -15.586 1 98.25 150 SER B C 1
ATOM 2861 O O . SER B 1 150 ? 0.832 -8.602 -16.797 1 98.25 150 SER B O 1
ATOM 2863 N N . LEU B 1 151 ? 1.719 -8.781 -14.773 1 98.62 151 LEU B N 1
ATOM 2864 C CA . LEU B 1 151 ? 2.717 -9.789 -15.133 1 98.62 151 LEU B CA 1
ATOM 2865 C C . LEU B 1 151 ? 2.773 -10.898 -14.086 1 98.62 151 LEU B C 1
ATOM 2867 O O . LEU B 1 151 ? 2.611 -10.641 -12.891 1 98.62 151 LEU B O 1
ATOM 2871 N N . PRO B 1 152 ? 3.045 -12.102 -14.531 1 98.81 152 PRO B N 1
ATOM 2872 C CA . PRO B 1 152 ? 3.018 -13.234 -13.602 1 98.81 152 PRO B CA 1
ATOM 2873 C C . PRO B 1 152 ? 4.09 -13.141 -12.516 1 98.81 152 PRO B C 1
ATOM 2875 O O . PRO B 1 152 ? 5.156 -12.562 -12.75 1 98.81 152 PRO B O 1
ATOM 2878 N N . ILE B 1 153 ? 3.725 -13.664 -11.32 1 98.94 153 ILE B N 1
ATOM 2879 C CA . ILE B 1 153 ? 4.676 -13.867 -10.234 1 98.94 153 ILE B CA 1
ATOM 2880 C C . ILE B 1 153 ? 4.898 -15.359 -10.008 1 98.94 153 ILE B C 1
ATOM 2882 O O . ILE B 1 153 ? 3.941 -16.141 -10 1 98.94 153 ILE B O 1
ATOM 2886 N N . GLU B 1 154 ? 6.168 -15.773 -9.875 1 98.94 154 GLU B N 1
ATOM 2887 C CA . GLU B 1 154 ? 6.52 -17.156 -9.531 1 98.94 154 GLU B CA 1
ATOM 2888 C C . GLU B 1 154 ? 7.438 -17.203 -8.312 1 98.94 154 GLU B C 1
ATOM 2890 O O . GLU B 1 154 ? 8.516 -16.594 -8.32 1 98.94 154 GLU B O 1
ATOM 2895 N N . ILE B 1 155 ? 6.996 -17.875 -7.297 1 98.94 155 ILE B N 1
ATOM 2896 C CA . ILE B 1 155 ? 7.793 -18.109 -6.098 1 98.94 155 ILE B CA 1
ATOM 2897 C C . ILE B 1 155 ? 8.141 -19.594 -5.992 1 98.94 155 ILE B C 1
ATOM 2899 O O . ILE B 1 155 ? 7.25 -20.438 -5.953 1 98.94 155 ILE B O 1
ATOM 2903 N N . GLY B 1 156 ? 9.406 -19.891 -5.93 1 98.94 156 GLY B N 1
ATOM 2904 C CA . GLY B 1 156 ? 9.891 -21.266 -5.941 1 98.94 156 GLY B CA 1
ATOM 2905 C C . GLY B 1 156 ? 9.633 -22 -4.637 1 98.94 156 GLY B C 1
ATOM 2906 O O . GLY B 1 156 ? 8.844 -21.547 -3.809 1 98.94 156 GLY B O 1
ATOM 2907 N N . ASN B 1 157 ? 10.297 -23.203 -4.496 1 98.88 157 ASN B N 1
ATOM 2908 C CA . ASN B 1 157 ? 10.156 -24.047 -3.312 1 98.88 157 ASN B CA 1
ATOM 2909 C C . ASN B 1 157 ? 11.078 -23.594 -2.186 1 98.88 157 ASN B C 1
ATOM 2911 O O . ASN B 1 157 ? 12.203 -23.156 -2.438 1 98.88 157 ASN B O 1
ATOM 2915 N N . ASP B 1 158 ? 10.57 -23.672 -0.944 1 98.81 158 ASP B N 1
ATOM 2916 C CA . ASP B 1 158 ? 11.367 -23.453 0.26 1 98.81 158 ASP B CA 1
ATOM 2917 C C . ASP B 1 158 ? 11.914 -22.031 0.312 1 98.81 158 ASP B C 1
ATOM 2919 O O . ASP B 1 158 ? 13.062 -21.812 0.703 1 98.81 158 ASP B O 1
ATOM 2923 N N . VAL B 1 159 ? 11.094 -21.141 -0.152 1 98.94 159 VAL B N 1
ATOM 2924 C CA . VAL B 1 159 ? 11.422 -19.719 -0.078 1 98.94 159 VAL B CA 1
ATOM 2925 C C . VAL B 1 159 ? 10.961 -19.156 1.266 1 98.94 159 VAL B C 1
ATOM 2927 O O . VAL B 1 159 ? 9.945 -19.578 1.812 1 98.94 159 VAL B O 1
ATOM 2930 N N . PHE B 1 160 ? 11.75 -18.234 1.823 1 98.94 160 PHE B N 1
ATOM 2931 C CA . PHE B 1 160 ? 11.398 -17.484 3.02 1 98.94 160 PHE B CA 1
ATOM 2932 C C . PHE B 1 160 ? 11.289 -16 2.711 1 98.94 160 PHE B C 1
ATOM 2934 O O . PHE B 1 160 ? 12.25 -15.383 2.254 1 98.94 160 PHE B O 1
ATOM 2941 N N . ILE B 1 161 ? 10.117 -15.414 2.906 1 98.94 161 ILE B N 1
ATOM 2942 C CA . ILE B 1 161 ? 9.906 -13.984 2.682 1 98.94 161 ILE B CA 1
ATOM 2943 C C . ILE B 1 161 ? 9.695 -13.281 4.02 1 98.94 161 ILE B C 1
ATOM 2945 O O . ILE B 1 161 ? 8.75 -13.586 4.75 1 98.94 161 ILE B O 1
ATOM 2949 N N . GLY B 1 162 ? 10.523 -12.312 4.297 1 98.88 162 GLY B N 1
ATOM 2950 C CA . GLY B 1 162 ? 10.445 -11.562 5.539 1 98.88 162 GLY B CA 1
ATOM 2951 C C . GLY B 1 162 ? 9.203 -10.703 5.641 1 98.88 162 GLY B C 1
ATOM 2952 O O . GLY B 1 162 ? 8.609 -10.336 4.621 1 98.88 162 GLY B O 1
ATOM 2953 N N . ALA B 1 163 ? 8.906 -10.359 6.875 1 98.62 163 ALA B N 1
ATOM 2954 C CA . ALA B 1 163 ? 7.672 -9.641 7.191 1 98.62 163 ALA B CA 1
ATOM 2955 C C . ALA B 1 163 ? 7.629 -8.281 6.496 1 98.62 163 ALA B C 1
ATOM 2957 O O . ALA B 1 163 ? 8.672 -7.664 6.262 1 98.62 163 ALA B O 1
ATOM 2958 N N . ASN B 1 164 ? 6.379 -7.891 6.141 1 98.38 164 ASN B N 1
ATOM 2959 C CA . ASN B 1 164 ? 6.078 -6.559 5.625 1 98.38 164 ASN B CA 1
ATOM 2960 C C . ASN B 1 164 ? 6.723 -6.328 4.262 1 98.38 164 ASN B C 1
ATOM 2962 O O . ASN B 1 164 ? 6.984 -5.184 3.881 1 98.38 164 ASN B O 1
ATOM 2966 N N . SER B 1 165 ? 7.023 -7.387 3.514 1 98.88 165 SER B N 1
ATOM 2967 C CA . SER B 1 165 ? 7.598 -7.262 2.178 1 98.88 165 SER B CA 1
ATOM 2968 C C . SER B 1 165 ? 6.504 -7.168 1.115 1 98.88 165 SER B C 1
ATOM 2970 O O . SER B 1 165 ? 5.363 -7.562 1.356 1 98.88 165 SER B O 1
ATOM 2972 N N . ILE B 1 166 ? 6.848 -6.602 -0.013 1 98.88 166 ILE B N 1
ATOM 2973 C CA . ILE B 1 166 ? 5.969 -6.508 -1.175 1 98.88 166 ILE B CA 1
ATOM 2974 C C . ILE B 1 166 ? 6.617 -7.207 -2.367 1 98.88 166 ILE B C 1
ATOM 2976 O O . ILE B 1 166 ? 7.758 -6.914 -2.725 1 98.88 166 ILE B O 1
ATOM 2980 N N . ILE B 1 167 ? 5.906 -8.188 -2.943 1 98.94 167 ILE B N 1
ATOM 2981 C CA . ILE B 1 167 ? 6.309 -8.836 -4.188 1 98.94 167 ILE B CA 1
ATOM 2982 C C . ILE B 1 167 ? 5.492 -8.273 -5.348 1 98.94 167 ILE B C 1
ATOM 2984 O O . ILE B 1 167 ? 4.27 -8.43 -5.391 1 98.94 167 ILE B O 1
ATOM 2988 N N . LEU B 1 168 ? 6.191 -7.652 -6.328 1 98.81 168 LEU B N 1
ATOM 2989 C CA . LEU B 1 168 ? 5.488 -6.926 -7.379 1 98.81 168 LEU B CA 1
ATOM 2990 C C . LEU B 1 168 ? 5.395 -7.766 -8.648 1 98.81 168 LEU B C 1
ATOM 2992 O O . LEU B 1 168 ? 5.969 -8.852 -8.727 1 98.81 168 LEU B O 1
ATOM 2996 N N . LYS B 1 169 ? 4.605 -7.211 -9.586 1 98.75 169 LYS B N 1
ATOM 2997 C CA . LYS B 1 169 ? 4.348 -7.938 -10.828 1 98.75 169 LYS B CA 1
ATOM 2998 C C . LYS B 1 169 ? 5.648 -8.297 -11.531 1 98.75 169 LYS B C 1
ATOM 3000 O O . LYS B 1 169 ? 6.613 -7.531 -11.5 1 98.75 169 LYS B O 1
ATOM 3005 N N . GLY B 1 170 ? 5.668 -9.508 -12.102 1 98.69 170 GLY B N 1
ATOM 3006 C CA . GLY B 1 170 ? 6.789 -9.922 -12.93 1 98.69 170 GLY B CA 1
ATOM 3007 C C . GLY B 1 170 ? 7.914 -10.555 -12.141 1 98.69 170 GLY B C 1
ATOM 3008 O O . GLY B 1 170 ? 8.914 -11 -12.711 1 98.69 170 GLY B O 1
ATOM 3009 N N . VAL B 1 171 ? 7.797 -10.633 -10.875 1 98.88 171 VAL B N 1
ATOM 3010 C CA . VAL B 1 171 ? 8.875 -11.117 -10.016 1 98.88 171 VAL B CA 1
ATOM 3011 C C . VAL B 1 171 ? 8.914 -12.641 -10.055 1 98.88 171 VAL B C 1
ATOM 3013 O O . VAL B 1 171 ? 7.867 -13.297 -10.023 1 98.88 171 VAL B O 1
ATOM 3016 N N . ILE B 1 172 ? 10.086 -13.188 -10.203 1 98.88 172 ILE B N 1
ATOM 3017 C CA . ILE B 1 172 ? 10.383 -14.602 -10.008 1 98.88 172 ILE B CA 1
ATOM 3018 C C . ILE B 1 172 ? 11.375 -14.766 -8.859 1 98.88 172 ILE B C 1
ATOM 3020 O O . ILE B 1 172 ? 12.445 -14.148 -8.859 1 98.88 172 ILE B O 1
ATOM 3024 N N . ILE B 1 173 ? 10.992 -15.539 -7.887 1 98.94 173 ILE B N 1
ATOM 3025 C CA . ILE B 1 173 ? 11.906 -15.859 -6.793 1 98.94 173 ILE B CA 1
ATOM 3026 C C . ILE B 1 173 ? 12.32 -17.328 -6.875 1 98.94 173 ILE B C 1
ATOM 3028 O O . ILE B 1 173 ? 11.477 -18.219 -6.777 1 98.94 173 ILE B O 1
ATOM 3032 N N . GLY B 1 174 ? 13.594 -17.578 -6.996 1 98.88 174 GLY B N 1
ATOM 3033 C CA . GLY B 1 174 ? 14.109 -18.922 -7.145 1 98.88 174 GLY B CA 1
ATOM 3034 C C . GLY B 1 174 ? 14.023 -19.75 -5.867 1 98.88 174 GLY B C 1
ATOM 3035 O O . GLY B 1 174 ? 13.906 -19.188 -4.773 1 98.88 174 GLY B O 1
ATOM 3036 N N . ASP B 1 175 ? 14.258 -21.078 -6.055 1 98.75 175 ASP B N 1
ATOM 3037 C CA . ASP B 1 175 ? 14.156 -22.031 -4.949 1 98.75 175 ASP B CA 1
ATOM 3038 C C . ASP B 1 175 ? 15.117 -21.656 -3.818 1 98.75 175 ASP B C 1
ATOM 3040 O O . ASP B 1 175 ? 16.25 -21.234 -4.07 1 98.75 175 ASP B O 1
ATOM 3044 N N . LYS B 1 176 ? 14.586 -21.781 -2.51 1 98.81 176 LYS B N 1
ATOM 3045 C CA . LYS B 1 176 ? 15.398 -21.766 -1.303 1 98.81 176 LYS B CA 1
ATOM 3046 C C . LYS B 1 176 ? 16 -20.375 -1.072 1 98.81 176 LYS B C 1
ATOM 3048 O O . LYS B 1 176 ? 16.969 -20.234 -0.331 1 98.81 176 LYS B O 1
ATOM 3053 N N . SER B 1 177 ? 15.469 -19.359 -1.717 1 98.88 177 SER B N 1
ATOM 3054 C CA . SER B 1 177 ? 15.945 -17.984 -1.532 1 98.88 177 SER B CA 1
ATOM 3055 C C . SER B 1 177 ? 15.242 -17.312 -0.357 1 98.88 177 SER B C 1
ATOM 3057 O O . SER B 1 177 ? 14.234 -17.812 0.142 1 98.88 177 SER B O 1
ATOM 3059 N N . ILE B 1 178 ? 15.867 -16.234 0.115 1 98.94 178 ILE B N 1
ATOM 3060 C CA . ILE B 1 178 ? 15.367 -15.5 1.269 1 98.94 178 ILE B CA 1
ATOM 3061 C C . ILE B 1 178 ? 15.219 -14.023 0.91 1 98.94 178 ILE B C 1
ATOM 3063 O O . ILE B 1 178 ? 16.125 -13.43 0.331 1 98.94 178 ILE B O 1
ATOM 3067 N N . ILE B 1 179 ? 14.055 -13.484 1.14 1 98.94 179 ILE B N 1
ATOM 3068 C CA . ILE B 1 179 ? 13.812 -12.047 1.049 1 98.94 179 ILE B CA 1
ATOM 3069 C C . ILE B 1 179 ? 13.812 -11.438 2.447 1 98.94 179 ILE B C 1
ATOM 3071 O O . ILE B 1 179 ? 13.055 -11.867 3.32 1 98.94 179 ILE B O 1
ATOM 3075 N N . GLY B 1 180 ? 14.633 -10.445 2.701 1 98.88 180 GLY B N 1
ATOM 3076 C CA . GLY B 1 180 ? 14.641 -9.758 3.984 1 98.88 180 GLY B CA 1
ATOM 3077 C C . GLY B 1 180 ? 13.359 -8.992 4.262 1 98.88 180 GLY B C 1
ATOM 3078 O O . GLY B 1 180 ? 12.625 -8.648 3.332 1 98.88 180 GLY B O 1
ATOM 3079 N N . ALA B 1 181 ? 13.164 -8.758 5.586 1 98.75 181 ALA B N 1
ATOM 3080 C CA . ALA B 1 181 ? 11.961 -8.047 6.004 1 98.75 181 ALA B CA 1
ATOM 3081 C C . ALA B 1 181 ? 11.93 -6.633 5.434 1 98.75 181 ALA B C 1
ATOM 3083 O O . ALA B 1 181 ? 12.977 -6 5.281 1 98.75 181 ALA B O 1
ATOM 3084 N N . GLY B 1 182 ? 10.688 -6.219 5.137 1 98.69 182 GLY B N 1
ATOM 3085 C CA . GLY B 1 182 ? 10.484 -4.848 4.699 1 98.69 182 GLY B CA 1
ATOM 3086 C C . GLY B 1 182 ? 10.938 -4.602 3.271 1 98.69 182 GLY B C 1
ATOM 3087 O O . GLY B 1 182 ? 11.125 -3.453 2.863 1 98.69 182 GLY B O 1
ATOM 3088 N N . SER B 1 183 ? 11.117 -5.66 2.482 1 98.88 183 SER B N 1
ATOM 3089 C CA . SER B 1 183 ? 11.68 -5.508 1.143 1 98.88 183 SER B CA 1
ATOM 3090 C C . SER B 1 183 ? 10.586 -5.227 0.116 1 98.88 183 SER B C 1
ATOM 3092 O O . SER B 1 183 ? 9.438 -5.637 0.296 1 98.88 183 SER B O 1
ATOM 3094 N N . VAL B 1 184 ? 10.93 -4.488 -0.874 1 98.94 184 VAL B N 1
ATOM 3095 C CA . VAL B 1 184 ? 10.133 -4.395 -2.094 1 98.94 184 VAL B CA 1
ATOM 3096 C C . VAL B 1 184 ? 10.875 -5.078 -3.244 1 98.94 184 VAL B C 1
ATOM 3098 O O . VAL B 1 184 ? 11.938 -4.613 -3.67 1 98.94 184 VAL B O 1
ATOM 3101 N N . VAL B 1 185 ? 10.297 -6.172 -3.746 1 98.94 185 VAL B N 1
ATOM 3102 C CA . VAL B 1 185 ? 10.953 -6.965 -4.773 1 98.94 185 VAL B CA 1
ATOM 3103 C C . VAL B 1 185 ? 10.383 -6.613 -6.145 1 98.94 185 VAL B C 1
ATOM 3105 O O . VAL B 1 185 ? 9.172 -6.73 -6.371 1 98.94 185 VAL B O 1
ATOM 3108 N N . THR B 1 186 ? 11.266 -6.234 -7.035 1 97.88 186 THR B N 1
ATOM 3109 C CA . THR B 1 186 ? 10.828 -5.727 -8.328 1 97.88 186 THR B CA 1
ATOM 3110 C C . THR B 1 186 ? 11.469 -6.523 -9.461 1 97.88 186 THR B C 1
ATOM 3112 O O . THR B 1 186 ? 11.172 -6.293 -10.641 1 97.88 186 THR B O 1
ATOM 3115 N N . LYS B 1 187 ? 12.352 -7.426 -9.039 1 96.06 187 LYS B N 1
ATOM 3116 C CA . LYS B 1 187 ? 13.133 -8.125 -10.055 1 96.06 187 LYS B CA 1
ATOM 3117 C C . LYS B 1 187 ? 13.188 -9.625 -9.766 1 96.06 187 LYS B C 1
ATOM 3119 O O . LYS B 1 187 ? 12.695 -10.086 -8.734 1 96.06 187 LYS B O 1
ATOM 3124 N N . LYS B 1 188 ? 13.797 -10.258 -10.789 1 98.31 188 LYS B N 1
ATOM 3125 C CA . LYS B 1 188 ? 14.031 -11.695 -10.625 1 98.31 188 LYS B CA 1
ATOM 3126 C C . LYS B 1 188 ? 15.133 -11.961 -9.617 1 98.31 188 LYS B C 1
ATOM 3128 O O . LYS B 1 188 ? 16.172 -11.289 -9.625 1 98.31 188 LYS B O 1
ATOM 3133 N N . ILE B 1 189 ? 14.891 -12.945 -8.797 1 98.81 189 ILE B N 1
ATOM 3134 C CA . ILE B 1 189 ? 15.828 -13.375 -7.766 1 98.81 189 ILE B CA 1
ATOM 3135 C C . ILE B 1 189 ? 16.266 -14.812 -8.031 1 98.81 189 ILE B C 1
ATOM 3137 O O . ILE B 1 189 ? 15.461 -15.734 -7.988 1 98.81 189 ILE B O 1
ATOM 3141 N N . PRO B 1 190 ? 17.578 -15.055 -8.297 1 98.69 190 PRO B N 1
ATOM 3142 C CA . PRO B 1 190 ? 18.062 -16.422 -8.5 1 98.69 190 PRO B CA 1
ATOM 3143 C C . PRO B 1 190 ? 17.875 -17.312 -7.27 1 98.69 190 PRO B C 1
ATOM 3145 O O . PRO B 1 190 ? 17.734 -16.797 -6.156 1 98.69 190 PRO B O 1
ATOM 3148 N N . ALA B 1 191 ? 17.922 -18.578 -7.562 1 98.69 191 ALA B N 1
ATOM 3149 C CA . ALA B 1 191 ? 17.844 -19.531 -6.457 1 98.69 191 ALA B CA 1
ATOM 3150 C C . ALA B 1 191 ? 19.047 -19.406 -5.535 1 98.69 191 ALA B C 1
ATOM 3152 O O . ALA B 1 191 ? 20.141 -19.016 -5.973 1 98.69 191 ALA B O 1
ATOM 3153 N N . TYR B 1 192 ? 18.828 -19.688 -4.266 1 98.69 192 TYR B N 1
ATOM 3154 C CA . TYR B 1 192 ? 19.891 -19.781 -3.262 1 98.69 192 TYR B CA 1
ATOM 3155 C C . TYR B 1 192 ? 20.547 -18.422 -3.037 1 98.69 192 TYR B C 1
ATOM 3157 O O . TYR B 1 192 ? 21.766 -18.328 -2.887 1 98.69 192 TYR B O 1
ATOM 3165 N N . GLU B 1 193 ? 19.719 -17.359 -3.057 1 98.75 193 GLU B N 1
ATOM 3166 C CA . GLU B 1 193 ? 20.266 -16.047 -2.76 1 98.75 193 GLU B CA 1
ATOM 3167 C C . GLU B 1 193 ? 19.438 -15.328 -1.696 1 98.75 193 GLU B C 1
ATOM 3169 O O . GLU B 1 193 ? 18.266 -15.625 -1.516 1 98.75 193 GLU B O 1
ATOM 3174 N N . ILE B 1 194 ? 20.062 -14.438 -0.979 1 98.81 194 ILE B N 1
ATOM 3175 C CA . ILE B 1 194 ? 19.406 -13.523 -0.045 1 98.81 194 ILE B CA 1
ATOM 3176 C C . ILE B 1 194 ? 19.344 -12.125 -0.646 1 98.81 194 ILE B C 1
ATOM 3178 O O . ILE B 1 194 ? 20.359 -11.602 -1.113 1 98.81 194 ILE B O 1
ATOM 3182 N N . TRP B 1 195 ? 18.203 -11.586 -0.722 1 98.88 195 TRP B N 1
ATOM 3183 C CA . TRP B 1 195 ? 17.953 -10.227 -1.177 1 98.88 195 TRP B CA 1
ATOM 3184 C C . TRP B 1 195 ? 17.219 -9.422 -0.116 1 98.88 195 TRP B C 1
ATOM 3186 O O . TRP B 1 195 ? 16.453 -9.984 0.681 1 98.88 195 TRP B O 1
ATOM 3196 N N . ALA B 1 196 ? 17.484 -8.117 -0.049 1 98.88 196 ALA B N 1
ATOM 3197 C CA . ALA B 1 196 ? 16.75 -7.258 0.871 1 98.88 196 ALA B CA 1
ATOM 3198 C C . ALA B 1 196 ? 16.828 -5.797 0.435 1 98.88 196 ALA B C 1
ATOM 3200 O O . ALA B 1 196 ? 17.688 -5.422 -0.358 1 98.88 196 ALA B O 1
ATOM 3201 N N . GLY B 1 197 ? 15.828 -5.086 0.967 1 98.69 197 GLY B N 1
ATOM 3202 C CA . GLY B 1 197 ? 15.852 -3.648 0.747 1 98.69 197 GLY B CA 1
ATOM 3203 C C . GLY B 1 197 ? 14.695 -3.152 -0.095 1 98.69 197 GLY B C 1
ATOM 3204 O O . GLY B 1 197 ? 13.82 -3.932 -0.479 1 98.69 197 GLY B O 1
ATOM 3205 N N . ASN B 1 198 ? 14.641 -1.841 -0.456 1 98.69 198 ASN B N 1
ATOM 3206 C CA . ASN B 1 198 ? 13.617 -1.141 -1.216 1 98.69 198 ASN B CA 1
ATOM 3207 C C . ASN B 1 198 ? 14.219 -0.11 -2.164 1 98.69 198 ASN B C 1
ATOM 3209 O O . ASN B 1 198 ? 14.492 1.024 -1.765 1 98.69 198 ASN B O 1
ATOM 3213 N N . PRO B 1 199 ? 14.414 -0.601 -3.361 1 98.06 199 PRO B N 1
ATOM 3214 C CA . PRO B 1 199 ? 14.148 -1.937 -3.902 1 98.06 199 PRO B CA 1
ATOM 3215 C C . PRO B 1 199 ? 15.125 -2.986 -3.379 1 98.06 199 PRO B C 1
ATOM 3217 O O . PRO B 1 199 ? 16.234 -2.646 -2.951 1 98.06 199 PRO B O 1
ATOM 3220 N N . ALA B 1 200 ? 14.625 -4.199 -3.385 1 98.75 200 ALA B N 1
ATOM 3221 C CA . ALA B 1 200 ? 15.469 -5.297 -2.924 1 98.75 200 ALA B CA 1
ATOM 3222 C C . ALA B 1 200 ? 16.719 -5.438 -3.797 1 98.75 200 ALA B C 1
ATOM 3224 O O . ALA B 1 200 ? 16.641 -5.332 -5.023 1 98.75 200 ALA B O 1
ATOM 3225 N N . LYS B 1 201 ? 17.844 -5.617 -3.16 1 98.56 201 LYS B N 1
ATOM 3226 C CA . LYS B 1 201 ? 19.125 -5.863 -3.826 1 98.56 201 LYS B CA 1
ATOM 3227 C C . LYS B 1 201 ? 19.797 -7.121 -3.279 1 98.56 201 LYS B C 1
ATOM 3229 O O . LYS B 1 201 ? 19.469 -7.57 -2.176 1 98.56 201 LYS B O 1
ATOM 3234 N N . PHE B 1 202 ? 20.719 -7.648 -4.191 1 98.69 202 PHE B N 1
ATOM 3235 C CA . PHE B 1 202 ? 21.484 -8.828 -3.809 1 98.69 202 PHE B CA 1
ATOM 3236 C C . PHE B 1 202 ? 22.297 -8.562 -2.551 1 98.69 202 PHE B C 1
ATOM 3238 O O . PHE B 1 202 ? 22.922 -7.504 -2.42 1 98.69 202 PHE B O 1
ATOM 3245 N N . ILE B 1 203 ? 22.234 -9.516 -1.611 1 98.56 203 ILE B N 1
ATOM 3246 C CA . ILE B 1 203 ? 23.047 -9.438 -0.407 1 98.56 203 ILE B CA 1
ATOM 3247 C C . ILE B 1 203 ? 24.156 -10.492 -0.467 1 98.56 203 ILE B C 1
ATOM 3249 O O . ILE B 1 203 ? 25.344 -10.156 -0.418 1 98.56 203 ILE B O 1
ATOM 3253 N N . LYS B 1 204 ? 23.703 -11.805 -0.59 1 98.25 204 LYS B N 1
ATOM 3254 C CA . LYS B 1 204 ? 24.688 -12.883 -0.649 1 98.25 204 LYS B CA 1
ATOM 3255 C C . LYS B 1 204 ? 24.062 -14.172 -1.154 1 98.25 204 LYS B C 1
ATOM 3257 O O . LYS B 1 204 ? 22.828 -14.289 -1.216 1 98.25 204 LYS B O 1
ATOM 3262 N N . LYS B 1 205 ? 24.984 -15.133 -1.493 1 98 205 LYS B N 1
ATOM 3263 C CA . LYS B 1 205 ? 24.547 -16.484 -1.854 1 98 205 LYS B CA 1
ATOM 3264 C C . LYS B 1 205 ? 24.359 -17.359 -0.612 1 98 205 LYS B C 1
ATOM 3266 O O . LYS B 1 205 ? 25.047 -17.156 0.395 1 98 205 LYS B O 1
ATOM 3271 N N . ILE B 1 206 ? 23.422 -18.219 -0.733 1 96.81 206 ILE B N 1
ATOM 3272 C CA . ILE B 1 206 ? 23.25 -19.219 0.316 1 96.81 206 ILE B CA 1
ATOM 3273 C C . ILE B 1 206 ? 24.094 -20.453 -0.004 1 96.81 206 ILE B C 1
ATOM 3275 O O . ILE B 1 206 ? 23.969 -21.016 -1.09 1 96.81 206 ILE B O 1
ATOM 3279 N N . ILE B 1 207 ? 25.078 -20.797 0.785 1 90.5 207 ILE B N 1
ATOM 3280 C CA . ILE B 1 207 ? 25.953 -21.953 0.58 1 90.5 207 ILE B CA 1
ATOM 3281 C C . ILE B 1 207 ? 25.391 -23.172 1.301 1 90.5 207 ILE B C 1
ATOM 3283 O O . ILE B 1 207 ? 25.156 -23.125 2.512 1 90.5 207 ILE B O 1
ATOM 3287 N N . ASP B 1 208 ? 24.812 -24.141 0.438 1 71.69 208 ASP B N 1
ATOM 3288 C CA . ASP B 1 208 ? 24.297 -25.391 0.998 1 71.69 208 ASP B CA 1
ATOM 3289 C C . ASP B 1 208 ? 25.438 -26.203 1.61 1 71.69 208 ASP B C 1
ATOM 3291 O O . ASP B 1 208 ? 26.547 -26.219 1.098 1 71.69 208 ASP B O 1
#

Nearest PDB structures (foldseek):
  3nz2-assembly1_C  TM=8.903E-01  e=3.201E-07  Vibrio cholerae O1 biovar El Tor str. N16961
  3vbl-assembly1_A  TM=6.059E-01  e=1.359E-07  Bacillus cereus SJ1
  3ect-assembly1_A  TM=5.697E-01  e=4.184E-08  Vibrio cholerae
  3jqy-assembly1_C  TM=6.087E-01  e=1.157E-07  Escherichia coli
  3jqy-assembly1_A  TM=5.966E-01  e=7.148E-08  Escherichia coli